Protein 3LM2 (pdb70)

Radius of gyration: 21.94 Å; Cα contacts (8 Å, |Δi|>4): 950; chains: 2; bounding box: 46×55×58 Å

Secondary structure (DSSP, 8-state):
-TT--EEEEEE-SSEEEEEETTT--EEEEE---------HHHH------SEE--BSS-EETTEE-S--TTS-S--TT--HHHHHTS-B---BS---HHHH--S---EEEESSSEEE--BTTB-----TTSEEETTEEHHHHT-HHHHHHH-HHHHHHHHHHHHHHHHHHH--S-EEEESGGGGG---PPTTEEEPP---HHHHHHHHH-TT-B-/---EEEEEE-SSEEEEEETTT--EEEEE---------HHHH------SEE--BSS-EETTEE-S--TTS-S--TT--HHHHHTS-B---BS---HHHH--S---EEEESSSEEE--BTTB-----TTSEEETTEEHHHHHSHHHHHHH-HHHHHHHHHHHHHHHHHHH--S-EEEESTTGGG--SPPTTEEE-----HHHHHHHHH-TT-B-

Structure (mmCIF, N/CA/C/O backbone):
data_3LM2
#
_entry.id   3LM2
#
_cell.length_a   47.907
_cell.length_b   49.598
_cell.length_c   57.328
_cell.angle_alpha   97.980
_cell.angle_beta   104.640
_cell.angle_gamma   109.970
#
_symmetry.space_group_name_H-M   'P 1'
#
loop_
_entity.id
_entity.type
_entity.pdbx_description
1 polymer 'Putative kinase'
2 non-polymer 1,2-ETHANEDIOL
3 water water
#
loop_
_atom_site.group_PDB
_atom_site.id
_atom_site.type_symbol
_atom_site.label_atom_id
_atom_site.label_alt_id
_atom_site.label_comp_id
_atom_site.label_asym_id
_atom_site.label_entity_id
_atom_site.label_seq_id
_atom_site.pdbx_PDB_ins_code
_atom_site.Cartn_x
_atom_site.Cartn_y
_atom_site.Cartn_z
_atom_site.occupancy
_atom_site.B_iso_or_equiv
_atom_site.auth_seq_id
_atom_site.auth_comp_id
_atom_site.auth_asym_id
_atom_site.auth_atom_id
_atom_site.pdbx_PDB_model_num
ATOM 9 N N . ALA A 1 3 ? 10.243 10.643 55.691 1.00 15.29 2 ALA A N 1
ATOM 10 C CA . ALA A 1 3 ? 9.731 12.008 55.502 1.00 16.14 2 ALA A CA 1
ATOM 11 C C . ALA A 1 3 ? 9.041 12.567 56.752 1.00 16.42 2 ALA A C 1
ATOM 12 O O . ALA A 1 3 ? 9.346 13.678 57.196 1.00 16.79 2 ALA A O 1
ATOM 14 N N . GLU A 1 4 ? 8.119 11.784 57.314 1.00 17.13 3 GLU A N 1
ATOM 15 C CA . GLU A 1 4 ? 7.344 12.204 58.489 1.00 17.37 3 GLU A CA 1
ATOM 16 C C . GLU A 1 4 ? 8.193 12.607 59.708 1.00 17.79 3 GLU A C 1
ATOM 17 O O . GLU A 1 4 ? 7.739 13.426 60.512 1.00 17.85 3 GLU A O 1
ATOM 19 N N . ASP A 1 5 ? 9.409 12.058 59.842 1.00 18.10 4 ASP A N 1
ATOM 20 C CA . ASP A 1 5 ? 10.226 12.228 61.062 1.00 18.70 4 ASP A CA 1
ATOM 21 C C . ASP A 1 5 ? 11.173 13.456 61.078 1.00 18.81 4 ASP A C 1
ATOM 22 O O . ASP A 1 5 ? 11.689 13.813 62.148 1.00 19.82 4 ASP A O 1
ATOM 27 N N . GLN A 1 6 ? 11.382 14.108 59.927 1.00 18.09 5 GLN A N 1
ATOM 28 C CA . GLN A 1 6 ? 12.374 15.189 59.812 1.00 17.47 5 GLN A CA 1
ATOM 29 C C . GLN A 1 6 ? 12.021 16.358 60.756 1.00 16.59 5 GLN A C 1
ATOM 30 O O . GLN A 1 6 ? 10.840 16.694 60.933 1.00 16.28 5 GLN A O 1
ATOM 36 N N . THR A 1 7 ? 13.036 16.974 61.353 1.00 14.96 6 THR A N 1
ATOM 37 C CA . THR A 1 7 ? 12.851 18.267 62.004 1.00 13.44 6 THR A CA 1
ATOM 38 C C . THR A 1 7 ? 13.029 19.410 60.995 1.00 12.74 6 THR A C 1
ATOM 39 O O . THR A 1 7 ? 14.081 19.564 60.375 1.00 10.97 6 THR A O 1
ATOM 43 N N . VAL A 1 8 ? 11.988 20.220 60.866 1.00 13.08 7 VAL A N 1
ATOM 44 C CA . VAL A 1 8 ? 11.906 21.241 59.832 1.00 12.21 7 VAL A CA 1
ATOM 45 C C . VAL A 1 8 ? 12.086 22.642 60.418 1.00 12.25 7 VAL A C 1
ATOM 46 O O . VAL A 1 8 ? 11.442 23.008 61.407 1.00 14.26 7 VAL A O 1
ATOM 50 N N . LEU A 1 9 ? 12.915 23.440 59.769 1.00 12.79 8 LEU A N 1
ATOM 51 C CA . LEU A 1 9 ? 12.983 24.883 60.040 1.00 12.80 8 LEU A CA 1
ATOM 52 C C . LEU A 1 9 ? 12.187 25.580 58.924 1.00 13.44 8 LEU A C 1
ATOM 53 O O . LEU A 1 9 ? 12.557 25.478 57.747 1.00 13.37 8 LEU A O 1
ATOM 58 N N . ALA A 1 10 ? 11.091 26.234 59.283 1.00 13.18 9 ALA A N 1
ATOM 59 C CA . ALA A 1 10 ? 10.256 26.916 58.299 1.00 13.03 9 ALA A CA 1
ATOM 60 C C . ALA A 1 10 ? 10.675 28.398 58.285 1.00 13.41 9 ALA A C 1
ATOM 61 O O . ALA A 1 10 ? 10.892 28.992 59.344 1.00 15.45 9 ALA A O 1
ATOM 63 N N . ILE A 1 11 ? 10.750 28.973 57.092 1.00 13.52 10 ILE A N 1
ATOM 64 C CA . ILE A 1 11 ? 11.183 30.325 56.911 1.00 14.09 10 ILE A CA 1
ATOM 65 C C . ILE A 1 11 ? 10.115 31.067 56.095 1.00 14.33 10 ILE A C 1
ATOM 66 O O . ILE A 1 11 ? 9.849 30.740 54.963 1.00 13.48 10 ILE A O 1
ATOM 71 N N . ASP A 1 12 ? 9.544 32.084 56.709 1.00 14.11 11 ASP A N 1
ATOM 72 C CA . ASP A 1 12 ? 8.490 32.896 56.117 1.00 15.49 11 ASP A CA 1
ATOM 73 C C . ASP A 1 12 ? 9.142 34.222 55.740 1.00 15.16 11 ASP A C 1
ATOM 74 O O . ASP A 1 12 ? 9.468 35.040 56.609 1.00 16.85 11 ASP A O 1
ATOM 79 N N . ILE A 1 13 ? 9.380 34.424 54.442 1.00 15.37 12 ILE A N 1
ATOM 80 C CA . ILE A 1 13 ? 10.080 35.614 53.971 1.00 15.61 12 ILE A CA 1
ATOM 81 C C . ILE A 1 13 ? 9.098 36.657 53.494 1.00 16.81 12 ILE A C 1
ATOM 82 O O . ILE A 1 13 ? 8.244 36.388 52.636 1.00 17.12 12 ILE A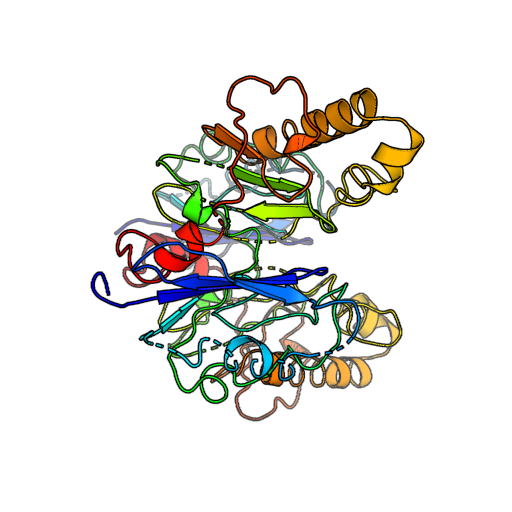 O 1
ATOM 87 N N . GLY A 1 14 ? 9.227 37.858 54.052 1.00 17.47 13 GLY A N 1
ATOM 88 C CA . GLY A 1 14 ? 8.358 38.941 53.713 1.00 18.37 13 GLY A CA 1
ATOM 89 C C . GLY A 1 14 ? 9.171 40.197 53.577 1.00 18.57 13 GLY A C 1
ATOM 90 O O . GLY A 1 14 ? 10.390 40.214 53.874 1.00 18.39 13 GLY A O 1
ATOM 91 N N . GLY A 1 15 ? 8.495 41.243 53.113 1.00 19.31 14 GLY A N 1
ATOM 92 C CA . GLY A 1 15 ? 9.123 42.522 52.848 1.00 19.24 14 GLY A CA 1
ATOM 93 C C . GLY A 1 15 ? 9.550 43.262 54.111 1.00 19.11 14 GLY A C 1
ATOM 94 O O . GLY A 1 15 ? 10.406 44.130 54.040 1.00 19.13 14 GLY A O 1
ATOM 95 N N . SER A 1 16 ? 8.989 42.899 55.263 1.00 18.59 15 SER A N 1
ATOM 96 C CA . SER A 1 16 ? 9.339 43.538 56.530 1.00 18.22 15 SER A CA 1
ATOM 97 C C . SER A 1 16 ? 10.255 42.740 57.448 1.00 16.77 15 SER A C 1
ATOM 98 O O . SER A 1 16 ? 11.185 43.299 58.052 1.00 15.97 15 SER A O 1
ATOM 101 N N . HIS A 1 17 ? 9.976 41.440 57.535 1.00 17.74 16 HIS A N 1
ATOM 102 C CA . HIS A 1 17 ? 10.743 40.486 58.354 1.00 17.06 16 HIS A CA 1
ATOM 103 C C . HIS A 1 17 ? 10.920 39.147 57.675 1.00 16.57 16 HIS A C 1
ATOM 104 O O . HIS A 1 17 ? 10.101 38.728 56.852 1.00 17.98 16 HIS A O 1
ATOM 111 N N . VAL A 1 18 ? 12.002 38.471 58.045 1.00 15.82 17 VAL A N 1
ATOM 112 C CA . VAL A 1 18 ? 12.162 37.047 57.808 1.00 15.57 17 VAL A CA 1
ATOM 113 C C . VAL A 1 18 ? 11.857 36.419 59.150 1.00 15.96 17 VAL A C 1
ATOM 114 O O . VAL A 1 18 ? 12.487 36.770 60.153 1.00 16.23 17 VAL A O 1
ATOM 118 N N . LYS A 1 19 ? 10.842 35.551 59.172 1.00 15.76 18 LYS A N 1
ATOM 119 C CA . LYS A 1 19 ? 10.419 34.878 60.398 1.00 15.58 18 LYS A CA 1
ATOM 120 C C . LYS A 1 19 ? 10.753 33.413 60.307 1.00 15.51 18 LYS A C 1
ATOM 121 O O . LYS A 1 19 ? 10.534 32.776 59.266 1.00 14.53 18 LYS A O 1
ATOM 127 N N . ILE A 1 20 ? 11.274 32.831 61.379 1.00 14.38 19 ILE A N 1
ATOM 128 C CA . ILE A 1 20 ? 11.562 31.406 61.333 1.00 15.03 19 ILE A CA 1
ATOM 129 C C . ILE A 1 20 ? 10.944 30.673 62.521 1.00 14.96 19 ILE A C 1
ATOM 130 O O . ILE A 1 20 ? 10.757 31.251 63.587 1.00 14.77 19 ILE A O 1
ATOM 135 N N . GLY A 1 21 ? 10.675 29.378 62.336 1.00 15.75 20 GLY A N 1
ATOM 136 C CA . GLY A 1 21 ? 10.232 28.532 63.418 1.00 15.42 20 GLY A CA 1
ATOM 137 C C . GLY A 1 21 ? 10.521 27.060 63.180 1.00 14.64 20 GLY A C 1
ATOM 138 O O . GLY A 1 21 ? 10.561 26.618 62.044 1.00 14.70 20 GLY A O 1
ATOM 139 N N . LEU A 1 22 ? 10.709 26.317 64.277 1.00 13.61 21 LEU A N 1
ATOM 140 C CA . LEU A 1 22 ? 11.016 24.893 64.273 1.00 14.16 21 LEU A CA 1
ATOM 141 C C . LEU A 1 22 ? 9.781 24.050 64.440 1.00 12.93 21 LEU A C 1
ATOM 142 O O . LEU A 1 22 ? 8.928 24.349 65.256 1.00 13.54 21 LEU A O 1
ATOM 147 N N . SER A 1 23 ? 9.714 22.956 63.704 1.00 13.69 22 SER A N 1
ATOM 148 C CA . SER A 1 23 ? 8.599 22.035 63.821 1.00 14.46 22 SER A CA 1
ATOM 149 C C . SER A 1 23 ? 8.465 21.421 65.210 1.00 14.74 22 SER A C 1
ATOM 150 O O . SER A 1 23 ? 7.383 21.012 65.582 1.00 15.08 22 SER A O 1
ATOM 153 N N . THR A 1 24 ? 9.564 21.363 65.961 1.00 15.57 23 THR A N 1
ATOM 154 C CA . THR A 1 24 ? 9.567 20.758 67.313 1.00 17.42 23 THR A CA 1
ATOM 155 C C . THR A 1 24 ? 8.953 21.643 68.427 1.00 18.42 23 THR A C 1
ATOM 156 O O . THR A 1 24 ? 8.728 21.159 69.557 1.00 20.39 23 THR A O 1
ATOM 160 N N . ASP A 1 25 ? 8.713 22.928 68.149 1.00 19.37 24 ASP A N 1
ATOM 161 C CA . ASP A 1 25 ? 8.065 23.806 69.143 1.00 20.26 24 ASP A CA 1
ATOM 162 C C . ASP A 1 25 ? 7.175 24.937 68.624 1.00 19.80 24 ASP A C 1
ATOM 163 O O . ASP A 1 25 ? 6.413 25.492 69.402 1.00 19.30 24 ASP A O 1
ATOM 168 N N . GLY A 1 26 ? 7.285 25.290 67.351 1.00 19.63 25 GLY A N 1
ATOM 169 C CA . GLY A 1 26 ? 6.471 26.342 66.752 1.00 20.23 25 GLY A CA 1
ATOM 170 C C . GLY A 1 26 ? 6.831 27.766 67.173 1.00 21.12 25 GLY A C 1
ATOM 171 O O . GLY A 1 26 ? 6.139 28.711 66.780 1.00 21.18 25 GLY A O 1
ATOM 172 N N . GLU A 1 27 ? 7.893 27.929 67.966 1.00 21.41 26 GLU A N 1
ATOM 173 C CA . GLU A 1 27 ? 8.269 29.252 68.472 1.00 22.71 26 GLU A CA 1
ATOM 174 C C . GLU A 1 27 ? 8.930 30.064 67.366 1.00 22.91 26 GLU A C 1
ATOM 175 O O . GLU A 1 27 ? 9.785 29.544 66.652 1.00 23.62 26 GLU A O 1
ATOM 177 N N . GLU A 1 28 ? 8.522 31.327 67.246 1.00 22.55 27 GLU A N 1
ATOM 178 C CA . GLU A 1 28 ? 8.975 32.222 66.188 1.00 22.09 27 GLU A CA 1
ATOM 179 C C . GLU A 1 28 ? 10.214 33.039 66.617 1.00 20.71 27 GLU A C 1
ATOM 180 O O . GLU A 1 28 ? 10.306 33.473 67.761 1.00 17.95 27 GLU A O 1
ATOM 186 N N . ARG A 1 29 ? 11.162 33.220 65.709 1.00 18.63 28 ARG A N 1
ATOM 187 C CA . ARG A 1 29 ? 12.174 34.274 65.849 1.00 18.77 28 ARG A CA 1
ATOM 188 C C . ARG A 1 29 ? 12.103 35.096 64.587 1.00 18.05 28 ARG A C 1
ATOM 189 O O . ARG A 1 29 ? 11.715 34.594 63.515 1.00 17.11 28 ARG A O 1
ATOM 197 N N . LYS A 1 30 ? 12.475 36.348 64.666 1.00 17.34 29 LYS A N 1
ATOM 198 C CA . LYS A 1 30 ? 12.444 37.128 63.459 1.00 18.19 29 LYS A CA 1
ATOM 199 C C . LYS A 1 30 ? 13.544 38.171 63.391 1.00 17.73 29 LYS A C 1
ATOM 200 O O . LYS A 1 30 ? 14.110 38.547 64.398 1.00 16.56 29 LYS A O 1
ATOM 206 N N . VAL A 1 31 ? 13.848 38.599 62.178 1.00 17.40 30 VAL A N 1
ATOM 207 C CA . VAL A 1 31 ? 14.795 39.677 61.941 1.00 17.67 30 VAL A CA 1
ATOM 208 C C . VAL A 1 31 ? 14.251 40.537 60.811 1.00 17.74 30 VAL A C 1
ATOM 209 O O . VAL A 1 31 ? 13.535 40.052 59.950 1.00 18.25 30 VAL A O 1
ATOM 213 N N . GLU A 1 32 ? 14.588 41.825 60.822 1.00 17.75 31 GLU A N 1
ATOM 214 C CA . GLU A 1 32 ? 14.166 42.713 59.738 1.00 18.73 31 GLU A CA 1
ATOM 215 C C . GLU A 1 32 ? 14.745 42.273 58.374 1.00 18.45 31 GLU A C 1
ATOM 216 O O . GLU A 1 32 ? 15.870 41.750 58.289 1.00 18.07 31 GLU A O 1
ATOM 222 N N . SER A 1 33 ? 13.941 42.430 57.318 1.00 19.06 32 SER A N 1
ATOM 223 C CA . SER A 1 33 ? 14.386 42.226 55.937 1.00 18.99 32 SER A CA 1
ATOM 224 C C . SER A 1 33 ? 14.519 43.566 55.208 1.00 19.72 32 SER A C 1
ATOM 225 O O . SER A 1 33 ? 15.594 44.146 55.180 1.00 19.53 32 SER A O 1
ATOM 228 N N . GLY A 1 34 ? 13.423 44.056 54.641 1.00 20.23 33 GLY A N 1
ATOM 229 C CA . GLY A 1 34 ? 13.401 45.358 53.999 1.00 20.98 33 GLY A CA 1
ATOM 230 C C . GLY A 1 34 ? 13.870 45.336 52.556 1.00 20.86 33 GLY A C 1
ATOM 231 O O . GLY A 1 34 ? 14.320 44.326 52.018 1.00 21.51 33 GLY A O 1
ATOM 232 N N . LYS A 1 35 ? 13.812 46.509 51.942 1.00 20.74 34 LYS A N 1
ATOM 233 C CA . LYS A 1 35 ? 13.939 46.618 50.499 1.00 20.69 34 LYS A CA 1
ATOM 234 C C . LYS A 1 35 ? 15.282 46.217 49.885 1.00 20.43 34 LYS A C 1
ATOM 235 O O . LYS A 1 35 ? 15.352 46.056 48.679 1.00 23.03 34 LYS A O 1
ATOM 238 N N . THR A 1 36 ? 16.342 46.061 50.670 1.00 19.79 35 THR A N 1
ATOM 239 C CA . THR A 1 36 ? 17.648 45.738 50.093 1.00 19.55 35 THR A CA 1
ATOM 240 C C . THR A 1 36 ? 18.137 44.315 50.392 1.00 18.20 35 THR A C 1
ATOM 241 O O . THR A 1 36 ? 19.189 43.915 49.891 1.00 18.46 35 THR A O 1
ATOM 253 N N . THR A 1 38 ? 19.239 40.799 50.209 1.00 13.71 37 THR A N 1
ATOM 254 C CA . THR A 1 38 ? 19.533 39.848 49.146 1.00 13.63 37 THR A CA 1
ATOM 255 C C . THR A 1 38 ? 19.354 38.432 49.627 1.00 13.43 37 THR A C 1
ATOM 256 O O . THR A 1 38 ? 19.260 38.170 50.826 1.00 12.52 37 THR A O 1
ATOM 260 N N . GLY A 1 39 ? 19.347 37.491 48.680 1.00 13.01 38 GLY A N 1
ATOM 261 C CA . GLY A 1 39 ? 19.263 36.060 48.962 1.00 14.61 38 GLY A CA 1
ATOM 262 C C . GLY A 1 39 ? 20.319 35.578 49.948 1.00 14.12 38 GLY A C 1
ATOM 263 O O . GLY A 1 39 ? 19.989 34.962 50.970 1.00 12.32 38 GLY A O 1
ATOM 264 N N . PRO A 1 40 ? 21.596 35.887 49.662 1.00 13.49 39 PRO A N 1
ATOM 265 C CA . PRO A 1 40 ? 22.671 35.527 50.574 1.00 13.36 39 PRO A CA 1
ATOM 266 C C . PRO A 1 40 ? 22.540 36.155 51.930 1.00 12.96 39 PRO A C 1
ATOM 267 O O . PRO A 1 40 ? 22.854 35.526 52.938 1.00 12.92 39 PRO A O 1
ATOM 271 N N . GLU A 1 41 ? 22.133 37.435 51.973 1.00 12.83 40 GLU A N 1
ATOM 272 C CA . GLU A 1 41 ? 21.902 38.118 53.246 1.00 12.70 40 GLU A CA 1
ATOM 273 C C . GLU A 1 41 ? 20.799 37.473 54.070 1.00 12.85 40 GLU A C 1
ATOM 274 O O . GLU A 1 41 ? 20.914 37.345 55.299 1.00 12.49 40 GLU A O 1
ATOM 288 N N . VAL A 1 43 ? 20.008 34.167 53.954 1.00 12.63 42 VAL A N 1
ATOM 289 C CA . VAL A 1 43 ? 20.593 32.932 54.461 1.00 12.60 42 VAL A CA 1
ATOM 290 C C . VAL A 1 43 ? 21.478 33.168 55.697 1.00 12.44 42 VAL A C 1
ATOM 291 O O . VAL A 1 43 ? 21.324 32.496 56.729 1.00 12.89 42 VAL A O 1
ATOM 295 N N . ALA A 1 44 ? 22.369 34.153 55.617 1.00 12.51 43 ALA A N 1
ATOM 296 C CA . ALA A 1 44 ? 23.267 34.463 56.735 1.00 13.33 43 ALA A CA 1
ATOM 297 C C . ALA A 1 44 ? 22.463 34.909 57.957 1.00 13.90 43 ALA A C 1
ATOM 298 O O . ALA A 1 44 ? 22.779 34.516 59.084 1.00 13.00 43 ALA A O 1
ATOM 300 N N . ALA A 1 45 ? 21.409 35.699 57.738 1.00 14.32 44 ALA A N 1
ATOM 301 C CA . ALA A 1 45 ? 20.563 36.166 58.857 1.00 14.90 44 ALA A CA 1
ATOM 302 C C . ALA A 1 45 ? 19.829 35.014 59.534 1.00 14.52 44 ALA A C 1
ATOM 303 O O . ALA A 1 45 ? 19.775 34.949 60.774 1.00 15.80 44 ALA A O 1
ATOM 305 N N . VAL A 1 46 ? 19.277 34.109 58.737 1.00 13.98 45 VAL A N 1
ATOM 306 C CA . VAL A 1 46 ? 18.591 32.917 59.283 1.00 15.14 45 VAL A CA 1
ATOM 307 C C . VAL A 1 46 ? 19.569 32.019 60.045 1.00 15.51 45 VAL A C 1
ATOM 308 O O . VAL A 1 46 ? 19.299 31.606 61.194 1.00 15.42 45 VAL A O 1
ATOM 312 N N . THR A 1 47 ? 20.710 31.741 59.418 1.00 15.95 46 THR A N 1
ATOM 313 C CA . THR A 1 47 ? 21.717 30.884 60.030 1.00 17.72 46 THR A CA 1
ATOM 314 C C . THR A 1 47 ? 22.128 31.426 61.398 1.00 17.71 46 THR A C 1
ATOM 315 O O . THR A 1 47 ? 22.261 30.664 62.360 1.00 17.57 46 THR A O 1
ATOM 319 N N . ALA A 1 48 ? 22.312 32.740 61.497 1.00 18.12 47 ALA A N 1
ATOM 320 C CA . ALA A 1 48 ? 22.672 33.355 62.768 1.00 18.83 47 ALA A CA 1
ATOM 321 C C . ALA A 1 48 ? 21.530 33.256 63.781 1.00 19.46 47 ALA A C 1
ATOM 322 O O . ALA A 1 48 ? 21.773 33.000 64.962 1.00 20.19 47 ALA A O 1
ATOM 332 N N . ALA A 1 50 ? 19.284 30.996 63.958 1.00 20.65 49 ALA A N 1
ATOM 333 C CA . ALA A 1 50 ? 19.057 29.586 64.261 1.00 21.27 49 ALA A CA 1
ATOM 334 C C . ALA A 1 50 ? 20.303 28.856 64.795 1.00 21.47 49 ALA A C 1
ATOM 335 O O . ALA A 1 50 ? 20.321 27.623 64.851 1.00 21.02 49 ALA A O 1
ATOM 337 N N . LYS A 1 51 ? 21.344 29.605 65.165 1.00 21.36 50 LYS A N 1
ATOM 338 C CA . LYS A 1 51 ? 22.656 29.020 65.497 1.00 22.08 50 LYS A CA 1
ATOM 339 C C . LYS A 1 51 ? 22.605 28.035 66.681 1.00 21.91 50 LYS A C 1
ATOM 340 O O . LYS A 1 51 ? 23.445 27.133 66.768 1.00 22.22 50 LYS A O 1
ATOM 346 N N . ASP A 1 52 ? 21.612 28.222 67.554 1.00 21.63 51 ASP A N 1
ATOM 347 C CA A ASP A 1 52 ? 21.470 27.361 68.741 0.50 21.65 51 ASP A CA 1
ATOM 348 C CA B ASP A 1 52 ? 21.401 27.442 68.772 0.50 21.93 51 ASP A CA 1
ATOM 349 C C . ASP A 1 52 ? 20.280 26.413 68.617 1.00 21.50 51 ASP A C 1
ATOM 350 O O . ASP A 1 52 ? 19.863 25.796 69.601 1.00 21.63 51 ASP A O 1
ATOM 367 N N . THR A 1 54 ? 18.556 22.999 66.446 1.00 17.52 53 THR A N 1
ATOM 368 C CA . THR A 1 54 ? 18.813 21.800 65.663 1.00 17.04 53 THR A CA 1
ATOM 369 C C . THR A 1 54 ? 17.700 21.556 64.631 1.00 17.36 53 THR A C 1
ATOM 370 O O . THR A 1 54 ? 16.529 21.352 64.998 1.00 16.31 53 THR A O 1
ATOM 374 N N . TYR A 1 55 ? 18.065 21.555 63.351 1.00 17.65 54 TYR A N 1
ATOM 375 C CA . TYR A 1 55 ? 17.100 21.328 62.250 1.00 18.26 54 TYR A CA 1
ATOM 376 C C . TYR A 1 55 ? 17.713 20.436 61.151 1.00 17.82 54 TYR A C 1
ATOM 377 O O . TYR A 1 55 ? 18.905 20.591 60.842 1.00 18.24 54 TYR A O 1
ATOM 386 N N . ASP A 1 56 ? 16.915 19.520 60.595 1.00 15.92 55 ASP A N 1
ATOM 387 C CA . ASP A 1 56 ? 17.348 18.634 59.520 1.00 15.99 55 ASP A CA 1
ATOM 388 C C . ASP A 1 56 ? 17.182 19.242 58.126 1.00 14.77 55 ASP A C 1
ATOM 389 O O . ASP A 1 56 ? 18.064 19.100 57.281 1.00 13.85 55 ASP A O 1
ATOM 394 N N . VAL A 1 57 ? 16.037 19.889 57.911 1.00 14.10 56 VAL A N 1
ATOM 395 C CA . VAL A 1 57 ? 15.624 20.372 56.588 1.00 14.02 56 VAL A CA 1
ATOM 396 C C . VAL A 1 57 ? 15.000 21.759 56.707 1.00 13.76 56 VAL A C 1
ATOM 397 O O . VAL A 1 57 ? 14.643 22.213 57.817 1.00 12.78 56 VAL A O 1
ATOM 401 N N . ILE A 1 58 ? 14.919 22.470 55.573 1.00 12.67 57 ILE A N 1
ATOM 402 C CA . ILE A 1 58 ? 14.393 23.833 55.520 1.00 13.38 57 ILE A CA 1
ATOM 403 C C . ILE A 1 58 ? 13.218 23.858 54.530 1.00 12.79 57 ILE A C 1
ATOM 404 O O . ILE A 1 58 ? 13.239 23.152 53.496 1.00 11.26 57 ILE A O 1
ATOM 409 N N . ALA A 1 59 ? 12.180 24.565 54.924 1.00 13.07 58 ALA A N 1
ATOM 410 C CA . ALA A 1 59 ? 11.056 24.939 54.088 1.00 12.85 58 ALA A CA 1
ATOM 411 C C . ALA A 1 59 ? 10.995 26.458 54.032 1.00 14.22 58 ALA A C 1
ATOM 412 O O . ALA A 1 59 ? 10.886 27.076 55.060 1.00 15.70 58 ALA A O 1
ATOM 427 N N . GLY A 1 61 ? 9.096 29.918 52.370 1.00 14.34 60 GLY A N 1
ATOM 428 C CA . GLY A 1 61 ? 7.986 30.575 51.714 1.00 14.93 60 GLY A CA 1
ATOM 429 C C . GLY A 1 61 ? 8.484 31.883 51.101 1.00 14.92 60 GLY A C 1
ATOM 430 O O . GLY A 1 61 ? 8.732 32.902 51.808 1.00 14.84 60 GLY A O 1
ATOM 431 N N 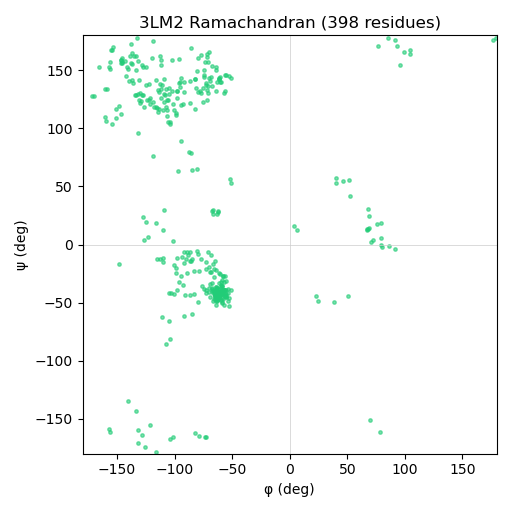. TYR A 1 62 ? 8.543 31.892 49.778 1.00 14.42 61 TYR A N 1
ATOM 432 C CA . TYR A 1 62 ? 9.187 32.930 48.982 1.00 14.33 61 TYR A CA 1
ATOM 433 C C . TYR A 1 62 ? 8.158 33.831 48.344 1.00 14.34 61 TYR A C 1
ATOM 434 O O . TYR A 1 62 ? 7.153 33.334 47.787 1.00 14.87 61 TYR A O 1
ATOM 443 N N . PRO A 1 63 ? 8.369 35.169 48.413 1.00 13.90 62 PRO A N 1
ATOM 444 C CA . PRO A 1 63 ? 7.423 36.152 47.928 1.00 13.86 62 PRO A CA 1
ATOM 445 C C . PRO A 1 63 ? 7.613 36.385 46.440 1.00 14.20 62 PRO A C 1
ATOM 446 O O . PRO A 1 63 ? 8.034 37.472 45.984 1.00 14.88 62 PRO A O 1
ATOM 450 N N . GLY A 1 64 ? 7.361 35.338 45.689 1.00 13.58 63 GLY A N 1
ATOM 451 C CA . GLY A 1 64 ? 7.436 35.392 44.235 1.00 12.51 63 GLY A CA 1
ATOM 452 C C . GLY A 1 64 ? 7.120 34.023 43.690 1.00 11.00 63 GLY A C 1
ATOM 453 O O . GLY A 1 64 ? 6.903 33.081 44.465 1.00 11.27 63 GLY A O 1
ATOM 454 N N . PRO A 1 65 ? 7.099 33.911 42.368 1.00 10.90 64 PRO A N 1
ATOM 455 C CA . PRO A 1 65 ? 6.836 32.604 41.722 1.00 10.90 64 PRO A CA 1
ATOM 456 C C . PRO A 1 65 ? 8.013 31.642 41.918 1.00 11.72 64 PRO A C 1
ATOM 457 O O . PRO A 1 65 ? 9.170 32.087 41.881 1.00 12.65 64 PRO A O 1
ATOM 461 N N . VAL A 1 66 ? 7.705 30.363 42.100 1.00 11.17 65 VAL A N 1
ATOM 462 C CA . VAL A 1 66 ? 8.691 29.314 42.324 1.00 11.21 65 VAL A CA 1
ATOM 463 C C . VAL A 1 66 ? 8.310 28.139 41.481 1.00 11.50 65 VAL A C 1
ATOM 464 O O . VAL A 1 66 ? 7.138 27.830 41.371 1.00 14.29 65 VAL A O 1
ATOM 468 N N . VAL A 1 67 ? 9.304 27.519 40.874 1.00 10.62 66 VAL A N 1
ATOM 469 C CA . VAL A 1 67 ? 9.102 26.296 40.096 1.00 10.03 66 VAL A CA 1
ATOM 470 C C . VAL A 1 67 ? 10.089 25.274 40.603 1.00 11.00 66 VAL A C 1
ATOM 471 O O . VAL A 1 67 ? 11.279 25.499 40.512 1.00 9.50 66 VAL A O 1
ATOM 475 N N . HIS A 1 68 ? 9.600 24.078 40.945 1.00 10.18 67 HIS A N 1
ATOM 476 C CA . HIS A 1 68 ? 10.451 23.012 41.442 1.00 12.00 67 HIS A CA 1
ATOM 477 C C . HIS A 1 68 ? 11.561 23.466 42.408 1.00 11.60 67 HIS A C 1
ATOM 478 O O . HIS A 1 68 ? 12.760 23.157 42.180 1.00 12.20 67 HIS A O 1
ATOM 485 N N . ASN A 1 69 ? 11.147 24.195 43.452 1.00 11.90 68 ASN A N 1
ATOM 486 C CA . ASN A 1 69 ? 12.043 24.699 44.462 1.00 12.98 68 ASN A CA 1
ATOM 487 C C . ASN A 1 69 ? 13.036 25.821 44.033 1.00 14.29 68 ASN A C 1
ATOM 488 O O . ASN A 1 69 ? 14.000 26.103 44.737 1.00 14.82 68 ASN A O 1
ATOM 493 N N . LYS A 1 70 ? 12.807 26.432 42.882 1.00 12.76 69 LYS A N 1
ATOM 494 C CA . LYS A 1 70 ? 13.687 27.450 42.335 1.00 14.21 69 LYS A CA 1
ATOM 495 C C . LYS A 1 70 ? 12.904 28.731 42.136 1.00 11.79 69 LYS A C 1
ATOM 496 O O . LYS A 1 70 ? 11.945 28.781 41.379 1.00 11.11 69 LYS A O 1
ATOM 502 N N . PRO A 1 71 ? 13.322 29.826 42.788 1.00 11.63 70 PRO A N 1
ATOM 503 C CA . PRO A 1 71 ? 12.679 31.049 42.488 1.00 12.34 70 PRO A CA 1
ATOM 504 C C . PRO A 1 71 ? 12.823 31.459 41.018 1.00 12.44 70 PRO A C 1
ATOM 505 O O . PRO A 1 71 ? 13.891 31.346 40.437 1.00 13.10 70 PRO A O 1
ATOM 509 N N . LEU A 1 72 ? 11.752 31.980 40.452 1.00 13.17 71 LEU A N 1
ATOM 510 C CA . LEU A 1 72 ? 11.674 32.310 39.035 1.00 13.50 71 LEU A CA 1
ATOM 511 C C . LEU A 1 72 ? 11.912 33.801 38.722 1.00 13.90 71 LEU A C 1
ATOM 512 O O . LEU A 1 72 ? 12.307 34.145 37.588 1.00 14.47 71 LEU A O 1
ATOM 517 N N . ARG A 1 73 ? 11.643 34.653 39.722 1.00 14.05 72 ARG A N 1
ATOM 518 C CA A ARG A 1 73 ? 11.668 36.117 39.636 0.50 14.03 72 ARG A CA 1
ATOM 519 C CA B ARG A 1 73 ? 11.779 36.114 39.604 0.50 14.37 72 ARG A CA 1
ATOM 520 C C . ARG A 1 73 ? 12.296 36.633 40.943 1.00 13.70 72 ARG A C 1
ATOM 521 O O . ARG A 1 73 ? 12.004 36.074 42.009 1.00 14.35 72 ARG A O 1
ATOM 536 N N . GLU A 1 74 ? 13.060 37.722 40.901 1.00 13.64 73 GLU A N 1
ATOM 537 C CA . GLU A 1 74 ? 13.479 38.394 42.133 1.00 13.79 73 GLU A CA 1
ATOM 538 C C . GLU A 1 74 ? 12.280 38.974 42.917 1.00 13.38 73 GLU A C 1
ATOM 539 O O . GLU A 1 74 ? 11.272 39.370 42.328 1.00 14.08 73 GLU A O 1
ATOM 545 N N . PRO A 1 75 ? 12.396 39.101 44.232 1.00 12.55 74 PRO A N 1
ATOM 546 C CA . PRO A 1 75 ? 11.250 39.619 44.967 1.00 13.99 74 PRO A CA 1
ATOM 547 C C . PRO A 1 75 ? 10.968 41.086 44.682 1.00 15.20 74 PRO A C 1
ATOM 548 O O . PRO A 1 75 ? 11.896 41.885 44.572 1.00 16.01 74 PRO A O 1
ATOM 552 N N . VAL A 1 76 ? 9.697 41.451 44.585 1.00 15.65 75 VAL A N 1
ATOM 553 C CA . VAL A 1 76 ? 9.344 42.840 44.298 1.00 16.18 75 VAL A CA 1
ATOM 554 C C . VAL A 1 76 ? 9.824 43.795 45.366 1.00 16.93 75 VAL A C 1
ATOM 555 O O . VAL A 1 76 ? 10.252 44.884 45.038 1.00 15.65 75 VAL A O 1
ATOM 559 N N . ASN A 1 77 ? 9.757 43.397 46.636 1.00 17.21 76 ASN A N 1
ATOM 560 C CA . ASN A 1 77 ? 9.983 44.350 47.734 1.00 16.96 76 ASN A CA 1
ATOM 561 C C . ASN A 1 77 ? 11.232 44.004 48.569 1.00 16.18 76 ASN A C 1
ATOM 562 O O . ASN A 1 77 ? 11.379 44.480 49.698 1.00 15.54 76 ASN A O 1
ATOM 567 N N . LEU A 1 78 ? 12.130 43.194 48.017 1.00 14.71 77 LEU A N 1
ATOM 568 C CA . LEU A 1 78 ? 13.420 42.912 48.644 1.00 13.54 77 LEU A CA 1
ATOM 569 C C . LEU A 1 78 ? 14.521 43.217 47.631 1.00 13.81 77 LEU A C 1
ATOM 570 O O . LEU A 1 78 ? 14.262 43.798 46.557 1.00 13.60 77 LEU A O 1
ATOM 575 N N . GLY A 1 79 ? 15.758 42.910 47.988 1.00 14.57 78 GLY A N 1
ATOM 576 C CA . GLY A 1 79 ? 16.869 43.103 47.066 1.00 15.60 78 GLY A CA 1
ATOM 577 C C . GLY A 1 79 ? 16.976 42.000 46.029 1.00 16.22 78 GLY A C 1
ATOM 578 O O . GLY A 1 79 ? 16.042 41.221 45.804 1.00 17.49 78 GLY A O 1
ATOM 579 N N . GLU A 1 80 ? 18.124 41.937 45.364 1.00 17.52 79 GLU A N 1
ATOM 580 C CA . GLU A 1 80 ? 18.315 40.922 44.348 1.00 18.83 79 GLU A CA 1
ATOM 581 C C . GLU A 1 80 ? 19.153 39.768 44.872 1.00 17.43 79 GLU A C 1
ATOM 582 O O . GLU A 1 80 ? 19.301 39.615 46.096 1.00 17.02 79 GLU A O 1
ATOM 588 N N . GLY A 1 81 ? 19.638 38.925 43.955 1.00 16.32 80 GLY A N 1
ATOM 589 C CA . GLY A 1 81 ? 20.455 37.773 44.316 1.00 15.67 80 GLY A CA 1
ATOM 590 C C . GLY A 1 81 ? 19.712 36.581 44.820 1.00 15.59 80 GLY A C 1
ATOM 591 O O . GLY A 1 81 ? 20.324 35.686 45.420 1.00 17.33 80 GLY A O 1
ATOM 592 N N . TRP A 1 82 ? 18.405 36.499 44.549 1.00 14.19 81 TRP A N 1
ATOM 593 C CA . TRP A 1 82 ? 17.629 35.357 44.997 1.00 13.53 81 TRP A CA 1
ATOM 594 C C . TRP A 1 82 ? 17.482 34.296 43.928 1.00 14.08 81 TRP A C 1
ATOM 595 O O . TRP A 1 82 ? 17.359 33.125 44.253 1.00 15.76 81 TRP A O 1
ATOM 606 N N . VAL A 1 83 ? 17.436 34.710 42.659 1.00 13.64 82 VAL A N 1
ATOM 607 C CA . VAL A 1 83 ? 17.238 33.783 41.567 1.00 13.16 82 VAL A CA 1
ATOM 608 C C . VAL A 1 83 ? 18.571 33.142 41.245 1.00 14.36 82 VAL A C 1
ATOM 609 O O . VAL A 1 83 ? 19.623 33.826 41.193 1.00 14.23 82 VAL A O 1
ATOM 613 N N . GLY A 1 84 ? 18.530 31.822 41.080 1.00 12.95 83 GLY A N 1
ATOM 614 C CA . GLY A 1 84 ? 19.704 31.039 40.717 1.00 14.63 83 GLY A CA 1
ATOM 615 C C . GLY A 1 84 ? 20.654 30.746 41.869 1.00 15.17 83 GLY A C 1
ATOM 616 O O . GLY A 1 84 ? 21.747 30.192 41.647 1.00 16.72 83 GLY A O 1
ATOM 617 N N . TYR A 1 85 ? 20.274 31.127 43.084 1.00 14.57 84 TYR A N 1
ATOM 618 C CA . TYR A 1 85 ? 21.145 30.962 44.242 1.00 14.48 84 TYR A CA 1
ATOM 619 C C . TYR A 1 85 ? 21.055 29.536 44.778 1.00 14.96 84 TYR A C 1
ATOM 620 O O . TYR A 1 85 ? 19.971 28.923 44.784 1.00 15.47 84 TYR A O 1
ATOM 629 N N . ASP A 1 86 ? 22.195 29.009 45.221 1.00 14.25 85 ASP A N 1
ATOM 630 C CA . ASP A 1 86 ? 22.270 27.636 45.762 1.00 13.50 85 ASP A CA 1
ATOM 631 C C . ASP A 1 86 ? 21.917 27.629 47.246 1.00 12.20 85 ASP A C 1
ATOM 632 O O . ASP A 1 86 ? 22.793 27.536 48.115 1.00 11.71 85 ASP A O 1
ATOM 637 N N . TYR A 1 87 ? 20.618 27.688 47.534 1.00 11.48 86 TYR A N 1
ATOM 638 C CA . TYR A 1 87 ? 20.153 27.674 48.924 1.00 11.12 86 TYR A CA 1
ATOM 639 C C . TYR A 1 87 ? 20.586 26.442 49.696 1.00 11.24 86 TYR A C 1
ATOM 640 O O . TYR A 1 87 ? 20.946 26.543 50.866 1.00 10.77 86 TYR A O 1
ATOM 649 N N . GLU A 1 88 ? 20.510 25.267 49.063 1.00 12.00 87 GLU A N 1
ATOM 650 C CA A GLU A 1 88 ? 20.895 24.010 49.727 0.50 12.48 87 GLU A CA 1
ATOM 651 C CA B GLU A 1 88 ? 20.892 24.015 49.753 0.50 12.57 87 GLU A CA 1
ATOM 652 C C . GLU A 1 88 ? 22.360 24.022 50.180 1.00 12.77 87 GLU A C 1
ATOM 653 O O . GLU A 1 88 ? 22.682 23.683 51.319 1.00 12.59 87 GLU A O 1
ATOM 664 N N . GLY A 1 89 ? 23.258 24.423 49.291 1.00 12.86 88 GLY A N 1
ATOM 665 C CA . GLY A 1 89 ? 24.665 24.555 49.664 1.00 12.47 88 GLY A CA 1
ATOM 666 C C . GLY A 1 89 ? 24.896 25.654 50.716 1.00 12.79 88 GLY A C 1
ATOM 667 O O . GLY A 1 89 ? 25.665 25.460 51.677 1.00 13.07 88 GLY A O 1
ATOM 668 N N . ALA A 1 90 ? 24.211 26.786 50.573 1.00 11.91 89 ALA A N 1
ATOM 669 C CA . ALA A 1 90 ? 24.356 27.919 51.512 1.00 12.03 89 ALA A CA 1
ATOM 670 C C . ALA A 1 90 ? 23.916 27.573 52.937 1.00 13.48 89 ALA A C 1
ATOM 671 O O . ALA A 1 90 ? 24.600 27.939 53.915 1.00 12.99 89 ALA A O 1
ATOM 673 N N . PHE A 1 91 ? 22.789 26.855 53.059 1.00 12.18 90 PHE A N 1
ATOM 674 C CA . PHE A 1 91 ? 22.289 26.420 54.353 1.00 13.75 90 PHE A CA 1
ATOM 675 C C . PHE A 1 91 ? 22.945 25.139 54.844 1.00 13.84 90 PHE A C 1
ATOM 676 O O . PHE A 1 91 ? 22.939 24.851 56.034 1.00 14.93 90 PHE A O 1
ATOM 684 N N . GLY A 1 92 ? 23.485 24.347 53.925 1.00 14.59 91 GLY A N 1
ATOM 685 C CA . GLY A 1 92 ? 24.068 23.038 54.280 1.00 14.06 91 GLY A CA 1
ATOM 686 C C . GLY A 1 92 ? 23.010 22.055 54.735 1.00 13.96 91 GLY A C 1
ATOM 687 O O . GLY A 1 92 ? 23.287 21.199 55.577 1.00 13.32 91 GLY A O 1
ATOM 688 N N . ARG A 1 93 ? 21.796 22.188 54.200 1.00 12.95 92 ARG A N 1
ATOM 689 C CA . ARG A 1 93 ? 20.659 21.310 54.527 1.00 13.20 92 ARG A CA 1
ATOM 690 C C . ARG A 1 93 ? 19.782 21.159 53.265 1.00 12.00 92 ARG A C 1
ATOM 691 O O . ARG A 1 93 ? 19.745 22.054 52.440 1.00 11.07 92 ARG A O 1
ATOM 699 N N . PRO A 1 94 ? 19.005 20.073 53.158 1.00 11.51 93 PRO A N 1
ATOM 700 C CA . PRO A 1 94 ? 17.991 20.090 52.110 1.00 11.38 93 PRO A CA 1
ATOM 701 C C . PRO A 1 94 ? 16.978 21.226 52.281 1.00 11.06 93 PRO A C 1
ATOM 702 O O . PRO A 1 94 ? 16.585 21.547 53.402 1.00 10.01 93 PRO A O 1
ATOM 706 N N . VAL A 1 95 ? 16.540 21.774 51.156 1.00 11.34 94 VAL A N 1
ATOM 707 C CA . VAL A 1 95 ? 15.658 22.907 51.132 1.00 11.33 94 VAL A CA 1
ATOM 708 C C . VAL A 1 95 ? 14.522 22.669 50.137 1.00 12.67 94 VAL A C 1
ATOM 709 O O . VAL A 1 95 ? 14.772 22.313 48.981 1.00 14.31 94 VAL A O 1
ATOM 713 N N . ARG A 1 96 ? 13.288 22.853 50.593 1.00 11.44 95 ARG A N 1
ATOM 714 C CA . ARG A 1 96 ? 12.138 22.996 49.706 1.00 11.16 95 ARG A CA 1
ATOM 715 C C . ARG A 1 96 ? 11.673 24.452 49.769 1.00 11.00 95 ARG A C 1
ATOM 716 O O . ARG A 1 96 ? 11.664 25.076 50.834 1.00 12.07 95 ARG A O 1
ATOM 724 N N . ILE A 1 97 ? 11.253 24.976 48.622 1.00 9.84 96 ILE A N 1
ATOM 725 C CA . ILE A 1 97 ? 10.877 26.389 48.485 1.00 10.40 96 ILE A CA 1
ATOM 726 C C . ILE A 1 97 ? 9.555 26.409 47.692 1.00 11.47 96 ILE A C 1
ATOM 727 O O . ILE A 1 97 ? 9.456 25.728 46.675 1.00 10.56 96 ILE A O 1
ATOM 732 N N . VAL A 1 98 ? 8.560 27.111 48.224 1.00 11.32 97 VAL A N 1
ATOM 733 C CA . VAL A 1 98 ? 7.319 27.374 47.518 1.00 10.02 97 VAL A CA 1
ATOM 734 C C . VAL A 1 98 ? 6.962 28.843 47.660 1.00 10.11 97 VAL A C 1
ATOM 735 O O . VAL A 1 98 ? 7.497 29.574 48.471 1.00 11.87 97 VAL A O 1
ATOM 739 N N . ASN A 1 99 ? 6.082 29.312 46.781 1.00 10.03 98 ASN A N 1
ATOM 740 C CA . ASN A 1 99 ? 5.544 30.644 46.910 1.00 10.59 98 ASN A CA 1
ATOM 741 C C . ASN A 1 99 ? 4.874 30.820 48.312 1.00 10.30 98 ASN A C 1
ATOM 742 O O . ASN A 1 99 ? 4.295 29.891 48.870 1.00 11.58 98 ASN A O 1
ATOM 747 N N . ASP A 1 100 ? 4.971 32.029 48.847 1.00 11.17 99 ASP A N 1
ATOM 748 C CA . ASP A 1 100 ? 4.493 32.249 50.181 1.00 12.44 99 ASP A CA 1
ATOM 749 C C . ASP A 1 100 ? 3.014 31.945 50.404 1.00 13.31 99 ASP A C 1
ATOM 750 O O . ASP A 1 100 ? 2.643 31.410 51.459 1.00 14.57 99 ASP A O 1
ATOM 755 N N . ALA A 1 101 ? 2.175 32.274 49.434 1.00 12.39 100 ALA A N 1
ATOM 756 C CA . ALA A 1 101 ? 0.734 31.960 49.533 1.00 11.93 100 ALA A CA 1
ATOM 757 C C . ALA A 1 101 ? 0.479 30.455 49.478 1.00 11.44 100 ALA A C 1
ATOM 758 O O . ALA A 1 101 ? -0.414 29.976 50.127 1.00 11.62 100 ALA A O 1
ATOM 760 N N . LEU A 1 102 ? 1.231 29.736 48.670 1.00 11.05 101 LEU A N 1
ATOM 761 C CA . LEU A 1 102 ? 1.102 28.308 48.625 1.00 11.28 101 LEU A CA 1
ATOM 762 C C . LEU A 1 102 ? 1.462 27.735 50.000 1.00 11.65 101 LEU A C 1
ATOM 763 O O . LEU A 1 102 ? 0.791 26.793 50.463 1.00 10.77 101 LEU A O 1
ATOM 776 N N . GLN A 1 104 ? 1.201 29.138 53.017 1.00 11.79 103 GLN A N 1
ATOM 777 C CA A GLN A 1 104 ? 0.110 29.379 53.959 0.60 12.38 103 GLN A CA 1
ATOM 778 C CA B GLN A 1 104 ? 0.097 29.424 53.924 0.40 12.09 103 GLN A CA 1
ATOM 779 C C . GLN A 1 104 ? -1.143 28.571 53.619 1.00 12.46 103 GLN A C 1
ATOM 780 O O . GLN A 1 104 ? -1.850 28.095 54.523 1.00 11.69 103 GLN A O 1
ATOM 791 N N . ALA A 1 105 ? -1.403 28.377 52.349 1.00 11.60 104 ALA A N 1
ATOM 792 C CA . ALA A 1 105 ? -2.505 27.516 51.908 1.00 11.81 104 ALA A CA 1
ATOM 793 C C . ALA A 1 105 ? -2.344 26.101 52.444 1.00 12.00 104 ALA A C 1
ATOM 794 O O . ALA A 1 105 ? -3.282 25.487 52.965 1.00 12.62 104 ALA A O 1
ATOM 796 N N . ILE A 1 106 ? -1.148 25.541 52.274 1.00 10.67 105 ILE A N 1
ATOM 797 C CA . ILE A 1 106 ? -0.874 24.195 52.737 1.00 10.93 105 ILE A CA 1
ATOM 798 C C . ILE A 1 106 ? -1.113 24.087 54.241 1.00 10.18 105 ILE A C 1
ATOM 799 O O . ILE A 1 106 ? -1.719 23.125 54.694 1.00 10.70 105 ILE A O 1
ATOM 804 N N . GLY A 1 107 ? -0.678 25.091 55.003 1.00 10.47 106 GLY A N 1
ATOM 805 C CA . GLY A 1 107 ? -0.838 25.053 56.413 1.00 11.92 106 GLY A CA 1
ATOM 806 C C . GLY A 1 107 ? -2.297 25.180 56.852 1.00 12.72 106 GLY A C 1
ATOM 807 O O . GLY A 1 107 ? -2.648 24.695 57.919 1.00 14.47 106 GLY A O 1
ATOM 808 N N . SER A 1 108 ? -3.138 25.776 55.995 1.00 12.02 107 SER A N 1
ATOM 809 C CA . SER A 1 108 ? -4.562 26.009 56.272 1.00 11.72 107 SER A CA 1
ATOM 810 C C . SER A 1 108 ? -5.475 24.859 55.913 1.00 12.19 107 SER A C 1
ATOM 811 O O . SER A 1 108 ? -6.655 24.877 56.231 1.00 11.99 107 SER A O 1
ATOM 814 N N . TYR A 1 109 ? -4.952 23.926 55.152 1.00 11.90 108 TYR A N 1
ATOM 815 C CA . TYR A 1 109 ? -5.766 22.923 54.502 1.00 12.56 108 TYR A CA 1
ATOM 816 C C . TYR A 1 109 ? -6.348 21.917 55.472 1.00 13.35 108 TYR A C 1
ATOM 817 O O . TYR A 1 109 ? -5.623 21.390 56.301 1.00 13.57 108 TYR A O 1
ATOM 826 N N . ASN A 1 110 ? -7.668 21.681 55.359 1.00 14.09 109 ASN A N 1
ATOM 827 C CA . ASN A 1 110 ? -8.404 20.709 56.164 1.00 15.54 109 ASN A CA 1
ATOM 828 C C . ASN A 1 110 ? -9.158 19.691 55.296 1.00 15.62 109 ASN A C 1
ATOM 829 O O . ASN A 1 110 ? -10.116 19.067 55.757 1.00 16.51 109 ASN A O 1
ATOM 834 N N . GLY A 1 111 ? -8.757 19.547 54.043 1.00 14.81 110 GLY A N 1
ATOM 835 C CA . GLY A 1 111 ? -9.435 18.639 53.120 1.00 15.56 110 GLY A CA 1
ATOM 836 C C . GLY A 1 111 ? -10.326 19.310 52.093 1.00 14.36 110 GLY A C 1
ATOM 837 O O . GLY A 1 111 ? -10.671 20.474 52.225 1.00 13.75 110 GLY A O 1
ATOM 838 N N . GLY A 1 112 ? -10.727 18.518 51.094 1.00 14.60 111 GLY A N 1
ATOM 839 C CA . GLY A 1 112 ? -11.645 18.934 50.045 1.00 14.78 111 GLY A CA 1
ATOM 840 C C . GLY A 1 112 ? -11.021 19.952 49.085 1.00 14.33 111 GLY A C 1
ATOM 841 O O . GLY A 1 112 ? -9.822 19.929 48.839 1.00 14.97 111 GLY A O 1
ATOM 842 N N . ARG A 1 113 ? -11.857 20.809 48.513 1.00 14.18 112 ARG A N 1
ATOM 843 C CA . ARG A 1 113 ? -11.436 21.766 47.521 1.00 12.88 112 ARG A CA 1
ATOM 844 C C . ARG A 1 113 ? -11.315 23.134 48.206 1.00 12.77 112 ARG A C 1
ATOM 845 O O . ARG A 1 113 ? -12.303 23.742 48.523 1.00 14.45 112 ARG A O 1
ATOM 861 N N . LEU A 1 115 ? -9.671 27.042 48.195 1.00 10.72 114 LEU A N 1
ATOM 862 C CA . LEU A 1 115 ? -8.995 28.196 47.569 1.00 11.74 114 LEU A CA 1
ATOM 863 C C . LEU A 1 115 ? -8.404 29.025 48.693 1.00 11.59 114 LEU A C 1
ATOM 864 O O . LEU A 1 115 ? -9.062 29.215 49.711 1.00 13.27 114 LEU A O 1
ATOM 869 N N . PHE A 1 116 ? -7.146 29.435 48.554 1.00 10.06 115 PHE A N 1
ATOM 870 C CA . PHE A 1 116 ? -6.542 30.403 49.478 1.00 10.22 115 PHE A CA 1
ATOM 871 C C . PHE A 1 116 ? -6.295 31.700 48.761 1.00 10.28 115 PHE A C 1
ATOM 872 O O . PHE A 1 116 ? -5.710 31.699 47.690 1.00 10.68 115 PHE A O 1
ATOM 880 N N . LEU A 1 117 ? -6.673 32.817 49.395 1.00 10.51 116 LEU A N 1
ATOM 881 C CA . LEU A 1 117 ? -6.418 34.162 48.931 1.00 12.21 116 LEU A CA 1
ATOM 882 C C . LEU A 1 117 ? -5.570 34.869 49.980 1.00 12.98 116 LEU A C 1
ATOM 883 O O . LEU A 1 117 ? -5.947 34.948 51.166 1.00 14.49 116 LEU A O 1
ATOM 888 N N . GLY A 1 118 ? -4.408 35.357 49.565 1.00 13.19 117 GLY A N 1
ATOM 889 C CA . GLY A 1 118 ? -3.470 35.990 50.476 1.00 14.99 117 GLY A CA 1
ATOM 890 C C . GLY A 1 118 ? -3.477 37.491 50.239 1.00 16.19 117 GLY A C 1
ATOM 891 O O . GLY A 1 118 ? -2.993 37.952 49.204 1.00 14.80 117 GLY A O 1
ATOM 892 N N . LEU A 1 119 ? -4.009 38.248 51.193 1.00 18.21 118 LEU A N 1
ATOM 893 C CA . LEU A 1 119 ? -4.064 39.701 51.077 1.00 21.17 118 LEU A CA 1
ATOM 894 C C . LEU A 1 119 ? -2.832 40.275 51.780 1.00 23.13 118 LEU A C 1
ATOM 895 O O . LEU A 1 119 ? -2.861 40.503 52.968 1.00 25.20 118 LEU A O 1
ATOM 900 N N . GLY A 1 120 ? -1.735 40.428 51.061 1.00 25.83 119 GLY A N 1
ATOM 901 C CA . GLY A 1 120 ? -0.494 40.992 51.634 1.00 27.52 119 GLY A CA 1
ATOM 902 C C . GLY A 1 120 ? -0.074 42.232 50.878 1.00 28.87 119 GLY A C 1
ATOM 903 O O . GLY A 1 120 ? -0.904 42.908 50.269 1.00 29.94 119 GLY A O 1
ATOM 904 N N . THR A 1 121 ? 1.218 42.541 50.927 1.00 29.69 120 THR A N 1
ATOM 905 C CA . THR A 1 121 ? 1.773 43.596 50.085 1.00 30.28 120 THR A CA 1
ATOM 906 C C . THR A 1 121 ? 1.499 43.284 48.629 1.00 29.64 120 THR A C 1
ATOM 907 O O . THR A 1 121 ? 1.209 44.183 47.845 1.00 30.61 120 THR A O 1
ATOM 911 N N . GLY A 1 122 ? 1.606 42.001 48.285 1.00 28.28 121 GLY A N 1
ATOM 912 C CA . GLY A 1 122 ? 1.179 41.490 46.988 1.00 27.52 121 GLY A CA 1
ATOM 913 C C . GLY A 1 122 ? -0.037 40.577 47.167 1.00 25.61 121 GLY A C 1
ATOM 914 O O . GLY A 1 122 ? -0.282 40.065 48.276 1.00 26.61 121 GLY A O 1
ATOM 915 N N . LEU A 1 123 ? -0.796 40.387 46.092 1.00 22.79 122 LEU A N 1
ATOM 916 C CA . LEU A 1 123 ? -1.980 39.556 46.123 1.00 19.96 122 LEU A CA 1
ATOM 917 C C . LEU A 1 123 ? -1.550 38.167 45.704 1.00 18.43 122 LEU A C 1
ATOM 918 O O . LEU A 1 123 ? -0.988 38.007 44.621 1.00 18.25 122 LEU A O 1
ATOM 923 N N . GLY A 1 124 ? -1.770 37.201 46.581 1.00 15.50 123 GLY A N 1
ATOM 924 C CA . GLY A 1 124 ? -1.357 35.820 46.332 1.00 14.46 123 GLY A CA 1
ATOM 925 C C . GLY A 1 124 ? -2.559 34.908 46.346 1.00 13.19 123 GLY A C 1
ATOM 926 O O . GLY A 1 124 ? -3.595 35.249 46.903 1.00 13.69 123 GLY A O 1
ATOM 927 N N . ALA A 1 125 ? -2.412 33.735 45.747 1.00 12.28 124 ALA A N 1
ATOM 928 C CA . ALA A 1 125 ? -3.451 32.729 45.769 1.00 11.95 124 ALA A CA 1
ATOM 929 C C . ALA A 1 125 ? -2.874 31.365 45.552 1.00 12.06 124 ALA A C 1
ATOM 930 O O . ALA A 1 125 ? -1.784 31.234 44.954 1.00 12.76 124 ALA A O 1
ATOM 932 N N . ALA A 1 126 ? -3.597 30.339 46.007 1.00 10.93 125 ALA A N 1
ATOM 933 C CA . ALA A 1 126 ? -3.244 28.970 45.759 1.00 11.93 125 ALA A CA 1
ATOM 934 C C . ALA A 1 126 ? -4.495 28.124 45.898 1.00 12.19 125 ALA A C 1
ATOM 935 O O . ALA A 1 126 ? -5.468 28.563 46.481 1.00 12.52 125 ALA A O 1
ATOM 945 N N . ILE A 1 128 ? -5.961 23.976 46.644 1.00 11.46 127 ILE A N 1
ATOM 946 C CA . ILE A 1 128 ? -5.664 22.577 46.993 1.00 11.67 127 ILE A CA 1
ATOM 947 C C . ILE A 1 128 ? -6.923 21.755 46.768 1.00 11.43 127 ILE A C 1
ATOM 948 O O . ILE A 1 128 ? -8.029 22.110 47.247 1.00 11.31 127 ILE A O 1
ATOM 953 N N . VAL A 1 129 ? -6.784 20.672 45.999 1.00 12.01 128 VAL A N 1
ATOM 954 C CA . VAL A 1 129 ? -7.875 19.767 45.662 1.00 13.73 128 VAL A CA 1
ATOM 955 C C . VAL A 1 129 ? -7.433 18.331 45.911 1.00 14.94 128 VAL A C 1
ATOM 956 O O . VAL A 1 129 ? -6.412 17.875 45.374 1.00 14.50 128 VAL A O 1
ATOM 960 N N . GLU A 1 130 ? -8.200 17.607 46.725 1.00 16.92 129 GLU A N 1
ATOM 961 C CA A GLU A 1 130 ? -7.904 16.189 46.942 0.50 17.41 129 GLU A CA 1
ATOM 962 C CA B GLU A 1 130 ? -7.908 16.224 47.122 0.50 17.63 129 GLU A CA 1
ATOM 963 C C . GLU A 1 130 ? -6.417 16.020 47.367 1.00 17.70 129 GLU A C 1
ATOM 964 O O . GLU A 1 130 ? -5.724 15.165 46.806 1.00 16.03 129 GLU A O 1
ATOM 975 N N . ASN A 1 131 ? -5.946 16.856 48.307 1.00 17.16 130 ASN A N 1
ATOM 976 C CA A ASN A 1 131 ? -4.561 16.940 48.808 0.50 17.58 130 ASN A CA 1
ATOM 977 C CA B ASN A 1 131 ? -4.554 16.812 48.778 0.50 18.58 130 ASN A CA 1
ATOM 978 C C . ASN A 1 131 ? -3.469 17.302 47.793 1.00 17.88 130 ASN A C 1
ATOM 979 O O . ASN A 1 131 ? -2.265 17.201 48.089 1.00 19.39 130 ASN A O 1
ATOM 988 N N . VAL A 1 132 ? -3.851 17.822 46.612 1.00 16.53 131 VAL A N 1
ATOM 989 C CA . VAL A 1 132 ? -2.887 18.244 45.593 1.00 15.30 131 VAL A CA 1
ATOM 990 C C . VAL A 1 132 ? -2.880 19.774 45.559 1.00 16.54 131 VAL A C 1
ATOM 991 O O . VAL A 1 132 ? -3.916 20.390 45.294 1.00 14.53 131 VAL A O 1
ATOM 995 N N . ALA A 1 133 ? -1.727 20.368 45.859 1.00 14.75 132 ALA A N 1
ATOM 996 C CA . ALA A 1 133 ? -1.633 21.811 46.072 1.00 14.87 132 ALA A CA 1
ATOM 997 C C . ALA A 1 133 ? -1.051 22.420 44.827 1.00 14.55 132 ALA A C 1
ATOM 998 O O . ALA A 1 133 ? -0.053 21.904 44.325 1.00 17.02 132 ALA A O 1
ATOM 1000 N N . GLN A 1 134 ? -1.652 23.492 44.319 1.00 12.26 133 GLN A N 1
ATOM 1001 C CA A GLN A 1 134 ? -1.164 24.166 43.111 0.50 12.18 133 GLN A CA 1
ATOM 1002 C CA B GLN A 1 134 ? -1.155 24.175 43.120 0.50 12.19 133 GLN A CA 1
ATOM 1003 C C . GLN A 1 134 ? -1.043 25.676 43.390 1.00 13.06 133 GLN A C 1
ATOM 1004 O O . GLN A 1 134 ? -1.982 26.289 43.895 1.00 14.06 133 GLN A O 1
ATOM 1015 N N . PRO A 1 135 ? 0.126 26.267 43.087 1.00 12.59 134 PRO A N 1
ATOM 1016 C CA . PRO A 1 135 ? 0.254 27.703 43.186 1.00 13.34 134 PRO A CA 1
ATOM 1017 C C . PRO A 1 135 ? -0.504 28.394 42.057 1.00 14.69 134 PRO A C 1
ATOM 1018 O O . PRO A 1 135 ? -0.798 27.776 41.042 1.00 16.23 134 PRO A O 1
ATOM 1035 N N . GLU A 1 137 ? -0.907 32.464 39.999 1.00 16.45 136 GLU A N 1
ATOM 1036 C CA . GLU A 1 137 ? -0.483 33.859 39.894 1.00 17.33 136 GLU A CA 1
ATOM 1037 C C . GLU A 1 137 ? -1.707 34.632 39.370 1.00 17.42 136 GLU A C 1
ATOM 1038 O O . GLU A 1 137 ? -2.102 34.534 38.204 1.00 17.40 136 GLU A O 1
ATOM 1044 N N . ILE A 1 138 ? -2.316 35.439 40.250 1.00 16.80 137 ILE A N 1
ATOM 1045 C CA . ILE A 1 138 ? -3.474 36.246 39.847 1.00 16.42 137 ILE A CA 1
ATOM 1046 C C . ILE A 1 138 ? -3.242 37.744 39.827 1.00 15.49 137 ILE A C 1
ATOM 1047 O O . ILE A 1 138 ? -4.057 38.502 39.287 1.00 15.54 137 ILE A O 1
ATOM 1052 N N . ALA A 1 139 ? -2.143 38.166 40.410 1.00 14.88 138 ALA A N 1
ATOM 1053 C CA . ALA A 1 139 ? -1.921 39.597 40.648 1.00 15.48 138 ALA A CA 1
ATOM 1054 C C . ALA A 1 139 ? -1.994 40.373 39.330 1.0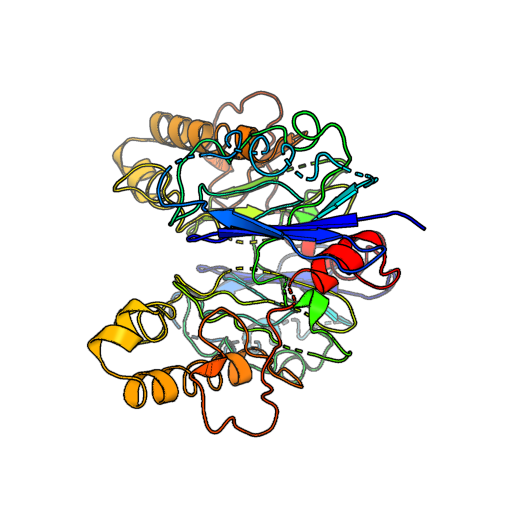0 16.45 138 ALA A C 1
ATOM 1055 O O . ALA A 1 139 ? -2.554 41.471 39.277 1.00 16.75 138 ALA A O 1
ATOM 1057 N N . HIS A 1 140 ? -1.437 39.778 38.266 1.00 16.65 139 HIS A N 1
ATOM 1058 C CA . HIS A 1 140 ? -1.286 40.434 36.966 1.00 17.36 139 HIS A CA 1
ATOM 1059 C C . HIS A 1 140 ? -2.490 40.241 36.038 1.00 17.97 139 HIS A C 1
ATOM 1060 O O . HIS A 1 140 ? -2.521 40.823 34.948 1.00 17.97 139 HIS A O 1
ATOM 1067 N N . LEU A 1 141 ? -3.453 39.408 36.436 1.00 18.58 140 LEU A N 1
ATOM 1068 C CA . LEU A 1 141 ? -4.575 39.102 35.575 1.00 19.16 140 LEU A CA 1
ATOM 1069 C C . LEU A 1 141 ? -5.531 40.299 35.540 1.00 19.65 140 LEU A C 1
ATOM 1070 O O . LEU A 1 141 ? -5.614 41.047 36.516 1.00 19.00 140 LEU A O 1
ATOM 1075 N N . PRO A 1 142 ? -6.242 40.472 34.418 1.00 20.40 141 PRO A N 1
ATOM 1076 C CA . PRO A 1 142 ? -7.203 41.585 34.311 1.00 21.36 141 PRO A CA 1
ATOM 1077 C C . PRO A 1 142 ? -8.470 41.299 35.107 1.00 21.37 141 PRO A C 1
ATOM 1078 O O . PRO A 1 142 ? -9.100 40.236 34.916 1.00 21.51 141 PRO A O 1
ATOM 1082 N N . TYR A 1 143 ? -8.802 42.181 36.045 1.00 21.51 142 TYR A N 1
ATOM 1083 C CA . TYR A 1 143 ? -10.068 42.078 36.762 1.00 21.80 142 TYR A CA 1
ATOM 1084 C C . TYR A 1 143 ? -11.139 42.725 35.885 1.00 22.54 142 TYR A C 1
ATOM 1085 O O . TYR A 1 143 ? -12.252 42.224 35.773 1.00 21.12 142 TYR A O 1
ATOM 1094 N N . ARG A 1 144 ? -10.790 43.867 35.303 1.00 24.06 143 ARG A N 1
ATOM 1095 C CA . ARG A 1 144 ? -11.559 44.459 34.215 1.00 25.73 143 ARG A CA 1
ATOM 1096 C C . ARG A 1 144 ? -10.589 45.303 33.389 1.00 27.07 143 ARG A C 1
ATOM 1097 O O . ARG A 1 144 ? -9.441 45.518 33.810 1.00 28.16 143 ARG A O 1
ATOM 1105 N N . LYS A 1 145 ? -11.021 45.783 32.224 1.00 27.83 144 LYS A N 1
ATOM 1106 C CA . LYS A 1 145 ? -10.114 46.542 31.374 1.00 27.99 144 LYS A CA 1
ATOM 1107 C C . LYS A 1 145 ? -9.578 47.737 32.175 1.00 27.74 144 LYS A C 1
ATOM 1108 O O . LYS A 1 145 ? -10.340 48.468 32.821 1.00 28.01 144 LYS A O 1
ATOM 1112 N N . GLY A 1 146 ? -8.257 47.896 32.160 1.00 27.26 145 GLY A N 1
ATOM 1113 C CA . GLY A 1 146 ? -7.591 48.984 32.880 1.00 26.49 145 GLY A CA 1
ATOM 1114 C C . GLY A 1 146 ? -7.171 48.631 34.300 1.00 25.61 145 GLY A C 1
ATOM 1115 O O . GLY A 1 146 ? -6.505 49.440 34.960 1.00 26.11 145 GLY A O 1
ATOM 1116 N N . LYS A 1 147 ? -7.518 47.426 34.776 1.00 23.80 146 LYS A N 1
ATOM 1117 C CA . LYS A 1 147 ? -7.375 47.134 36.196 1.00 22.20 146 LYS A CA 1
ATOM 1118 C C . LYS A 1 147 ? -7.025 45.679 36.482 1.00 20.95 146 LYS A C 1
ATOM 1119 O O . LYS A 1 147 ? -7.843 44.793 36.278 1.00 20.16 146 LYS A O 1
ATOM 1125 N N . THR A 1 148 ? -5.815 45.455 36.977 1.00 20.12 147 THR A N 1
ATOM 1126 C CA . THR A 1 148 ? -5.408 44.096 37.370 1.00 19.26 147 THR A CA 1
ATOM 1127 C C . THR A 1 148 ? -6.039 43.735 38.703 1.00 18.56 147 THR A C 1
ATOM 1128 O O . THR A 1 148 ? -6.457 44.613 39.441 1.00 18.58 147 THR A O 1
ATOM 1132 N N . TYR A 1 149 ? -6.068 42.440 39.043 1.00 17.61 148 TYR A N 1
ATOM 1133 C CA . TYR A 1 149 ? -6.568 42.039 40.359 1.00 17.64 148 TYR A CA 1
ATOM 1134 C C . TYR A 1 149 ? -5.824 42.745 41.492 1.00 17.92 148 TYR A C 1
ATOM 1135 O O . TYR A 1 149 ? -6.431 43.218 42.459 1.00 17.76 148 TYR A O 1
ATOM 1144 N N . GLU A 1 150 ? -4.498 42.797 41.403 1.00 17.95 149 GLU A N 1
ATOM 1145 C CA . GLU A 1 150 ? -3.722 43.362 42.487 1.00 18.55 149 GLU A CA 1
ATOM 1146 C C . GLU A 1 150 ? -4.086 44.845 42.705 1.00 19.68 149 GLU A C 1
ATOM 1147 O O . GLU A 1 150 ? -4.325 45.258 43.855 1.00 19.46 149 GLU A O 1
ATOM 1153 N N . HIS A 1 151 ? -4.141 45.613 41.614 1.00 20.19 150 HIS A N 1
ATOM 1154 C CA A HIS A 1 151 ? -4.554 47.031 41.630 0.50 20.47 150 HIS A CA 1
ATOM 1155 C CA B HIS A 1 151 ? -4.514 47.020 41.716 0.50 20.87 150 HIS A CA 1
ATOM 1156 C C . HIS A 1 151 ? -5.955 47.200 42.237 1.00 20.75 150 HIS A C 1
ATOM 1157 O O . HIS A 1 151 ? -6.222 48.146 42.982 1.00 21.81 150 HIS A O 1
ATOM 1170 N N . TYR A 1 152 ? -6.859 46.287 41.881 1.00 19.98 151 TYR A N 1
ATOM 1171 C CA . TYR A 1 152 ? -8.249 46.365 42.323 1.00 19.16 151 TYR A CA 1
ATOM 1172 C C . TYR A 1 152 ? -8.355 46.293 43.863 1.00 19.52 151 TYR A C 1
ATOM 1173 O O . TYR A 1 152 ? -9.095 47.081 44.456 1.00 18.88 151 TYR A O 1
ATOM 1182 N N . VAL A 1 153 ? -7.587 45.417 44.524 1.00 18.66 152 VAL A N 1
ATOM 1183 C CA . VAL A 1 153 ? -7.640 45.303 46.009 1.00 20.54 152 VAL A CA 1
ATOM 1184 C C . VAL A 1 153 ? -6.409 45.827 46.801 1.00 22.30 152 VAL A C 1
ATOM 1185 O O . VAL A 1 153 ? -6.129 45.361 47.912 1.00 22.99 152 VAL A O 1
ATOM 1189 N N . SER A 1 154 ? -5.711 46.821 46.271 1.00 24.10 153 SER A N 1
ATOM 1190 C CA . SER A 1 154 ? -4.481 47.308 46.912 1.00 25.74 153 SER A CA 1
ATOM 1191 C C . SER A 1 154 ? -4.720 48.013 48.261 1.00 27.00 153 SER A C 1
ATOM 1192 O O . SER A 1 154 ? -5.790 48.586 48.493 1.00 27.66 153 SER A O 1
ATOM 1195 N N . GLU A 1 155 ? -3.702 47.996 49.124 1.00 27.94 154 GLU A N 1
ATOM 1196 C CA . GLU A 1 155 ? -3.703 48.800 50.349 1.00 28.94 154 GLU A CA 1
ATOM 1197 C C . GLU A 1 155 ? -3.887 50.288 50.073 1.00 28.53 154 GLU A C 1
ATOM 1198 O O . GLU A 1 155 ? -4.472 51.009 50.898 1.00 29.11 154 GLU A O 1
ATOM 1204 N N . ALA A 1 156 ? -3.385 50.748 48.925 1.00 28.23 155 ALA A N 1
ATOM 1205 C CA . ALA A 1 156 ? -3.563 52.137 48.504 1.00 27.63 155 ALA A CA 1
ATOM 1206 C C . ALA A 1 156 ? -5.043 52.474 48.385 1.00 26.92 155 ALA A C 1
ATOM 1207 O O . ALA A 1 156 ? -5.468 53.540 48.818 1.00 27.39 155 ALA A O 1
ATOM 1209 N N . TYR A 1 157 ? -5.822 51.558 47.804 1.00 26.25 156 TYR A N 1
ATOM 1210 C CA . TYR A 1 157 ? -7.278 51.718 47.735 1.00 25.25 156 TYR A CA 1
ATOM 1211 C C . TYR A 1 157 ? -7.901 51.690 49.131 1.00 25.10 156 TYR A C 1
ATOM 1212 O O . TYR A 1 157 ? -8.772 52.491 49.425 1.00 25.59 156 TYR A O 1
ATOM 1221 N N . ARG A 1 158 ? -7.458 50.766 49.981 1.00 25.07 157 ARG A N 1
ATOM 1222 C CA . ARG A 1 158 ? -7.974 50.687 51.348 1.00 25.06 157 ARG A CA 1
ATOM 1223 C C . ARG A 1 158 ? -7.759 51.981 52.137 1.00 24.73 157 ARG A C 1
ATOM 1224 O O . ARG A 1 158 ? -8.707 52.483 52.734 1.00 24.29 157 ARG A O 1
ATOM 1232 N N . GLU A 1 159 ? -6.528 52.505 52.130 1.00 24.43 158 GLU A N 1
ATOM 1233 C CA . GLU A 1 159 ? -6.176 53.754 52.859 1.00 24.50 158 GLU A CA 1
ATOM 1234 C C . GLU A 1 159 ? -6.865 55.002 52.308 1.00 23.75 158 GLU A C 1
ATOM 1235 O O . GLU A 1 159 ? -6.966 56.033 53.009 1.00 23.85 158 GLU A O 1
ATOM 1241 N N . LYS A 1 160 ? -7.310 54.924 51.056 1.00 23.00 159 LYS A N 1
ATOM 1242 C CA . LYS A 1 160 ? -8.037 56.009 50.405 1.00 22.93 159 LYS A CA 1
ATOM 1243 C C . LYS A 1 160 ? -9.538 55.962 50.713 1.00 22.50 159 LYS A C 1
ATOM 1244 O O . LYS A 1 160 ? -10.093 56.909 51.272 1.00 20.92 159 LYS A O 1
ATOM 1250 N N . LYS A 1 161 ? -10.180 54.857 50.347 1.00 22.00 160 LYS A N 1
ATOM 1251 C CA . LYS A 1 161 ? -11.647 54.744 50.367 1.00 22.07 160 LYS A CA 1
ATOM 1252 C C . LYS A 1 161 ? -12.203 54.036 51.624 1.00 21.78 160 LYS A C 1
ATOM 1253 O O . LYS A 1 161 ? -13.444 54.025 51.852 1.00 20.28 160 LYS A O 1
ATOM 1259 N N . GLY A 1 162 ? -11.300 53.405 52.399 1.00 22.20 161 GLY A N 1
ATOM 1260 C CA . GLY A 1 162 ? -11.655 52.845 53.706 1.00 22.18 161 GLY A CA 1
ATOM 1261 C C . GLY A 1 162 ? -11.921 51.349 53.682 1.00 21.92 161 GLY A C 1
ATOM 1262 O O . GLY A 1 162 ? -12.103 50.767 52.623 1.00 21.90 161 GLY A O 1
ATOM 1263 N N . ASN A 1 163 ? -11.951 50.752 54.872 1.00 22.14 162 ASN A N 1
ATOM 1264 C CA . ASN A 1 163 ? -12.125 49.308 55.060 1.00 23.19 162 ASN A CA 1
ATOM 1265 C C . ASN A 1 163 ? -13.379 48.749 54.399 1.00 22.97 162 ASN A C 1
ATOM 1266 O O . ASN A 1 163 ? -13.328 47.666 53.814 1.00 24.07 162 ASN A O 1
ATOM 1271 N N . ALA A 1 164 ? -14.499 49.474 54.518 1.00 22.62 163 ALA A N 1
ATOM 1272 C CA . ALA A 1 164 ? -15.774 48.949 54.009 1.00 21.82 163 ALA A CA 1
ATOM 1273 C C . ALA A 1 164 ? -15.763 48.734 52.492 1.00 21.18 163 ALA A C 1
ATOM 1274 O O . ALA A 1 164 ? -16.167 47.658 52.015 1.00 19.31 163 ALA A O 1
ATOM 1276 N N . LYS A 1 165 ? -15.317 49.744 51.737 1.00 19.48 164 LYS A N 1
ATOM 1277 C CA . LYS A 1 165 ? -15.293 49.640 50.262 1.00 19.22 164 LYS A CA 1
ATOM 1278 C C . LYS A 1 165 ? -14.236 48.644 49.759 1.00 18.18 164 LYS A C 1
ATOM 1279 O O . LYS A 1 165 ? -14.465 47.934 48.767 1.00 17.66 164 LYS A O 1
ATOM 1285 N N . TRP A 1 166 ? -13.085 48.602 50.428 1.00 17.41 165 TRP A N 1
ATOM 1286 C CA . TRP A 1 166 ? -12.032 47.637 50.088 1.00 17.82 165 TRP A CA 1
ATOM 1287 C C . TRP A 1 166 ? -12.521 46.221 50.353 1.00 17.38 165 TRP A C 1
ATOM 1288 O O . TRP A 1 166 ? -12.293 45.325 49.525 1.00 15.74 165 TRP A O 1
ATOM 1299 N N . GLN A 1 167 ? -13.201 46.013 51.481 1.00 17.94 166 GLN A N 1
ATOM 1300 C CA . GLN A 1 167 ? -13.744 44.689 51.791 1.00 19.49 166 GLN A CA 1
ATOM 1301 C C . GLN A 1 167 ? -14.735 44.237 50.711 1.00 18.75 166 GLN A C 1
ATOM 1302 O O . GLN A 1 167 ? -14.712 43.076 50.307 1.00 17.97 166 GLN A O 1
ATOM 1308 N N . LYS A 1 168 ? -15.598 45.136 50.239 1.00 18.35 167 LYS A N 1
ATOM 1309 C CA . LYS A 1 168 ? -16.476 44.821 49.100 1.00 18.01 167 LYS A CA 1
ATOM 1310 C C . LYS A 1 168 ? -15.664 44.410 47.842 1.00 17.11 167 LYS A C 1
ATOM 1311 O O . LYS A 1 168 ? -16.062 43.496 47.105 1.00 15.79 167 LYS A O 1
ATOM 1317 N N . ARG A 1 169 ? -14.537 45.076 47.586 1.00 15.89 168 ARG A N 1
ATOM 1318 C CA . ARG A 1 169 ? -13.699 44.655 46.453 1.00 15.10 168 ARG A CA 1
ATOM 1319 C C . ARG A 1 169 ? -13.065 43.295 46.696 1.00 15.05 168 ARG A C 1
ATOM 1320 O O . ARG A 1 169 ? -12.966 42.492 45.790 1.00 13.18 168 ARG A O 1
ATOM 1328 N N . VAL A 1 170 ? -12.650 43.030 47.927 1.00 15.09 169 VAL A N 1
ATOM 1329 C CA . VAL A 1 170 ? -12.144 41.683 48.228 1.00 14.16 169 VAL A CA 1
ATOM 1330 C C . VAL A 1 170 ? -13.228 40.637 47.998 1.00 15.41 169 VAL A C 1
ATOM 1331 O O . VAL A 1 170 ? -12.939 39.618 47.378 1.00 14.82 169 VAL A O 1
ATOM 1335 N N . GLN A 1 171 ? -14.455 40.901 48.456 1.00 15.85 170 GLN A N 1
ATOM 1336 C CA . GLN A 1 171 ? -15.588 39.996 48.202 1.00 16.44 170 GLN A CA 1
ATOM 1337 C C . GLN A 1 171 ? -15.834 39.782 46.702 1.00 15.94 170 GLN A C 1
ATOM 1338 O O . GLN A 1 171 ? -16.115 38.658 46.285 1.00 14.98 170 GLN A O 1
ATOM 1344 N N . ASP A 1 172 ? -15.696 40.842 45.897 1.00 15.52 171 ASP A N 1
ATOM 1345 C CA . ASP A 1 172 ? -15.820 40.725 44.434 1.00 15.75 171 ASP A CA 1
ATOM 1346 C C . ASP A 1 172 ? -14.790 39.737 43.845 1.00 14.86 171 ASP A C 1
ATOM 1347 O O . ASP A 1 172 ? -15.131 38.873 43.029 1.00 14.61 171 ASP A O 1
ATOM 1352 N N . VAL A 1 173 ? -13.546 39.859 44.284 1.00 13.99 172 VAL A N 1
ATOM 1353 C CA . VAL A 1 173 ? -12.481 38.965 43.861 1.00 13.86 172 VAL A CA 1
ATOM 1354 C C . VAL A 1 173 ? -12.772 37.515 44.284 1.00 13.79 172 VAL A C 1
ATOM 1355 O O . VAL A 1 173 ? -12.668 36.606 43.461 1.00 13.79 172 VAL A O 1
ATOM 1359 N N . VAL A 1 174 ? -13.168 37.308 45.539 1.00 13.99 173 VAL A N 1
ATOM 1360 C CA . VAL A 1 174 ? -13.546 35.982 46.013 1.00 13.54 173 VAL A CA 1
ATOM 1361 C C . VAL A 1 174 ? -14.665 35.375 45.162 1.00 14.15 173 VAL A C 1
ATOM 1362 O O . VAL A 1 174 ? -14.547 34.193 44.759 1.00 13.87 173 VAL A O 1
ATOM 1366 N N . GLU A 1 175 ? -15.689 36.158 44.824 1.00 14.03 174 GLU A N 1
ATOM 1367 C CA A GLU A 1 175 ? -16.810 35.665 44.010 0.50 14.65 174 GLU A CA 1
ATOM 1368 C CA B GLU A 1 175 ? -16.807 35.664 44.007 0.50 14.36 174 GLU A CA 1
ATOM 1369 C C . GLU A 1 175 ? -16.340 35.248 42.613 1.00 13.80 174 GLU A C 1
ATOM 1370 O O . GLU A 1 175 ? -16.753 34.195 42.088 1.00 14.30 174 GLU A O 1
ATOM 1381 N N . ARG A 1 176 ? -15.478 36.060 42.020 1.00 13.81 175 ARG A N 1
ATOM 1382 C CA . ARG A 1 176 ? -14.979 35.806 40.670 1.00 14.73 175 ARG A CA 1
ATOM 1383 C C . ARG A 1 176 ? -14.118 34.556 40.618 1.00 13.91 175 ARG A C 1
ATOM 1384 O O . ARG A 1 176 ? -14.308 33.684 39.765 1.00 12.36 175 ARG A O 1
ATOM 1392 N N . LEU A 1 177 ? -13.171 34.457 41.547 1.00 13.37 176 LEU A N 1
ATOM 1393 C CA . LEU A 1 177 ? -12.346 33.232 41.629 1.00 14.31 176 LEU A CA 1
ATOM 1394 C C . LEU A 1 177 ? -13.165 31.975 41.951 1.00 13.76 176 LEU A C 1
ATOM 1395 O O . LEU A 1 177 ? -12.910 30.889 41.415 1.00 13.67 176 LEU A O 1
ATOM 1400 N N . SER A 1 178 ? -14.158 32.108 42.827 1.00 13.27 177 SER A N 1
ATOM 1401 C CA . SER A 1 178 ? -15.009 30.963 43.175 1.00 12.67 177 SER A CA 1
ATOM 1402 C C . SER A 1 178 ? -15.826 30.483 41.994 1.00 12.48 177 SER A C 1
ATOM 1403 O O . SER A 1 178 ? -16.023 29.264 41.821 1.00 12.79 177 SER A O 1
ATOM 1406 N N . ALA A 1 179 ? -16.340 31.408 41.193 1.00 12.01 178 ALA A N 1
ATOM 1407 C CA . ALA A 1 179 ? -17.057 31.057 39.977 1.00 12.60 178 ALA A CA 1
ATOM 1408 C C . ALA A 1 179 ? -16.138 30.338 38.997 1.00 12.01 178 ALA A C 1
ATOM 1409 O O . ALA A 1 179 ? -16.576 29.378 38.342 1.00 11.99 178 ALA A O 1
ATOM 1411 N N . ALA A 1 180 ? -14.872 30.744 38.914 1.00 11.07 179 ALA A N 1
ATOM 1412 C CA . ALA A 1 180 ? -13.962 30.085 38.015 1.00 11.19 179 ALA A CA 1
ATOM 1413 C C . ALA A 1 180 ? -13.568 28.714 38.510 1.00 11.66 179 ALA A C 1
ATOM 1414 O O . ALA A 1 180 ? -13.478 27.791 37.707 1.00 11.91 179 ALA A O 1
ATOM 1416 N N . LEU A 1 181 ? -13.308 28.601 39.809 1.00 11.84 180 LEU A N 1
ATOM 1417 C CA . LEU A 1 181 ? -12.599 27.426 40.330 1.00 12.80 180 LEU A CA 1
ATOM 1418 C C . LEU A 1 181 ? -13.446 26.467 41.174 1.00 13.33 180 LEU A C 1
ATOM 1419 O O . LEU A 1 181 ? -12.993 25.359 41.465 1.00 13.59 180 LEU A O 1
ATOM 1424 N N . GLU A 1 182 ? -14.646 26.882 41.562 1.00 13.73 181 GLU A N 1
ATOM 1425 C CA . GLU A 1 182 ? -15.595 26.076 42.331 1.00 15.12 181 GLU A CA 1
ATOM 1426 C C . GLU A 1 182 ? -15.007 25.432 43.601 1.00 15.32 181 GLU A C 1
ATOM 1427 O O . GLU A 1 182 ? -15.150 24.240 43.823 1.00 14.25 181 GLU A O 1
ATOM 1433 N N . PRO A 1 183 ? -14.425 26.244 44.479 1.00 14.37 182 PRO A N 1
ATOM 1434 C CA . PRO A 1 183 ? -13.928 25.666 45.733 1.00 14.85 182 PRO A CA 1
ATOM 1435 C C . PRO A 1 183 ? -15.090 25.305 46.685 1.00 14.98 182 PRO A C 1
ATOM 1436 O O . PRO A 1 183 ? -16.185 25.879 46.566 1.00 15.03 182 PRO A O 1
ATOM 1440 N N . ASP A 1 184 ? -14.845 24.375 47.611 1.00 14.06 183 ASP A N 1
ATOM 1441 C CA . ASP A 1 184 ? -15.757 24.087 48.716 1.00 15.62 183 ASP A CA 1
ATOM 1442 C C . ASP A 1 184 ? -15.674 25.204 49.770 1.00 15.75 183 ASP A C 1
ATOM 1443 O O . ASP A 1 184 ? -16.674 25.540 50.398 1.00 16.51 183 ASP A O 1
ATOM 1448 N N . GLU A 1 185 ? -14.466 25.722 50.009 1.00 15.16 184 GLU A N 1
ATOM 1449 C CA . GLU A 1 185 ? -14.248 26.845 50.926 1.00 15.62 184 GLU A CA 1
ATOM 1450 C C . GLU A 1 185 ? -13.094 27.732 50.460 1.00 15.07 184 GLU A C 1
ATOM 1451 O O . GLU A 1 185 ? -12.248 27.305 49.674 1.00 14.14 184 GLU A O 1
ATOM 1457 N N . VAL A 1 186 ? -13.109 28.963 50.951 1.00 13.96 185 VAL A N 1
ATOM 1458 C CA . VAL A 1 186 ? -12.098 29.936 50.664 1.00 14.35 185 VAL A CA 1
ATOM 1459 C C . VAL A 1 186 ? -11.494 30.373 51.981 1.00 14.81 185 VAL A C 1
ATOM 1460 O O . VAL A 1 186 ? -12.215 30.802 52.908 1.00 14.85 185 VAL A O 1
ATOM 1464 N N . VAL A 1 187 ? -10.173 30.270 52.078 1.00 13.63 186 VAL A N 1
ATOM 1465 C CA . VAL A 1 187 ? -9.456 30.787 53.247 1.00 13.28 186 VAL A CA 1
ATOM 1466 C C . VAL A 1 187 ? -8.761 32.069 52.827 1.00 13.85 186 VAL A C 1
ATOM 1467 O O . VAL A 1 187 ? -8.079 32.108 51.773 1.00 12.20 186 VAL A O 1
ATOM 1471 N N . ILE A 1 188 ? -8.960 33.116 53.622 1.00 13.49 187 ILE A N 1
ATOM 1472 C CA . ILE A 1 188 ? -8.371 34.426 5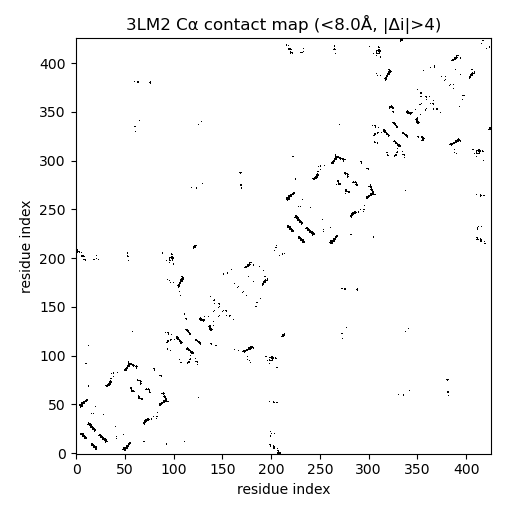3.370 1.00 15.48 187 ILE A CA 1
ATOM 1473 C C . ILE A 1 188 ? -7.304 34.635 54.425 1.00 16.11 187 ILE A C 1
ATOM 1474 O O . ILE A 1 188 ? -7.567 34.554 55.613 1.00 17.02 187 ILE A O 1
ATOM 1479 N N . GLY A 1 189 ? -6.090 34.874 53.980 1.00 17.07 188 GLY A N 1
ATOM 1480 C CA . GLY A 1 189 ? -4.973 35.101 54.892 1.00 17.17 188 GLY A CA 1
ATOM 1481 C C . GLY A 1 189 ? -4.226 36.301 54.383 1.00 18.53 188 GLY A C 1
ATOM 1482 O O . GLY A 1 189 ? -4.839 37.261 53.842 1.00 18.68 188 GLY A O 1
ATOM 1483 N N . GLY A 1 190 ? -2.900 36.245 54.527 1.00 17.17 189 GLY A N 1
ATOM 1484 C CA . GLY A 1 190 ? -2.040 37.406 54.341 1.00 16.57 189 GLY A CA 1
ATOM 1485 C C . GLY A 1 190 ? -2.147 38.315 55.552 1.00 15.77 189 GLY A C 1
ATOM 1486 O O . GLY A 1 190 ? -3.004 38.109 56.412 1.00 15.82 189 GLY A O 1
ATOM 1487 N N . GLY A 1 191 ? -1.280 39.322 55.621 1.00 14.88 190 GLY A N 1
ATOM 1488 C CA . GLY A 1 191 ? -1.256 40.249 56.758 1.00 14.22 190 GLY A CA 1
ATOM 1489 C C . GLY A 1 191 ? -2.495 41.120 56.904 1.00 13.47 190 GLY A C 1
ATOM 1490 O O . GLY A 1 191 ? -2.837 41.541 58.016 1.00 13.24 190 GLY A O 1
ATOM 1491 N N . ASN A 1 192 ? -3.164 41.392 55.783 1.00 12.65 191 ASN A N 1
ATOM 1492 C CA . ASN A 1 192 ? -4.363 42.237 55.775 1.00 12.02 191 ASN A CA 1
ATOM 1493 C C . ASN A 1 192 ? -5.658 41.543 56.208 1.00 11.74 191 ASN A C 1
ATOM 1494 O O . ASN A 1 192 ? -6.666 42.218 56.390 1.00 12.35 191 ASN A O 1
ATOM 1499 N N . VAL A 1 193 ? -5.652 40.222 56.392 1.00 11.27 192 VAL A N 1
ATOM 1500 C CA . VAL A 1 193 ? -6.892 39.521 56.750 1.00 10.88 192 VAL A CA 1
ATOM 1501 C C . VAL A 1 193 ? -7.588 40.004 58.043 1.00 10.86 192 VAL A C 1
ATOM 1502 O O . VAL A 1 193 ? -8.806 39.880 58.172 1.00 11.42 192 VAL A O 1
ATOM 1506 N N . GLU A 1 194 ? -6.833 40.559 58.987 1.00 10.56 193 GLU A N 1
ATOM 1507 C CA . GLU A 1 194 ? -7.430 41.107 60.206 1.00 10.08 193 GLU A CA 1
ATOM 1508 C C . GLU A 1 194 ? -8.218 42.403 59.942 1.00 9.99 193 GLU A C 1
ATOM 1509 O O . GLU A 1 194 ? -8.873 42.921 60.844 1.00 10.16 193 GLU A O 1
ATOM 1511 N N . ARG A 1 195 ? -8.151 42.918 58.713 1.00 9.68 194 ARG A N 1
ATOM 1512 C CA . ARG A 1 195 ? -8.837 44.156 58.324 1.00 9.48 194 ARG A CA 1
ATOM 1513 C C . ARG A 1 195 ? -10.278 43.937 57.830 1.00 9.41 194 ARG A C 1
ATOM 1514 O O . ARG A 1 195 ? -11.019 44.901 57.643 1.00 7.78 194 ARG A O 1
ATOM 1517 N N . LEU A 1 196 ? -10.665 42.677 57.631 1.00 9.03 195 LEU A N 1
ATOM 1518 C CA . LEU A 1 196 ? -11.979 42.298 57.086 1.00 9.53 195 LEU A CA 1
ATOM 1519 C C . LEU A 1 196 ? -12.968 41.992 58.187 1.00 10.60 195 LEU A C 1
ATOM 1520 O O . LEU A 1 196 ? -12.646 41.260 59.113 1.00 10.62 195 LEU A O 1
ATOM 1525 N N . GLU A 1 197 ? -14.189 42.495 58.052 1.00 12.55 196 GLU A N 1
ATOM 1526 C CA . GLU A 1 197 ? -15.162 42.451 59.143 1.00 14.14 196 GLU A CA 1
ATOM 1527 C C . GLU A 1 197 ? -16.030 41.200 59.066 1.00 15.78 196 GLU A C 1
ATOM 1528 O O . GLU A 1 197 ? -16.004 40.362 59.963 1.00 15.77 196 GLU A O 1
ATOM 1530 N N . ASN A 1 198 ? -16.779 41.076 57.975 1.00 17.98 197 ASN A N 1
ATOM 1531 C CA . ASN A 1 198 ? -17.883 40.105 57.876 1.00 19.86 197 ASN A CA 1
ATOM 1532 C C . ASN A 1 198 ? -17.879 39.265 56.601 1.00 20.26 197 ASN A C 1
ATOM 1533 O O . ASN A 1 198 ? -18.464 39.664 55.574 1.00 22.50 197 ASN A O 1
ATOM 1538 N N . LEU A 1 199 ? -17.301 38.069 56.711 1.00 17.76 198 LEU A N 1
ATOM 1539 C CA . LEU A 1 199 ? -17.037 37.195 55.579 1.00 16.72 198 LEU A CA 1
ATOM 1540 C C . LEU A 1 199 ? -18.272 36.499 55.015 1.00 14.76 198 LEU A C 1
ATOM 1541 O O . LEU A 1 199 ? -19.173 36.104 55.753 1.00 13.31 198 LEU A O 1
ATOM 1546 N N . PRO A 1 200 ? -18.306 36.335 53.695 1.00 13.37 199 PRO A N 1
ATOM 1547 C CA . PRO A 1 200 ? -19.434 35.613 53.121 1.00 13.19 199 PRO A CA 1
ATOM 1548 C C . PRO A 1 200 ? -19.412 34.134 53.455 1.00 11.78 199 PRO A C 1
ATOM 1549 O O . PRO A 1 200 ? -18.378 33.590 53.837 1.00 11.53 199 PRO A O 1
ATOM 1553 N N . PRO A 1 201 ? -20.531 33.449 53.234 1.00 10.88 200 PRO A N 1
ATOM 1554 C CA . PRO A 1 201 ? -20.556 31.980 53.394 1.00 10.81 200 PRO A CA 1
ATOM 1555 C C . PRO A 1 201 ? -19.470 31.261 52.603 1.00 11.92 200 PRO A C 1
ATOM 1556 O O . PRO A 1 201 ? -19.121 31.686 51.509 1.00 12.95 200 PRO A O 1
ATOM 1560 N N . LYS A 1 202 ? -18.962 30.188 53.182 1.00 13.00 201 LYS A N 1
ATOM 1561 C CA . LYS A 1 202 ? -17.894 29.352 52.614 1.00 14.24 201 LYS A CA 1
ATOM 1562 C C . LYS A 1 202 ? -16.500 29.969 52.813 1.00 14.67 201 LYS A C 1
ATOM 1563 O O . LYS A 1 202 ? -15.525 29.345 52.423 1.00 14.97 201 LYS A O 1
ATOM 1569 N N . CYS A 1 203 ? -16.414 31.147 53.437 1.00 13.66 202 CYS A N 1
ATOM 1570 C CA A CYS A 1 203 ? -15.162 31.886 53.625 0.50 15.14 202 CYS A CA 1
ATOM 1571 C CA B CYS A 1 203 ? -15.138 31.820 53.658 0.50 14.02 202 CYS A CA 1
ATOM 1572 C C . CYS A 1 203 ? -14.733 31.784 55.108 1.00 14.82 202 CYS A C 1
ATOM 1573 O O . CYS A 1 203 ? -15.575 31.922 56.025 1.00 15.01 202 CYS A O 1
ATOM 1578 N N . ARG A 1 204 ? -13.440 31.588 55.360 1.00 14.86 203 ARG A N 1
ATOM 1579 C CA . ARG A 1 204 ? -12.915 31.734 56.711 1.00 15.56 203 ARG A CA 1
ATOM 1580 C C . ARG A 1 204 ? -11.584 32.462 56.726 1.00 15.98 203 ARG A C 1
ATOM 1581 O O . ARG A 1 204 ? -10.854 32.481 55.724 1.00 14.52 203 ARG A O 1
ATOM 1589 N N . ARG A 1 205 ? -11.279 33.064 57.872 1.00 15.45 204 ARG A N 1
ATOM 1590 C CA . ARG A 1 205 ? -10.010 33.721 58.076 1.00 16.99 204 ARG A CA 1
ATOM 1591 C C . ARG A 1 205 ? -8.941 32.690 58.352 1.00 17.78 204 ARG A C 1
ATOM 1592 O O . ARG A 1 205 ? -9.102 31.823 59.223 1.00 17.83 204 ARG A O 1
ATOM 1600 N N . GLY A 1 206 ? -7.824 32.828 57.649 1.00 17.93 205 GLY A N 1
ATOM 1601 C CA . GLY A 1 206 ? -6.661 32.053 57.941 1.00 19.15 205 GLY A CA 1
ATOM 1602 C C . GLY A 1 206 ? -5.936 32.693 59.116 1.00 20.55 205 GLY A C 1
ATOM 1603 O O . GLY A 1 206 ? -6.001 33.905 59.307 1.00 21.77 205 GLY A O 1
ATOM 1604 N N . ASP A 1 207 ? -5.255 31.897 59.914 1.00 22.08 206 ASP A N 1
ATOM 1605 C CA . ASP A 1 207 ? -4.294 32.468 60.866 1.00 22.87 206 ASP A CA 1
ATOM 1606 C C . ASP A 1 207 ? -2.877 32.488 60.324 1.00 21.92 206 ASP A C 1
ATOM 1607 O O . ASP A 1 207 ? -2.471 31.551 59.691 1.00 21.61 206 ASP A O 1
ATOM 1612 N N . ASN A 1 208 ? -2.121 33.547 60.643 1.00 22.02 207 ASN A N 1
ATOM 1613 C CA . ASN A 1 208 ? -0.693 33.681 60.267 1.00 20.57 207 ASN A CA 1
ATOM 1614 C C . ASN A 1 208 ? 0.215 32.529 60.704 1.00 18.83 207 ASN A C 1
ATOM 1615 O O . ASN A 1 208 ? 1.184 32.226 59.973 1.00 18.12 207 ASN A O 1
ATOM 1617 N N . ALA A 1 209 ? -0.095 31.883 61.851 1.00 16.31 208 ALA A N 1
ATOM 1618 C CA . ALA A 1 209 ? 0.583 30.598 62.214 1.00 14.80 208 ALA A CA 1
ATOM 1619 C C . ALA A 1 209 ? 0.558 29.552 61.095 1.00 12.71 208 ALA A C 1
ATOM 1620 O O . ALA A 1 209 ? 1.398 28.651 61.084 1.00 12.48 208 ALA A O 1
ATOM 1635 N N . ALA A 1 211 ? 1.501 29.838 58.070 1.00 6.81 210 ALA A N 1
ATOM 1636 C CA . ALA A 1 211 ? 2.718 29.832 57.249 1.00 7.17 210 ALA A CA 1
ATOM 1637 C C . ALA A 1 211 ? 3.735 28.773 57.743 1.00 5.93 210 ALA A C 1
ATOM 1638 O O . ALA A 1 211 ? 4.219 27.912 56.966 1.00 8.02 210 ALA A O 1
ATOM 1640 N N . PHE A 1 212 ? 4.009 28.777 59.044 1.00 6.06 211 PHE A N 1
ATOM 1641 C CA . PHE A 1 212 ? 4.971 27.800 59.592 1.00 5.34 211 PHE A CA 1
ATOM 1642 C C . PHE A 1 212 ? 4.431 26.392 59.441 1.00 6.10 211 PHE A C 1
ATOM 1643 O O . PHE A 1 212 ? 5.167 25.474 59.066 1.00 6.02 211 PHE A O 1
ATOM 1651 N N . GLU A 1 213 ? 3.156 26.209 59.765 1.00 6.13 212 GLU A N 1
ATOM 1652 C CA . GLU A 1 213 ? 2.543 24.876 59.635 1.00 6.57 212 GLU A CA 1
ATOM 1653 C C . GLU A 1 213 ? 2.627 24.373 58.229 1.00 5.65 212 GLU A C 1
ATOM 1654 O O . GLU A 1 213 ? 2.779 23.170 58.014 1.00 6.79 212 GLU A O 1
ATOM 1660 N N . GLY A 1 214 ? 2.498 25.264 57.233 1.00 5.53 213 GLY A N 1
ATOM 1661 C CA . GLY A 1 214 ? 2.606 24.864 55.829 1.00 6.59 213 GLY A CA 1
ATOM 1662 C C . GLY A 1 214 ? 4.008 24.388 55.519 1.00 6.09 213 GLY A C 1
ATOM 1663 O O . GLY A 1 214 ? 4.188 23.359 54.830 1.00 6.19 213 GLY A O 1
ATOM 1664 N N . GLY A 1 215 ? 4.988 25.088 56.063 1.00 5.64 214 GLY A N 1
ATOM 1665 C CA . GLY A 1 215 ? 6.400 24.699 55.929 1.00 6.06 214 GLY A CA 1
ATOM 1666 C C . GLY A 1 215 ? 6.662 23.311 56.533 1.00 5.74 214 GLY A C 1
ATOM 1667 O O . GLY A 1 215 ? 7.361 22.497 55.942 1.00 5.34 214 GLY A O 1
ATOM 1668 N N . PHE A 1 216 ? 6.095 23.068 57.708 1.00 5.17 215 PHE A N 1
ATOM 1669 C CA . PHE A 1 216 ? 6.298 21.777 58.399 1.00 5.29 215 PHE A CA 1
ATOM 1670 C C . PHE A 1 216 ? 5.661 20.660 57.561 1.00 5.85 215 PHE A C 1
ATOM 1671 O O . PHE A 1 216 ? 6.278 19.602 57.320 1.00 5.91 215 PHE A O 1
ATOM 1679 N N . ARG A 1 217 ? 4.423 20.903 57.092 1.00 6.19 216 ARG A N 1
ATOM 1680 C CA . ARG A 1 217 ? 3.717 19.971 56.216 1.00 6.34 216 ARG A CA 1
ATOM 1681 C C . ARG A 1 217 ? 4.403 19.643 54.886 1.00 6.41 216 ARG A C 1
ATOM 1682 O O . ARG A 1 217 ? 4.329 18.510 54.412 1.00 6.16 216 ARG A O 1
ATOM 1690 N N . LEU A 1 218 ? 5.083 20.634 54.319 1.00 7.35 217 LEU A N 1
ATOM 1691 C CA A LEU A 1 218 ? 5.797 20.514 53.050 0.50 7.34 217 LEU A CA 1
ATOM 1692 C CA B LEU A 1 218 ? 5.817 20.513 53.047 0.50 8.11 217 LEU A CA 1
ATOM 1693 C C . LEU A 1 218 ? 6.776 19.338 53.058 1.00 8.32 217 LEU A C 1
ATOM 1694 O O . LEU A 1 218 ? 7.010 18.716 52.029 1.00 7.51 217 LEU A O 1
ATOM 1703 N N . TRP A 1 219 ? 7.351 19.058 54.225 1.00 8.55 218 TRP A N 1
ATOM 1704 C CA . TRP A 1 219 ? 8.222 17.894 54.429 1.00 9.29 218 TRP A CA 1
ATOM 1705 C C . TRP A 1 219 ? 7.543 16.717 55.121 1.00 10.27 218 TRP A C 1
ATOM 1706 O O . TRP A 1 219 ? 7.728 15.550 54.757 1.00 11.04 218 TRP A O 1
ATOM 1717 N N . LYS A 1 220 ? 6.763 17.009 56.150 1.00 11.49 219 LYS A N 1
ATOM 1718 C CA . LYS A 1 220 ? 6.306 15.948 57.048 1.00 11.59 219 LYS A CA 1
ATOM 1719 C C . LYS A 1 220 ? 5.013 15.303 56.623 1.00 13.48 219 LYS A C 1
ATOM 1720 O O . LYS A 1 220 ? 4.737 14.158 56.956 1.00 11.68 219 LYS A O 1
ATOM 1726 N N . ASN A 1 221 ? 4.185 15.989 55.860 1.00 15.62 220 ASN A N 1
ATOM 1727 C CA A ASN A 1 221 ? 2.959 15.327 55.440 0.50 17.08 220 ASN A CA 1
ATOM 1728 C CA B ASN A 1 221 ? 2.964 15.331 55.458 0.50 17.08 220 ASN A CA 1
ATOM 1729 C C . ASN A 1 221 ? 3.139 14.708 54.064 1.00 18.46 220 ASN A C 1
ATOM 1730 O O . ASN A 1 221 ? 3.293 15.453 53.063 1.00 18.98 220 ASN A O 1
ATOM 1739 N N . ALA A 1 222 ? 3.133 13.358 54.066 1.00 21.34 221 ALA A N 1
ATOM 1740 C CA . ALA A 1 222 ? 3.324 12.448 52.896 1.00 23.17 221 ALA A CA 1
ATOM 1741 C C . ALA A 1 222 ? 2.074 12.250 52.042 1.00 24.66 221 ALA A C 1
ATOM 1742 O O . ALA A 1 222 ? 2.134 11.578 50.991 1.00 26.98 221 ALA A O 1
ATOM 1744 N N . ASP A 1 223 ? 0.931 12.793 52.473 1.00 25.62 222 ASP A N 1
ATOM 1745 C CA . ASP A 1 223 ? -0.251 12.823 51.607 1.00 25.70 222 ASP A CA 1
ATOM 1746 C C . ASP A 1 223 ? -0.168 14.065 50.700 1.00 25.18 222 ASP A C 1
ATOM 1747 O O . ASP A 1 223 ? -0.939 14.164 49.770 1.00 23.83 222 ASP A O 1
ATOM 1752 N N . LEU A 1 224 ? 0.732 15.003 50.980 1.00 25.11 223 LEU A N 1
ATOM 1753 C CA . LEU A 1 224 ? 0.793 16.245 50.148 1.00 25.99 223 LEU A CA 1
ATOM 1754 C C . LEU A 1 224 ? 1.476 16.048 48.796 1.00 26.27 223 LEU A C 1
ATOM 1755 O O . LEU A 1 224 ? 2.574 15.484 48.735 1.00 26.42 223 LEU A O 1
ATOM 1760 N N . ILE A 1 225 ? 0.826 16.509 47.719 1.00 25.23 224 ILE A N 1
ATOM 1761 C CA . ILE A 1 225 ? 1.467 16.570 46.387 1.00 25.93 224 ILE A CA 1
ATOM 1762 C C . ILE A 1 225 ? 1.611 18.047 46.012 1.00 26.01 224 ILE A C 1
ATOM 1763 O O . ILE A 1 225 ? 0.604 18.745 45.904 1.00 23.53 224 ILE A O 1
ATOM 1768 N N . VAL A 1 226 ? 2.858 18.518 45.866 1.00 26.64 225 VAL A N 1
ATOM 1769 C CA . VAL A 1 226 ? 3.143 19.927 45.594 1.00 27.70 225 VAL A CA 1
ATOM 1770 C C . VAL A 1 226 ? 3.610 20.688 46.841 1.00 28.64 225 VAL A C 1
ATOM 1771 O O . VAL A 1 226 ? 3.665 21.935 46.886 1.00 28.80 225 VAL A O 1
ATOM 1773 N N . ASP B 1 5 ? -6.622 0.949 29.269 1.00 22.16 4 ASP B N 1
ATOM 1774 C CA . ASP B 1 5 ? -7.235 0.845 27.908 1.00 22.09 4 ASP B CA 1
ATOM 1775 C C . ASP B 1 5 ? -8.225 1.979 27.590 1.00 21.60 4 ASP B C 1
ATOM 1776 O O . ASP B 1 5 ? -9.081 1.817 26.705 1.00 23.05 4 ASP B O 1
ATOM 1778 N N . GLN B 1 6 ? -8.125 3.107 28.288 1.00 20.64 5 GLN B N 1
ATOM 1779 C CA . GLN B 1 6 ? -9.009 4.244 27.998 1.00 19.39 5 GLN B CA 1
ATOM 1780 C C . GLN B 1 6 ? -8.604 4.897 26.695 1.00 17.52 5 GLN B C 1
ATOM 1781 O O . GLN B 1 6 ? -7.411 5.088 26.447 1.00 18.37 5 GLN B O 1
ATOM 1787 N N . THR B 1 7 ? -9.597 5.236 25.873 1.00 15.64 6 THR B N 1
ATOM 1788 C CA A THR B 1 7 ? -9.345 5.991 24.652 0.50 14.42 6 THR B CA 1
ATOM 1789 C CA B THR B 1 7 ? -9.374 5.981 24.644 0.50 14.93 6 THR B CA 1
ATOM 1790 C C . THR B 1 7 ? -9.512 7.470 24.932 1.00 14.36 6 THR B C 1
ATOM 1791 O O . THR B 1 7 ? -10.540 7.909 25.499 1.00 13.38 6 THR B O 1
ATOM 1798 N N . VAL B 1 8 ? -8.485 8.221 24.551 1.00 12.65 7 VAL B N 1
ATOM 1799 C CA . VAL B 1 8 ? -8.391 9.643 24.897 1.00 12.23 7 VAL B CA 1
ATOM 1800 C C . VAL B 1 8 ? -8.500 10.428 23.621 1.00 12.81 7 VAL B C 1
ATOM 1801 O O . VAL B 1 8 ? -7.846 10.105 22.619 1.00 13.75 7 VAL B O 1
ATOM 1805 N N . LEU B 1 9 ? -9.361 11.429 23.644 1.00 14.08 8 LEU B N 1
ATOM 1806 C CA . LEU B 1 9 ? -9.377 12.454 22.622 1.00 13.51 8 LEU B CA 1
ATOM 1807 C C . LEU B 1 9 ? -8.612 13.647 23.185 1.00 14.07 8 LEU B C 1
ATOM 1808 O O . LEU B 1 9 ? -9.041 14.271 24.185 1.00 15.11 8 LEU B O 1
ATOM 1813 N N . ALA B 1 10 ? -7.454 13.933 22.576 1.00 13.62 9 ALA B N 1
ATOM 1814 C CA . ALA B 1 10 ? -6.633 15.083 22.936 1.00 13.75 9 ALA B CA 1
ATOM 1815 C C . ALA B 1 10 ? -7.014 16.271 22.083 1.00 13.52 9 ALA B C 1
ATOM 1816 O O . ALA B 1 10 ? -7.079 16.160 20.871 1.00 13.54 9 ALA B O 1
ATOM 1818 N N . ILE B 1 11 ? -7.233 17.418 22.719 1.00 15.20 10 ILE B N 1
ATOM 1819 C CA . ILE B 1 11 ? -7.625 18.636 22.042 1.00 15.90 10 ILE B CA 1
ATOM 1820 C C . ILE B 1 11 ? -6.572 19.715 22.243 1.00 16.50 10 ILE B C 1
ATOM 1821 O O . ILE B 1 11 ? -6.298 20.150 23.384 1.00 16.10 10 ILE B O 1
ATOM 1826 N N . ASP B 1 12 ? -5.985 20.158 21.140 1.00 17.18 11 ASP B N 1
ATOM 1827 C CA . ASP B 1 12 ? -4.957 21.191 21.161 1.00 19.02 11 ASP B CA 1
ATOM 1828 C C . ASP B 1 12 ? -5.621 22.474 20.686 1.00 18.05 11 ASP B C 1
ATOM 1829 O O . ASP B 1 12 ? -5.877 22.644 19.493 1.00 19.83 11 ASP B O 1
ATOM 1834 N N . ILE B 1 13 ? -5.917 23.365 21.620 1.00 18.34 12 ILE B N 1
ATOM 1835 C CA . ILE B 1 13 ? -6.609 24.602 21.311 1.00 18.11 12 ILE B CA 1
ATOM 1836 C C . ILE B 1 13 ? -5.631 25.744 21.092 1.00 18.51 12 ILE B C 1
ATOM 1837 O O . ILE B 1 13 ? -4.860 26.106 21.967 1.00 17.87 12 ILE B O 1
ATOM 1842 N N . GLY B 1 14 ? -5.668 26.318 19.906 1.00 18.86 13 GLY B N 1
ATOM 1843 C CA . GLY B 1 14 ? -4.839 27.473 19.588 1.00 20.17 13 GLY B CA 1
ATOM 1844 C C . GLY B 1 14 ? -5.670 28.536 18.916 1.00 20.53 13 GLY B C 1
ATOM 1845 O O . GLY B 1 14 ? -6.868 28.352 18.667 1.00 20.49 13 GLY B O 1
ATOM 1846 N N . GLY B 1 15 ? -5.013 29.647 18.635 1.00 21.13 14 GLY B N 1
ATOM 1847 C CA . GLY B 1 15 ? -5.646 30.823 18.078 1.00 21.44 14 GLY B CA 1
ATOM 1848 C C . GLY B 1 15 ? -6.132 30.661 16.646 1.00 21.42 14 GLY B C 1
ATOM 1849 O O . GLY B 1 15 ? -7.045 31.384 16.236 1.00 21.88 14 GLY B O 1
ATOM 1850 N N . SER B 1 16 ? -5.549 29.731 15.886 1.00 20.93 15 SER B N 1
ATOM 1851 C CA . SER B 1 16 ? -5.921 29.550 14.464 1.00 20.96 15 SER B CA 1
ATOM 1852 C C . SER B 1 16 ? -6.774 28.314 14.229 1.00 19.86 15 SER B C 1
ATOM 1853 O O . SER B 1 16 ? -7.712 28.353 13.431 1.00 18.82 15 SER B O 1
ATOM 1856 N N . HIS B 1 17 ? -6.413 27.216 14.892 1.00 18.77 16 HIS B N 1
ATOM 1857 C CA . HIS B 1 17 ? -7.135 25.956 14.766 1.00 19.20 16 HIS B CA 1
ATOM 1858 C C . HIS B 1 17 ? -7.339 25.279 16.118 1.00 18.68 16 HIS B C 1
ATOM 1859 O O . HIS B 1 17 ? -6.601 25.514 17.057 1.00 18.98 16 HIS B O 1
ATOM 1866 N N . VAL B 1 18 ? -8.364 24.447 16.185 1.00 17.68 17 VAL B N 1
ATOM 1867 C CA . VAL B 1 18 ? -8.482 23.439 17.213 1.00 17.66 17 VAL B CA 1
ATOM 1868 C C . VAL B 1 18 ? -8.189 22.122 16.524 1.00 17.71 17 VAL B C 1
ATOM 1869 O O . VAL B 1 18 ? -8.832 21.784 15.515 1.00 17.20 17 VAL B O 1
ATOM 1873 N N . LYS B 1 19 ? -7.212 21.402 17.058 1.00 17.20 18 LYS B N 1
ATOM 1874 C CA . LYS B 1 19 ? -6.773 20.146 16.509 1.00 17.33 18 LYS B CA 1
ATOM 1875 C C . LYS B 1 19 ? -7.054 19.056 17.507 1.00 18.13 18 LYS B C 1
ATOM 1876 O O . LYS B 1 19 ? -6.906 19.240 18.720 1.00 17.88 18 LYS B O 1
ATOM 1882 N N . ILE B 1 20 ? -7.468 17.908 17.012 1.00 17.94 19 ILE B N 1
ATOM 1883 C CA . ILE B 1 20 ? -7.740 16.804 17.888 1.00 18.58 19 ILE B CA 1
ATOM 1884 C C . ILE B 1 20 ? -6.977 15.597 17.382 1.00 18.77 19 ILE B C 1
ATOM 1885 O O . ILE B 1 20 ? -6.666 15.505 16.188 1.00 18.75 19 ILE B O 1
ATOM 1890 N N . GLY B 1 21 ? -6.647 14.707 18.307 1.00 18.68 20 GLY B N 1
ATOM 1891 C CA . GLY B 1 21 ? -6.010 13.444 17.983 1.00 18.18 20 GLY B CA 1
ATOM 1892 C C . GLY B 1 21 ? -6.576 12.382 18.900 1.00 18.30 20 GLY B C 1
ATOM 1893 O O . GLY B 1 21 ? -6.908 12.654 20.045 1.00 17.86 20 GLY B O 1
ATOM 1894 N N . LEU B 1 22 ? -6.712 11.183 18.373 1.00 17.23 21 LEU B N 1
ATOM 1895 C CA . LEU B 1 22 ? -7.297 10.084 19.082 1.00 17.94 21 LEU B CA 1
ATOM 1896 C C . LEU B 1 22 ? -6.201 9.070 19.429 1.00 18.24 21 LEU B C 1
ATOM 1897 O O . LEU B 1 22 ? -5.414 8.641 18.552 1.00 16.89 21 LEU B O 1
ATOM 1902 N N . SER B 1 23 ? -6.155 8.682 20.693 1.00 18.11 22 SER B N 1
ATOM 1903 C CA . SER B 1 23 ? -5.107 7.792 21.186 1.00 18.49 22 SER B CA 1
ATOM 1904 C C . SER B 1 23 ? -5.044 6.440 20.490 1.00 19.98 22 SER B C 1
ATOM 1905 O O . SER B 1 23 ? -3.974 5.863 20.377 1.00 19.81 22 SER B O 1
ATOM 1908 N N . THR B 1 24 ? -6.187 5.927 20.057 1.00 21.06 23 THR B N 1
ATOM 1909 C CA . THR B 1 24 ? -6.231 4.521 19.587 1.00 22.50 23 THR B CA 1
ATOM 1910 C C . THR B 1 24 ? -5.576 4.304 18.254 1.00 23.40 23 THR B C 1
ATOM 1911 O O . THR B 1 24 ? -4.942 3.266 18.050 1.00 23.26 23 THR B O 1
ATOM 1915 N N . ASP B 1 25 ? -5.756 5.235 17.322 1.00 24.49 24 ASP B N 1
ATOM 1916 C CA . ASP B 1 25 ? -5.105 5.107 16.006 1.00 25.76 24 ASP B CA 1
ATOM 1917 C C . ASP B 1 25 ? -4.284 6.330 15.607 1.00 26.20 24 ASP B C 1
ATOM 1918 O O . ASP B 1 25 ? -3.745 6.379 14.508 1.00 26.79 24 ASP B O 1
ATOM 1923 N N . GLY B 1 26 ? -4.175 7.308 16.497 1.00 25.99 25 GLY B N 1
ATOM 1924 C CA . GLY B 1 26 ? -3.342 8.479 16.233 1.00 26.85 25 GLY B CA 1
ATOM 1925 C C . GLY B 1 26 ? -3.833 9.385 15.100 1.00 27.22 25 GLY B C 1
ATOM 1926 O O . GLY B 1 26 ? -3.081 10.267 14.661 1.00 28.81 25 GLY B O 1
ATOM 1927 N N . GLU B 1 27 ? -5.074 9.185 14.630 1.00 26.17 26 GLU B N 1
ATOM 1928 C CA . GLU B 1 27 ? -5.671 10.065 13.623 1.00 25.08 26 GLU B CA 1
ATOM 1929 C C . GLU B 1 27 ? -5.744 11.493 14.152 1.00 23.84 26 GLU B C 1
ATOM 1930 O O . GLU B 1 27 ? -6.059 11.707 15.323 1.00 23.10 26 GLU B O 1
ATOM 1936 N N . GLU B 1 28 ? -5.449 12.440 13.265 1.00 22.88 27 GLU B N 1
ATOM 1937 C CA A GLU B 1 28 ? -5.463 13.850 13.591 0.50 22.44 27 GLU B CA 1
ATOM 1938 C CA B GLU B 1 28 ? -5.476 13.864 13.586 0.50 22.56 27 GLU B CA 1
ATOM 1939 C C . GLU B 1 28 ? -6.488 14.574 12.703 1.00 22.13 27 GLU B C 1
ATOM 1940 O O . GLU B 1 28 ? -6.554 14.329 11.477 1.00 21.23 27 GLU B O 1
ATOM 1951 N N . ARG B 1 29 ? -7.286 15.453 13.323 1.00 21.02 28 ARG B N 1
ATOM 1952 C CA . ARG B 1 29 ? -8.210 16.313 12.586 1.00 20.55 28 ARG B CA 1
ATOM 1953 C C . ARG B 1 29 ? -8.063 17.742 13.062 1.00 19.83 28 ARG B C 1
ATOM 1954 O O . ARG B 1 29 ? -7.595 17.996 14.182 1.00 18.68 28 ARG B O 1
ATOM 1962 N N . LYS B 1 30 ? -8.472 18.684 12.219 1.00 19.20 29 LYS B N 1
ATOM 1963 C CA . LYS B 1 30 ? -8.515 20.072 12.650 1.00 19.82 29 LYS B CA 1
ATOM 1964 C C . LYS B 1 30 ? -9.653 20.888 12.047 1.00 19.48 29 LYS B C 1
ATOM 1965 O O . LYS B 1 30 ? -10.174 20.565 10.974 1.00 18.37 29 LYS B O 1
ATOM 1971 N N . VAL B 1 31 ? -10.010 21.959 12.747 1.00 19.45 30 VAL B N 1
ATOM 1972 C CA . VAL B 1 31 ? -10.972 22.934 12.248 1.00 20.05 30 VAL B CA 1
ATOM 1973 C C . VAL B 1 31 ? -10.516 24.318 12.707 1.00 19.69 30 VAL B C 1
ATOM 1974 O O . VAL B 1 31 ? -9.767 24.429 13.673 1.00 19.59 30 VAL B O 1
ATOM 1978 N N . GLU B 1 32 ? -10.946 25.376 12.024 1.00 19.81 31 GLU B N 1
ATOM 1979 C CA . GLU B 1 32 ? -10.570 26.728 12.432 1.00 20.03 31 GLU B CA 1
ATOM 1980 C C . GLU B 1 32 ? -11.216 27.145 13.760 1.00 20.50 31 GLU B C 1
ATOM 1981 O O . GLU B 1 32 ? -12.344 26.746 14.080 1.00 20.54 31 GLU B O 1
ATOM 1987 N N . SER B 1 33 ? -10.461 27.906 14.555 1.00 19.96 32 SER B N 1
ATOM 1988 C CA . SER B 1 33 ? -10.947 28.479 15.792 1.00 19.69 32 SER B CA 1
ATOM 1989 C C . SER B 1 33 ? -11.203 29.956 15.557 1.00 19.42 32 SER B C 1
ATOM 1990 O O . SER B 1 33 ? -12.344 30.374 15.310 1.00 19.41 32 SER B O 1
ATOM 1993 N N . GLY B 1 34 ? -10.147 30.764 15.614 1.00 19.56 33 GLY B N 1
ATOM 1994 C CA . GLY B 1 34 ? -10.294 32.192 15.343 1.00 18.74 33 GLY B CA 1
ATOM 1995 C C . GLY B 1 34 ? -10.532 33.068 16.555 1.00 18.36 33 GLY B C 1
ATOM 1996 O O . GLY B 1 34 ? -10.796 32.597 17.668 1.00 18.66 33 GLY B O 1
ATOM 1997 N N . LYS B 1 35 ? -10.475 34.370 16.318 1.00 16.94 34 LYS B N 1
ATOM 1998 C CA . LYS B 1 35 ? -10.392 35.377 17.375 1.00 16.71 34 LYS B CA 1
ATOM 1999 C C . LYS B 1 35 ? -11.628 35.511 18.270 1.00 16.36 34 LYS B C 1
ATOM 2000 O O . LYS B 1 35 ? -11.529 36.115 19.326 1.00 16.62 34 LYS B O 1
ATOM 2002 N N . THR B 1 36 ? -12.785 34.985 17.858 1.00 15.55 35 THR B N 1
ATOM 2003 C CA . THR B 1 36 ? -14.005 35.111 18.652 1.00 15.03 35 THR B CA 1
ATOM 2004 C C . THR B 1 36 ? -14.552 33.790 19.185 1.00 15.28 35 THR B C 1
ATOM 2005 O O . THR B 1 36 ? -15.618 33.786 19.808 1.00 14.61 35 THR B O 1
ATOM 2017 N N . THR B 1 38 ? -15.737 30.896 21.331 1.00 13.70 37 THR B N 1
ATOM 2018 C CA . THR B 1 38 ? -16.094 30.756 22.745 1.00 13.13 37 THR B CA 1
ATOM 2019 C C . THR B 1 38 ? -15.895 29.330 23.196 1.00 13.05 37 THR B C 1
ATOM 2020 O O . THR B 1 38 ? -15.787 28.404 22.377 1.00 12.43 37 THR B O 1
ATOM 2024 N N . GLY B 1 39 ? -15.923 29.123 24.507 1.00 12.62 38 GLY B N 1
ATOM 2025 C CA . GLY B 1 39 ? -15.794 27.768 25.029 1.00 14.05 38 GLY B CA 1
ATOM 2026 C C . GLY B 1 39 ? -16.861 26.822 24.489 1.00 13.21 38 GLY B C 1
ATOM 2027 O O . GLY B 1 39 ? -16.532 25.757 23.968 1.00 14.05 38 GLY B O 1
ATOM 2028 N N . PRO B 1 40 ? -18.150 27.205 24.602 1.00 13.89 39 PRO B N 1
ATOM 2029 C CA . PRO B 1 40 ? -19.233 26.372 24.046 1.00 13.72 39 PRO B CA 1
ATOM 2030 C C . PRO B 1 40 ? -19.106 26.122 22.531 1.00 13.72 39 PRO B C 1
ATOM 2031 O O . PRO B 1 40 ? -19.395 25.011 22.061 1.00 13.30 39 PRO B O 1
ATOM 2035 N N . GLU B 1 41 ? -18.622 27.126 21.787 1.00 13.47 40 GLU B N 1
ATOM 2036 C CA . GLU B 1 41 ? -18.407 26.971 20.354 1.00 13.45 40 GLU B CA 1
ATOM 2037 C C . GLU B 1 41 ? -17.307 25.963 20.067 1.00 13.38 40 GLU B C 1
ATOM 2038 O O . GLU B 1 41 ? -17.409 25.177 19.138 1.00 12.86 40 GLU B O 1
ATOM 2052 N N . VAL B 1 43 ? -16.568 23.380 22.030 1.00 12.17 42 VAL B N 1
ATOM 2053 C CA . VAL B 1 43 ? -17.086 22.061 22.342 1.00 12.30 42 VAL B CA 1
ATOM 2054 C C . VAL B 1 43 ? -17.957 21.534 21.197 1.00 13.37 42 VAL B C 1
ATOM 2055 O O . VAL B 1 43 ? -17.847 20.369 20.774 1.00 13.49 42 VAL B O 1
ATOM 2059 N N . ALA B 1 44 ? -18.820 22.390 20.671 1.00 13.60 43 ALA B N 1
ATOM 2060 C CA . ALA B 1 44 ? -19.685 22.007 19.545 1.00 14.54 43 ALA B CA 1
ATOM 2061 C C . ALA B 1 44 ? -18.849 21.639 18.315 1.00 15.33 43 ALA B C 1
ATOM 2062 O O . ALA B 1 44 ? -19.118 20.633 17.649 1.00 15.45 43 ALA B O 1
ATOM 2064 N N . ALA B 1 45 ? -17.821 22.442 18.033 1.00 15.95 44 ALA B N 1
ATOM 2065 C CA . ALA B 1 45 ? -16.934 22.203 16.884 1.00 16.21 44 ALA B CA 1
ATOM 2066 C C . ALA B 1 45 ? -16.217 20.871 17.008 1.00 15.76 44 ALA B C 1
ATOM 2067 O O . ALA B 1 45 ? -16.153 20.100 16.040 1.00 15.73 44 ALA B O 1
ATOM 2069 N N . VAL B 1 46 ? -15.687 20.595 18.203 1.00 15.36 45 VAL B N 1
ATOM 2070 C CA . VAL B 1 46 ? -14.981 19.344 18.462 1.00 15.01 45 VAL B CA 1
ATOM 2071 C C . VAL B 1 46 ? -15.933 18.144 18.371 1.00 15.93 45 VAL B C 1
ATOM 2072 O O . VAL B 1 46 ? -15.594 17.159 17.741 1.00 15.27 45 VAL B O 1
ATOM 2076 N N . THR B 1 47 ? -17.109 18.225 19.008 1.00 16.59 46 THR B N 1
ATOM 2077 C CA . THR B 1 47 ? -18.063 17.116 18.985 1.00 17.62 46 THR B CA 1
ATOM 2078 C C . THR B 1 47 ? -18.469 16.769 17.546 1.00 18.34 46 THR B C 1
ATOM 2079 O O . THR B 1 47 ? -18.552 15.584 17.202 1.00 17.84 46 THR B O 1
ATOM 2083 N N . ALA B 1 48 ? -18.705 17.786 16.712 1.00 18.36 47 ALA B N 1
ATOM 2084 C CA . ALA B 1 48 ? -19.047 17.554 15.308 1.00 18.61 47 ALA B CA 1
ATOM 2085 C C . ALA B 1 48 ? -17.860 16.950 14.537 1.00 19.07 47 ALA B C 1
ATOM 2086 O O . ALA B 1 48 ? -18.027 15.990 13.799 1.00 17.67 47 ALA B O 1
ATOM 2096 N N . ALA B 1 50 ? -15.445 15.170 15.674 1.00 18.86 49 ALA B N 1
ATOM 2097 C CA . ALA B 1 50 ? -15.168 13.841 16.204 1.00 19.72 49 ALA B CA 1
ATOM 2098 C C . ALA B 1 50 ? -16.378 12.912 16.178 1.00 20.48 49 ALA B C 1
ATOM 2099 O O . ALA B 1 50 ? -16.362 11.905 16.860 1.00 20.80 49 ALA B O 1
ATOM 2101 N N . LYS B 1 51 ? -17.422 13.249 15.409 1.00 21.97 50 LYS B N 1
ATOM 2102 C CA . LYS B 1 51 ? -18.702 12.513 15.399 1.00 22.50 50 LYS B CA 1
ATOM 2103 C C . LYS B 1 51 ? -18.595 10.984 15.204 1.00 23.10 50 LYS B C 1
ATOM 2104 O O . LYS B 1 51 ? -19.346 10.212 15.823 1.00 23.49 50 LYS B O 1
ATOM 2106 N N . ASP B 1 52 ? -17.688 10.548 14.336 1.00 23.02 51 ASP B N 1
ATOM 2107 C CA . ASP B 1 52 ? -17.565 9.110 14.040 1.00 23.24 51 ASP B CA 1
ATOM 2108 C C . ASP B 1 52 ? -16.464 8.377 14.838 1.00 22.59 51 ASP B C 1
ATOM 2109 O O . ASP B 1 52 ? -16.197 7.198 14.594 1.00 22.20 51 ASP B O 1
ATOM 2122 N N . THR B 1 54 ? -14.746 7.002 18.552 1.00 20.20 53 THR B N 1
ATOM 2123 C CA . THR B 1 54 ? -15.147 6.504 19.865 1.00 20.68 53 THR B CA 1
ATOM 2124 C C . THR B 1 54 ? -14.068 6.898 20.853 1.00 20.78 53 THR B C 1
ATOM 2125 O O . THR B 1 54 ? -12.924 6.493 20.701 1.00 20.97 53 THR B O 1
ATOM 2129 N N . TYR B 1 55 ? -14.444 7.729 21.826 1.00 19.97 54 TYR B N 1
ATOM 2130 C CA . TYR B 1 55 ? -13.534 8.189 22.863 1.00 19.95 54 TYR B CA 1
ATOM 2131 C C . TYR B 1 55 ? -14.204 8.165 24.246 1.00 19.47 54 TYR B C 1
ATOM 2132 O O . TYR B 1 55 ? -15.396 8.445 24.402 1.00 20.00 54 TYR B O 1
ATOM 2141 N N . ASP B 1 56 ? -13.419 7.778 25.233 1.00 18.72 55 ASP B N 1
ATOM 2142 C CA . ASP B 1 56 ? -13.886 7.626 26.592 1.00 18.02 55 ASP B CA 1
ATOM 2143 C C . ASP B 1 56 ? -13.711 8.906 27.373 1.00 17.01 55 ASP B C 1
ATOM 2144 O O . ASP B 1 56 ? -14.596 9.292 28.143 1.00 17.42 55 ASP B O 1
ATOM 2149 N N . VAL B 1 57 ? -12.546 9.535 27.201 1.00 15.14 56 VAL B N 1
ATOM 2150 C CA . VAL B 1 57 ? -12.188 10.704 27.952 1.00 15.08 56 VAL B CA 1
ATOM 2151 C C . VAL B 1 57 ? -11.537 11.776 27.068 1.00 14.70 56 VAL B C 1
ATOM 2152 O O . VAL B 1 57 ? -11.124 11.509 25.959 1.00 14.61 56 VAL B O 1
ATOM 2156 N N . ILE B 1 58 ? -11.458 12.983 27.591 1.00 15.40 57 ILE B N 1
ATOM 2157 C CA . ILE B 1 58 ? -10.881 14.128 26.876 1.00 15.59 57 ILE B CA 1
ATOM 2158 C C . ILE B 1 58 ? -9.750 14.784 27.671 1.00 15.23 57 ILE B C 1
ATOM 2159 O O . ILE B 1 58 ? -9.855 14.959 28.909 1.00 14.22 57 ILE B O 1
ATOM 2164 N N . ALA B 1 59 ? -8.675 15.126 26.965 1.00 13.91 58 ALA B N 1
ATOM 2165 C CA . ALA B 1 59 ? -7.577 15.954 27.518 1.00 14.82 58 ALA B CA 1
ATOM 2166 C C . ALA B 1 59 ? -7.552 17.241 26.712 1.00 13.89 58 ALA B C 1
ATOM 2167 O O . ALA B 1 59 ? -7.455 17.176 25.486 1.00 14.83 58 ALA B O 1
ATOM 2177 N N . GLY B 1 61 ? -5.712 21.001 26.004 1.00 14.22 60 GLY B N 1
ATOM 2178 C CA . GLY B 1 61 ? -4.587 21.924 26.162 1.00 14.88 60 GLY B CA 1
ATOM 2179 C C . GLY B 1 61 ? -5.112 23.319 25.901 1.00 14.10 60 GLY B C 1
ATOM 2180 O O . GLY B 1 61 ? -5.373 23.694 24.744 1.00 14.95 60 GLY B O 1
ATOM 2181 N N . TYR B 1 62 ? -5.259 24.082 26.976 1.00 13.93 61 TYR B N 1
ATOM 2182 C CA . TYR B 1 62 ? -5.896 25.386 26.958 1.00 14.17 61 TYR B CA 1
ATOM 2183 C C . TYR B 1 62 ? -4.873 26.502 26.876 1.00 14.63 61 TYR B C 1
ATOM 2184 O O . TYR B 1 62 ? -3.923 26.536 27.661 1.00 14.30 61 TYR B O 1
ATOM 2193 N N . PRO B 1 63 ? -5.081 27.472 25.965 1.00 14.50 62 PRO B N 1
ATOM 2194 C CA . PRO B 1 63 ? -4.121 28.574 25.778 1.00 15.07 62 PRO B CA 1
ATOM 2195 C C . PRO B 1 63 ? -4.298 29.674 26.830 1.00 15.54 62 PRO B C 1
ATOM 2196 O O . PRO B 1 63 ? -4.715 30.819 26.545 1.00 15.31 62 PRO B O 1
ATOM 2200 N N . GLY B 1 64 ? -4.040 29.302 28.067 1.00 14.23 63 GLY B N 1
ATOM 2201 C CA . GLY B 1 64 ? -4.172 30.198 29.206 1.00 14.58 63 GLY B CA 1
ATOM 2202 C C . GLY B 1 64 ? -3.874 29.429 30.488 1.00 13.70 63 GLY B C 1
ATOM 2203 O O . GLY B 1 64 ? -3.669 28.219 30.438 1.00 13.82 63 GLY B O 1
ATOM 2204 N N . PRO B 1 65 ? -3.876 30.127 31.628 1.00 14.13 64 PRO B N 1
ATOM 2205 C CA . PRO B 1 65 ? -3.599 29.508 32.899 1.00 14.32 64 PRO B CA 1
ATOM 2206 C C . PRO B 1 65 ? -4.755 28.643 33.334 1.00 13.12 64 PRO B C 1
ATOM 2207 O O . PRO B 1 65 ? -5.908 29.028 33.099 1.00 12.64 64 PRO B O 1
ATOM 2211 N N . VAL B 1 66 ? -4.440 27.472 33.892 1.00 12.40 65 VAL B N 1
ATOM 2212 C CA . VAL B 1 66 ? -5.409 26.532 34.390 1.00 11.80 65 VAL B CA 1
ATOM 2213 C C . VAL B 1 66 ? -5.041 26.088 35.791 1.00 12.21 65 VAL B C 1
ATOM 2214 O O . VAL B 1 66 ? -3.871 25.931 36.087 1.00 13.80 65 VAL B O 1
ATOM 2218 N N . VAL B 1 67 ? -6.038 25.920 36.658 1.00 11.02 66 VAL B N 1
ATOM 2219 C CA . VAL B 1 67 ? -5.815 25.482 38.018 1.00 12.35 66 VAL B CA 1
ATOM 2220 C C . VAL B 1 67 ? -6.749 24.329 38.245 1.00 12.00 66 VAL B C 1
ATOM 2221 O O . VAL B 1 67 ? -7.962 24.511 38.129 1.00 11.63 66 VAL B O 1
ATOM 2225 N N . HIS B 1 68 ? -6.199 23.182 38.630 1.00 12.11 67 HIS B N 1
ATOM 2226 C CA . HIS B 1 68 ? -7.021 21.964 38.875 1.00 12.50 67 HIS B CA 1
ATOM 2227 C C . HIS B 1 68 ? -8.152 21.758 37.852 1.00 13.05 67 HIS B C 1
ATOM 2228 O O . HIS B 1 68 ? -9.339 21.662 38.211 1.00 13.16 67 HIS B O 1
ATOM 2235 N N . ASN B 1 69 ? -7.761 21.691 36.578 1.00 12.68 68 ASN B N 1
ATOM 2236 C CA . ASN B 1 69 ? -8.635 21.458 35.484 1.00 13.76 68 ASN B CA 1
ATOM 2237 C C . ASN B 1 69 ? -9.639 22.561 35.161 1.00 12.42 68 ASN B C 1
ATOM 2238 O O . ASN B 1 69 ? -10.573 22.315 34.377 1.00 13.88 68 ASN B O 1
ATOM 2243 N N . LYS B 1 70 ? -9.469 23.747 35.717 1.00 12.91 69 LYS B N 1
ATOM 2244 C CA . LYS B 1 70 ? -10.360 24.846 35.454 1.00 14.07 69 LYS B CA 1
ATOM 2245 C C . LYS B 1 70 ? -9.598 26.043 34.882 1.00 13.48 69 LYS B C 1
ATOM 2246 O O . LYS B 1 70 ? -8.698 26.566 35.522 1.00 12.34 69 LYS B O 1
ATOM 2252 N N . PRO B 1 71 ? -10.018 26.537 33.711 1.00 13.45 70 PRO B N 1
ATOM 2253 C CA . PRO B 1 71 ? -9.465 27.771 33.179 1.00 12.04 70 PRO B CA 1
ATOM 2254 C C . PRO B 1 71 ? -9.607 28.940 34.148 1.00 12.46 70 PRO B C 1
ATOM 2255 O O . PRO B 1 71 ? -10.685 29.179 34.727 1.00 12.72 70 PRO B O 1
ATOM 2259 N N . LEU B 1 72 ? -8.499 29.651 34.327 1.00 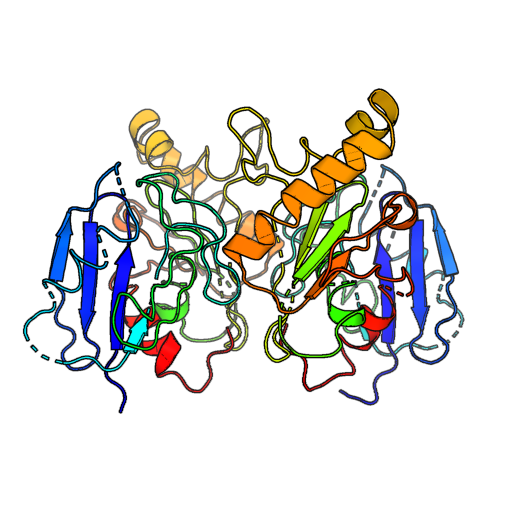11.61 71 LEU B N 1
ATOM 2260 C CA . LEU B 1 72 ? -8.438 30.767 35.250 1.00 13.11 71 LEU B CA 1
ATOM 2261 C C . LEU B 1 72 ? -8.687 32.128 34.601 1.00 14.16 71 LEU B C 1
ATOM 2262 O O . LEU B 1 72 ? -9.161 33.028 35.283 1.00 15.01 71 LEU B O 1
ATOM 2267 N N . ARG B 1 73 ? -8.384 32.257 33.312 1.00 14.52 72 ARG B N 1
ATOM 2268 C CA A ARG B 1 73 ? -8.413 33.513 32.545 0.50 15.30 72 ARG B CA 1
ATOM 2269 C CA B ARG B 1 73 ? -8.552 33.529 32.582 0.50 15.16 72 ARG B CA 1
ATOM 2270 C C . ARG B 1 73 ? -9.069 33.161 31.209 1.00 15.07 72 ARG B C 1
ATOM 2271 O O . ARG B 1 73 ? -8.819 32.043 30.707 1.00 14.78 72 ARG B O 1
ATOM 2286 N N . GLU B 1 74 ? -9.829 34.073 30.610 1.00 14.13 73 GLU B N 1
ATOM 2287 C CA . GLU B 1 74 ? -10.250 33.889 29.218 1.00 14.41 73 GLU B CA 1
ATOM 2288 C C . GLU B 1 74 ? -9.010 33.908 28.291 1.00 15.02 73 GLU B C 1
ATOM 2289 O O . GLU B 1 74 ? -8.017 34.536 28.615 1.00 15.49 73 GLU B O 1
ATOM 2295 N N . PRO B 1 75 ? -9.049 33.193 27.156 1.00 14.81 74 PRO B N 1
ATOM 2296 C CA . PRO B 1 75 ? -7.873 33.158 26.277 1.00 15.63 74 PRO B CA 1
ATOM 2297 C C . PRO B 1 75 ? -7.573 34.504 25.605 1.00 17.57 74 PRO B C 1
ATOM 2298 O O . PRO B 1 75 ? -8.495 35.191 25.144 1.00 17.44 74 PRO B O 1
ATOM 2302 N N . VAL B 1 76 ? -6.301 34.893 25.568 1.00 18.20 75 VAL B N 1
ATOM 2303 C CA . VAL B 1 76 ? -5.921 36.155 24.946 1.00 19.99 75 VAL B CA 1
ATOM 2304 C C . VAL B 1 76 ? -6.296 36.244 23.469 1.00 19.94 75 VAL B C 1
ATOM 2305 O O . VAL B 1 76 ? -6.647 37.320 22.991 1.00 20.98 75 VAL B O 1
ATOM 2309 N N . ASN B 1 77 ? -6.221 35.136 22.742 1.00 19.94 76 ASN B N 1
ATOM 2310 C CA . ASN B 1 77 ? -6.396 35.181 21.302 1.00 20.36 76 ASN B CA 1
ATOM 2311 C C . ASN B 1 77 ? -7.695 34.547 20.803 1.00 19.45 76 ASN B C 1
ATOM 2312 O O . ASN B 1 77 ? -7.853 34.341 19.609 1.00 20.18 76 ASN B O 1
ATOM 2317 N N . LEU B 1 78 ? -8.636 34.260 21.704 1.00 18.01 77 LEU B N 1
ATOM 2318 C CA . LEU B 1 78 ? -9.925 33.703 21.297 1.00 17.73 77 LEU B CA 1
ATOM 2319 C C . LEU B 1 78 ? -11.025 34.489 21.980 1.00 17.16 77 LEU B C 1
ATOM 2320 O O . LEU B 1 78 ? -10.774 35.542 22.569 1.00 16.09 77 LEU B O 1
ATOM 2325 N N . GLY B 1 79 ? -12.259 33.998 21.874 1.00 16.36 78 GLY B N 1
ATOM 2326 C CA . GLY B 1 79 ? -13.391 34.685 22.465 1.00 16.43 78 GLY B CA 1
ATOM 2327 C C . GLY B 1 79 ? -13.574 34.406 23.944 1.00 16.51 78 GLY B C 1
ATOM 2328 O O . GLY B 1 79 ? -12.660 33.935 24.622 1.00 17.61 78 GLY B O 1
ATOM 2329 N N . GLU B 1 80 ? -14.761 34.702 24.447 1.00 16.39 79 GLU B N 1
ATOM 2330 C CA . GLU B 1 80 ? -15.032 34.537 25.872 1.00 17.88 79 GLU B CA 1
ATOM 2331 C C . GLU B 1 80 ? -15.876 33.298 26.177 1.00 16.39 79 GLU B C 1
ATOM 2332 O O . GLU B 1 80 ? -15.968 32.394 25.352 1.00 15.00 79 GLU B O 1
ATOM 2338 N N . GLY B 1 81 ? -16.398 33.191 27.396 1.00 15.75 80 GLY B N 1
ATOM 2339 C CA . GLY B 1 81 ? -17.199 32.022 27.782 1.00 15.02 80 GLY B CA 1
ATOM 2340 C C . GLY B 1 81 ? -16.440 30.743 28.075 1.00 14.02 80 GLY B C 1
ATOM 2341 O O . GLY B 1 81 ? -17.027 29.648 28.146 1.00 14.23 80 GLY B O 1
ATOM 2342 N N . TRP B 1 82 ? -15.138 30.859 28.312 1.00 13.60 81 TRP B N 1
ATOM 2343 C CA . TRP B 1 82 ? -14.328 29.691 28.616 1.00 11.96 81 TRP B CA 1
ATOM 2344 C C . TRP B 1 82 ? -14.217 29.427 30.125 1.00 12.78 81 TRP B C 1
ATOM 2345 O O . TRP B 1 82 ? -14.125 28.276 30.542 1.00 12.88 81 TRP B O 1
ATOM 2356 N N . VAL B 1 83 ? -14.183 30.501 30.912 1.00 12.95 82 VAL B N 1
ATOM 2357 C CA . VAL B 1 83 ? -14.015 30.403 32.353 1.00 12.93 82 VAL B CA 1
ATOM 2358 C C . VAL B 1 83 ? -15.350 30.051 32.970 1.00 13.74 82 VAL B C 1
ATOM 2359 O O . VAL B 1 83 ? -16.401 30.655 32.636 1.00 14.47 82 VAL B O 1
ATOM 2363 N N . GLY B 1 84 ? -15.326 29.046 33.836 1.00 13.41 83 GLY B N 1
ATOM 2364 C CA . GLY B 1 84 ? -16.537 28.661 34.552 1.00 14.19 83 GLY B CA 1
ATOM 2365 C C . GLY B 1 84 ? -17.429 27.680 33.789 1.00 14.21 83 GLY B C 1
ATOM 2366 O O . GLY B 1 84 ? -18.491 27.296 34.269 1.00 15.95 83 GLY B O 1
ATOM 2367 N N . TYR B 1 85 ? -17.042 27.308 32.588 1.00 13.00 84 TYR B N 1
ATOM 2368 C CA . TYR B 1 85 ? -17.897 26.515 31.719 1.00 13.37 84 TYR B CA 1
ATOM 2369 C C . TYR B 1 85 ? -17.783 25.032 32.089 1.00 14.52 84 TYR B C 1
ATOM 2370 O O . TYR B 1 85 ? -16.698 24.544 32.445 1.00 14.87 84 TYR B O 1
ATOM 2379 N N . ASP B 1 86 ? -18.909 24.326 32.014 1.00 14.88 85 ASP B N 1
ATOM 2380 C CA . ASP B 1 86 ? -18.959 22.910 32.396 1.00 15.06 85 ASP B CA 1
ATOM 2381 C C . ASP B 1 86 ? -18.583 22.012 31.209 1.00 14.37 85 ASP B C 1
ATOM 2382 O O . ASP B 1 86 ? -19.451 21.464 30.506 1.00 13.30 85 ASP B O 1
ATOM 2387 N N . TYR B 1 87 ? -17.277 21.901 30.969 1.00 13.70 86 TYR B N 1
ATOM 2388 C CA . TYR B 1 87 ? -16.763 21.096 29.869 1.00 13.22 86 TYR B CA 1
ATOM 2389 C C . TYR B 1 87 ? -17.212 19.657 29.944 1.00 13.06 86 TYR B C 1
ATOM 2390 O O . TYR B 1 87 ? -17.559 19.047 28.941 1.00 13.01 86 TYR B O 1
ATOM 2399 N N . GLU B 1 88 ? -17.172 19.078 31.141 1.00 14.33 87 GLU B N 1
ATOM 2400 C CA A GLU B 1 88 ? -17.514 17.664 31.321 0.60 14.66 87 GLU B CA 1
ATOM 2401 C CA B GLU B 1 88 ? -17.507 17.662 31.290 0.40 14.82 87 GLU B CA 1
ATOM 2402 C C . GLU B 1 88 ? -18.961 17.388 30.898 1.00 14.94 87 GLU B C 1
ATOM 2403 O O . GLU B 1 88 ? -19.263 16.424 30.159 1.00 14.40 87 GLU B O 1
ATOM 2414 N N . GLY B 1 89 ? -19.881 18.214 31.373 1.00 14.29 88 GLY B N 1
ATOM 2415 C CA . GLY B 1 89 ? -21.262 18.117 30.972 1.00 14.75 88 GLY B CA 1
ATOM 2416 C C . GLY B 1 89 ? -21.492 18.371 29.481 1.00 14.32 88 GLY B C 1
ATOM 2417 O O . GLY B 1 89 ? -22.308 17.684 28.828 1.00 15.42 88 GLY B O 1
ATOM 2418 N N . ALA B 1 90 ? -20.799 19.374 28.951 1.00 13.19 89 ALA B N 1
ATOM 2419 C CA . ALA B 1 90 ? -20.952 19.775 27.545 1.00 12.74 89 ALA B CA 1
ATOM 2420 C C . ALA B 1 90 ? -20.447 18.668 26.597 1.00 12.75 89 ALA B C 1
ATOM 2421 O O . ALA B 1 90 ? -21.096 18.361 25.578 1.00 11.97 89 ALA B O 1
ATOM 2423 N N . PHE B 1 91 ? -19.312 18.057 26.945 1.00 12.60 90 PHE B N 1
ATOM 2424 C CA . PHE B 1 91 ? -18.798 16.889 26.188 1.00 13.77 90 PHE B CA 1
ATOM 2425 C C . PHE B 1 91 ? -19.462 15.560 26.475 1.00 15.00 90 PHE B C 1
ATOM 2426 O O . PHE B 1 91 ? -19.388 14.637 25.642 1.00 15.30 90 PHE B O 1
ATOM 2434 N N . GLY B 1 92 ? -20.082 15.411 27.639 1.00 15.72 91 GLY B N 1
ATOM 2435 C CA . GLY B 1 92 ? -20.626 14.113 28.051 1.00 16.69 91 GLY B CA 1
ATOM 2436 C C . GLY B 1 92 ? -19.551 13.071 28.360 1.00 16.84 91 GLY B C 1
ATOM 2437 O O . GLY B 1 92 ? -19.815 11.878 28.285 1.00 17.38 91 GLY B O 1
ATOM 2438 N N . ARG B 1 93 ? -18.342 13.536 28.724 1.00 16.59 92 ARG B N 1
ATOM 2439 C CA . ARG B 1 93 ? -17.212 12.648 29.016 1.00 16.34 92 ARG B CA 1
ATOM 2440 C C . ARG B 1 93 ? -16.366 13.280 30.138 1.00 14.92 92 ARG B C 1
ATOM 2441 O O . ARG B 1 93 ? -16.402 14.486 30.330 1.00 14.85 92 ARG B O 1
ATOM 2449 N N . PRO B 1 94 ? -15.602 12.469 30.878 1.00 13.93 93 PRO B N 1
ATOM 2450 C CA . PRO B 1 94 ? -14.626 13.086 31.780 1.00 13.87 93 PRO B CA 1
ATOM 2451 C C . PRO B 1 94 ? -13.590 13.927 31.037 1.00 12.87 93 PRO B C 1
ATOM 2452 O O . PRO B 1 94 ? -13.201 13.575 29.940 1.00 12.69 93 PRO B O 1
ATOM 2456 N N . VAL B 1 95 ? -13.199 15.045 31.620 1.00 12.39 94 VAL B N 1
ATOM 2457 C CA . VAL B 1 95 ? -12.310 16.023 30.967 1.00 12.97 94 VAL B CA 1
ATOM 2458 C C . VAL B 1 95 ? -11.180 16.418 31.910 1.00 13.29 94 VAL B C 1
ATOM 2459 O O . VAL B 1 95 ? -11.420 16.688 33.082 1.00 14.81 94 VAL B O 1
ATOM 2463 N N . ARG B 1 96 ? -9.947 16.345 31.431 1.00 13.06 95 ARG B N 1
ATOM 2464 C CA . ARG B 1 96 ? -8.790 16.960 32.139 1.00 12.91 95 ARG B CA 1
ATOM 2465 C C . ARG B 1 96 ? -8.295 18.092 31.283 1.00 12.60 95 ARG B C 1
ATOM 2466 O O . ARG B 1 96 ? -8.253 17.952 30.066 1.00 12.93 95 ARG B O 1
ATOM 2474 N N . ILE B 1 97 ? -7.962 19.208 31.930 1.00 12.58 96 ILE B N 1
ATOM 2475 C CA . ILE B 1 97 ? -7.538 20.417 31.249 1.00 12.01 96 ILE B CA 1
ATOM 2476 C C . ILE B 1 97 ? -6.240 20.897 31.892 1.00 12.55 96 ILE B C 1
ATOM 2477 O O . ILE B 1 97 ? -6.155 20.970 33.107 1.00 11.99 96 ILE B O 1
ATOM 2482 N N . VAL B 1 98 ? -5.236 21.190 31.051 1.00 12.55 97 VAL B N 1
ATOM 2483 C CA . VAL B 1 98 ? -3.981 21.820 31.477 1.00 12.34 97 VAL B CA 1
ATOM 2484 C C . VAL B 1 98 ? -3.622 22.917 30.504 1.00 12.75 97 VAL B C 1
ATOM 2485 O O . VAL B 1 98 ? -4.164 23.019 29.389 1.00 13.37 97 VAL B O 1
ATOM 2489 N N . ASN B 1 99 ? -2.751 23.807 30.926 1.00 12.07 98 ASN B N 1
ATOM 2490 C CA . ASN B 1 99 ? -2.206 24.768 30.003 1.00 12.72 98 ASN B CA 1
ATOM 2491 C C . ASN B 1 99 ? -1.556 24.081 28.789 1.00 12.09 98 ASN B C 1
ATOM 2492 O O . ASN B 1 99 ? -0.989 22.981 28.893 1.00 12.37 98 ASN B O 1
ATOM 2497 N N . ASP B 1 100 ? -1.661 24.731 27.622 1.00 12.31 99 ASP B N 1
ATOM 2498 C CA . ASP B 1 100 ? -1.154 24.196 26.364 1.00 14.45 99 ASP B CA 1
ATOM 2499 C C . ASP B 1 100 ? 0.338 23.821 26.370 1.00 14.90 99 ASP B C 1
ATOM 2500 O O . ASP B 1 100 ? 0.677 22.746 25.906 1.00 15.49 99 ASP B O 1
ATOM 2505 N N . ALA B 1 101 ? 1.180 24.693 26.927 1.00 14.19 100 ALA B N 1
ATOM 2506 C CA . ALA B 1 101 ? 2.615 24.434 27.043 1.00 14.03 100 ALA B CA 1
ATOM 2507 C C . ALA B 1 101 ? 2.864 23.224 27.976 1.00 13.13 100 ALA B C 1
ATOM 2508 O O . ALA B 1 101 ? 3.682 22.365 27.674 1.00 14.39 100 ALA B O 1
ATOM 2510 N N . LEU B 1 102 ? 2.101 23.107 29.054 1.00 13.07 101 LEU B N 1
ATOM 2511 C CA . LEU B 1 102 ? 2.218 21.972 29.972 1.00 11.79 101 LEU B CA 1
ATOM 2512 C C . LEU B 1 102 ? 1.866 20.653 29.270 1.00 12.42 101 LEU B C 1
ATOM 2513 O O . LEU B 1 102 ? 2.570 19.685 29.469 1.00 13.19 101 LEU B O 1
ATOM 2526 N N . GLN B 1 104 ? 2.110 19.984 26.043 1.00 14.07 103 GLN B N 1
ATOM 2527 C CA A GLN B 1 104 ? 3.184 19.645 25.103 0.60 14.51 103 GLN B CA 1
ATOM 2528 C CA B GLN B 1 104 ? 3.179 19.648 25.095 0.40 14.63 103 GLN B CA 1
ATOM 2529 C C . GLN B 1 104 ? 4.442 19.187 25.828 1.00 14.43 103 GLN B C 1
ATOM 2530 O O . GLN B 1 104 ? 5.110 18.274 25.363 1.00 14.50 103 GLN B O 1
ATOM 2541 N N . ALA B 1 105 ? 4.743 19.832 26.969 1.00 13.51 104 ALA B N 1
ATOM 2542 C CA . ALA B 1 105 ? 5.867 19.424 27.834 1.00 13.07 104 ALA B CA 1
ATOM 2543 C C . ALA B 1 105 ? 5.724 17.977 28.295 1.00 13.29 104 ALA B C 1
ATOM 2544 O O . ALA B 1 105 ? 6.648 17.157 28.150 1.00 12.63 104 ALA B O 1
ATOM 2546 N N . ILE B 1 106 ? 4.533 17.632 28.755 1.00 12.75 105 ILE B N 1
ATOM 2547 C CA . ILE B 1 106 ? 4.236 16.274 29.148 1.00 12.87 105 ILE B CA 1
ATOM 2548 C C . ILE B 1 106 ? 4.454 15.283 28.006 1.00 12.76 105 ILE B C 1
ATOM 2549 O O . ILE B 1 106 ? 5.009 14.225 28.223 1.00 12.60 105 ILE B O 1
ATOM 2554 N N . GLY B 1 107 ? 4.062 15.646 26.788 1.00 12.89 106 GLY B N 1
ATOM 2555 C CA . GLY B 1 107 ? 4.215 14.786 25.648 1.00 13.27 106 GLY B CA 1
ATOM 2556 C C . GLY B 1 107 ? 5.652 14.642 25.143 1.00 13.64 106 GLY B C 1
ATOM 2557 O O . GLY B 1 107 ? 5.963 13.687 24.434 1.00 13.29 106 GLY B O 1
ATOM 2558 N N . SER B 1 108 ? 6.501 15.600 25.493 1.00 12.91 107 SER B N 1
ATOM 2559 C CA . SER B 1 108 ? 7.897 15.667 25.071 1.00 13.44 107 SER B CA 1
ATOM 2560 C C . SER B 1 108 ? 8.857 15.034 26.065 1.00 13.75 107 SER B C 1
ATOM 2561 O O . SER B 1 108 ? 10.030 14.887 25.780 1.00 13.03 107 SER B O 1
ATOM 2564 N N . TYR B 1 109 ? 8.366 14.715 27.255 1.00 14.30 108 TYR B N 1
ATOM 2565 C CA . TYR B 1 109 ? 9.216 14.323 28.357 1.00 14.15 108 TYR B CA 1
ATOM 2566 C C . TYR B 1 109 ? 9.826 12.941 28.185 1.00 15.44 108 TYR B C 1
ATOM 2567 O O . TYR B 1 109 ? 9.121 11.970 27.884 1.00 13.87 108 TYR B O 1
ATOM 2576 N N . ASN B 1 110 ? 11.132 12.857 28.433 1.00 16.05 109 ASN B N 1
ATOM 2577 C CA . ASN B 1 110 ? 11.861 11.577 28.388 1.00 17.94 109 ASN B CA 1
ATOM 2578 C C . ASN B 1 110 ? 12.654 11.338 29.672 1.00 17.51 109 ASN B C 1
ATOM 2579 O O . ASN B 1 110 ? 13.632 10.613 29.651 1.00 19.07 109 ASN B O 1
ATOM 2584 N N . GLY B 1 111 ? 12.262 11.946 30.787 1.00 17.42 110 GLY B N 1
ATOM 2585 C CA . GLY B 1 111 ? 13.013 11.778 32.045 1.00 17.14 110 GLY B CA 1
ATOM 2586 C C . GLY B 1 111 ? 13.869 12.950 32.450 1.00 17.31 110 GLY B C 1
ATOM 2587 O O . GLY B 1 111 ? 14.138 13.843 31.655 1.00 16.63 110 GLY B O 1
ATOM 2588 N N . GLY B 1 112 ? 14.286 12.960 33.711 1.00 16.82 111 GLY B N 1
ATOM 2589 C CA . GLY B 1 112 ? 15.231 13.954 34.178 1.00 16.64 111 GLY B CA 1
ATOM 2590 C C . GLY B 1 112 ? 14.542 15.283 34.435 1.00 15.85 111 GLY B C 1
ATOM 2591 O O . GLY B 1 112 ? 13.324 15.308 34.669 1.00 16.33 111 GLY B O 1
ATOM 2592 N N . ARG B 1 113 ? 15.337 16.347 34.488 1.00 15.41 112 ARG B N 1
ATOM 2593 C CA . ARG B 1 113 ? 14.861 17.697 34.696 1.00 15.02 112 ARG B CA 1
ATOM 2594 C C . ARG B 1 113 ? 14.722 18.354 33.324 1.00 14.82 112 ARG B C 1
ATOM 2595 O O . ARG B 1 113 ? 15.726 18.678 32.687 1.00 15.36 112 ARG B O 1
ATOM 2611 N N . LEU B 1 115 ? 13.001 21.421 31.001 1.00 13.30 114 LEU B N 1
ATOM 2612 C CA . LEU B 1 115 ? 12.281 22.692 30.803 1.00 12.95 114 LEU B CA 1
ATOM 2613 C C . LEU B 1 115 ? 11.728 22.719 29.393 1.00 12.25 114 LEU B C 1
ATOM 2614 O O . LEU B 1 115 ? 12.446 22.418 28.424 1.00 12.61 114 LEU B O 1
ATOM 2619 N N . PHE B 1 116 ? 10.467 23.113 29.272 1.00 11.66 115 PHE B N 1
ATOM 2620 C CA . PHE B 1 116 ? 9.809 23.225 27.974 1.00 11.78 115 PHE B CA 1
ATOM 2621 C C . PHE B 1 116 ? 9.496 24.665 27.727 1.00 12.83 115 PHE B C 1
ATOM 2622 O O . PHE B 1 116 ? 8.959 25.339 28.617 1.00 13.32 115 PHE B O 1
ATOM 2630 N N . LEU B 1 117 ? 9.824 25.163 26.525 1.00 12.88 116 LEU B N 1
ATOM 2631 C CA A LEU B 1 117 ? 9.445 26.506 26.106 0.60 13.44 116 LEU B CA 1
ATOM 2632 C CA B LEU B 1 117 ? 9.486 26.515 26.104 0.40 13.96 116 LEU B CA 1
ATOM 2633 C C . LEU B 1 117 ? 8.627 26.388 24.834 1.00 14.29 116 LEU B C 1
ATOM 2634 O O . LEU B 1 117 ? 9.044 25.722 23.871 1.00 14.93 116 LEU B O 1
ATOM 2643 N N . GLY B 1 118 ? 7.445 27.015 24.833 1.00 14.59 117 GLY B N 1
ATOM 2644 C CA . GLY B 1 118 ? 6.561 27.034 23.660 1.00 15.26 117 GLY B CA 1
ATOM 2645 C C . GLY B 1 118 ? 6.586 28.397 23.014 1.00 15.48 117 GLY B C 1
ATOM 2646 O O . GLY B 1 118 ? 6.162 29.368 23.613 1.00 15.41 117 GLY B O 1
ATOM 2647 N N . LEU B 1 119 ? 7.083 28.444 21.787 1.00 15.89 118 LEU B N 1
ATOM 2648 C CA . LEU B 1 119 ? 7.200 29.655 21.004 1.00 17.15 118 LEU B CA 1
ATOM 2649 C C . LEU B 1 119 ? 6.107 29.676 19.963 1.00 18.99 118 LEU B C 1
ATOM 2650 O O . LEU B 1 119 ? 6.180 28.968 18.973 1.00 19.79 118 LEU B O 1
ATOM 2655 N N . GLY B 1 120 ? 5.104 30.497 20.174 1.00 20.29 119 GLY B N 1
ATOM 2656 C CA . GLY B 1 120 ? 4.060 30.656 19.168 1.00 21.70 119 GLY B CA 1
ATOM 2657 C C . GLY B 1 120 ? 3.672 32.096 19.092 1.00 22.18 119 GLY B C 1
ATOM 2658 O O . GLY B 1 120 ? 4.525 32.977 19.064 1.00 23.87 119 GLY B O 1
ATOM 2659 N N . THR B 1 121 ? 2.377 32.358 19.054 1.00 22.75 120 THR B N 1
ATOM 2660 C CA . THR B 1 121 ? 1.904 33.726 19.140 1.00 23.34 120 THR B CA 1
ATOM 2661 C C . THR B 1 121 ? 2.485 34.384 20.377 1.00 23.45 120 THR B C 1
ATOM 2662 O O . THR B 1 121 ? 2.983 35.532 20.328 1.00 24.34 120 THR B O 1
ATOM 2666 N N . GLY B 1 122 ? 2.504 33.617 21.465 1.00 23.73 121 GLY B N 1
ATOM 2667 C CA . GLY B 1 122 ? 3.120 34.061 22.711 1.00 23.25 121 GLY B CA 1
ATOM 2668 C C . GLY B 1 122 ? 4.104 33.041 23.263 1.00 22.41 121 GLY B C 1
ATOM 2669 O O . GLY B 1 122 ? 4.546 32.112 22.554 1.00 21.78 121 GLY B O 1
ATOM 2670 N N . LEU B 1 123 ? 4.437 33.212 24.538 1.00 20.36 122 LEU B N 1
ATOM 2671 C CA . LEU B 1 123 ? 5.474 32.416 25.157 1.00 18.79 122 LEU B CA 1
ATOM 2672 C C . LEU B 1 123 ? 4.855 31.589 26.248 1.00 17.09 122 LEU B C 1
ATOM 2673 O O . LEU B 1 123 ? 4.265 32.138 27.169 1.00 17.24 122 LEU B O 1
ATOM 2678 N N . GLY B 1 124 ? 4.934 30.272 26.123 1.00 15.51 123 GLY B N 1
ATOM 2679 C CA . GLY B 1 124 ? 4.528 29.358 27.187 1.00 14.90 123 GLY B CA 1
ATOM 2680 C C . GLY B 1 124 ? 5.740 28.627 27.755 1.00 13.99 123 GLY B C 1
ATOM 2681 O O . GLY B 1 124 ? 6.798 28.586 27.126 1.00 12.86 123 GLY B O 1
ATOM 2682 N N . ALA B 1 125 ? 5.590 28.061 28.940 1.00 13.24 124 ALA B N 1
ATOM 2683 C CA . ALA B 1 125 ? 6.684 27.268 29.543 1.00 12.96 124 ALA B CA 1
ATOM 2684 C C . ALA B 1 125 ? 6.117 26.302 30.555 1.00 11.98 124 ALA B C 1
ATOM 2685 O O . ALA B 1 125 ? 5.034 26.542 31.113 1.00 11.26 124 ALA B O 1
ATOM 2687 N N . ALA B 1 126 ? 6.819 25.186 30.770 1.00 11.65 125 ALA B N 1
ATOM 2688 C CA . ALA B 1 126 ? 6.528 24.247 31.823 1.00 10.85 125 ALA B CA 1
ATOM 2689 C C . ALA B 1 126 ? 7.796 23.482 32.146 1.00 11.75 125 ALA B C 1
ATOM 2690 O O . ALA B 1 126 ? 8.764 23.484 31.376 1.00 11.92 125 ALA B O 1
ATOM 2700 N N . ILE B 1 128 ? 9.312 19.777 34.097 1.00 12.66 127 ILE B N 1
ATOM 2701 C CA . ILE B 1 128 ? 9.054 18.472 34.646 1.00 11.97 127 ILE B CA 1
ATOM 2702 C C . ILE B 1 128 ? 10.353 18.006 35.323 1.00 12.22 127 ILE B C 1
ATOM 2703 O O . ILE B 1 128 ? 11.419 18.040 34.710 1.00 11.22 127 ILE B O 1
ATOM 2708 N N . VAL B 1 129 ? 10.260 17.595 36.585 1.00 13.42 128 VAL B N 1
ATOM 2709 C CA . VAL B 1 129 ? 11.409 17.009 37.318 1.00 13.77 128 VAL B CA 1
ATOM 2710 C C . VAL B 1 129 ? 10.927 15.693 37.953 1.00 14.77 128 VAL B C 1
ATOM 2711 O O . VAL B 1 129 ? 9.930 15.690 38.691 1.00 13.58 128 VAL B O 1
ATOM 2715 N N . GLU B 1 130 ? 11.586 14.587 37.599 1.00 16.42 129 GLU B N 1
ATOM 2716 C CA A GLU B 1 130 ? 11.263 13.281 38.178 0.50 17.26 129 GLU B CA 1
ATOM 2717 C CA B GLU B 1 130 ? 11.276 13.232 38.055 0.50 17.14 129 GLU B CA 1
ATOM 2718 C C . GLU B 1 130 ? 9.781 12.943 37.993 1.00 16.92 129 GLU B C 1
ATOM 2719 O O . GLU B 1 130 ? 9.137 12.539 38.968 1.00 15.70 129 GLU B O 1
ATOM 2730 N N . ASN B 1 131 ? 9.247 13.143 36.781 1.00 16.04 130 ASN B N 1
ATOM 2731 C CA . ASN B 1 131 ? 7.851 12.879 36.460 1.00 17.12 130 ASN B CA 1
ATOM 2732 C C . ASN B 1 131 ? 6.822 13.817 37.067 1.00 16.42 130 ASN B C 1
ATOM 2733 O O . ASN B 1 131 ? 5.622 13.605 36.840 1.00 17.84 130 ASN B O 1
ATOM 2738 N N . VAL B 1 132 ? 7.268 14.838 37.801 1.00 14.22 131 VAL B N 1
ATOM 2739 C CA . VAL B 1 132 ? 6.355 15.816 38.402 1.00 14.31 131 VAL B CA 1
ATOM 2740 C C . VAL B 1 132 ? 6.309 17.054 37.501 1.00 14.43 131 VAL B C 1
ATOM 2741 O O . VAL B 1 132 ? 7.319 17.747 37.362 1.00 13.72 131 VAL B O 1
ATOM 2745 N N . ALA B 1 133 ? 5.167 17.289 36.858 1.00 14.44 132 ALA B N 1
ATOM 2746 C CA . ALA B 1 133 ? 5.024 18.375 35.898 1.00 14.19 132 ALA B CA 1
ATOM 2747 C C . ALA B 1 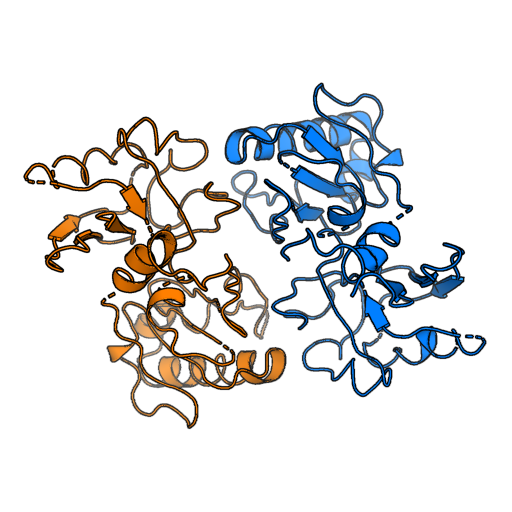133 ? 4.384 19.581 36.520 1.00 14.89 132 ALA B C 1
ATOM 2748 O O . ALA B 1 133 ? 3.321 19.478 37.160 1.00 15.15 132 ALA B O 1
ATOM 2750 N N . GLN B 1 134 ? 4.996 20.747 36.294 1.00 13.34 133 GLN B N 1
ATOM 2751 C CA . GLN B 1 134 ? 4.502 22.020 36.805 1.00 12.92 133 GLN B CA 1
ATOM 2752 C C . GLN B 1 134 ? 4.363 23.067 35.712 1.00 13.89 133 GLN B C 1
ATOM 2753 O O . GLN B 1 134 ? 5.305 23.286 34.945 1.00 13.59 133 GLN B O 1
ATOM 2759 N N . PRO B 1 135 ? 3.188 23.708 35.613 1.00 13.65 134 PRO B N 1
ATOM 2760 C CA . PRO B 1 135 ? 3.067 24.812 34.668 1.00 14.08 134 PRO B CA 1
ATOM 2761 C C . PRO B 1 135 ? 3.796 26.039 35.197 1.00 15.02 134 PRO B C 1
ATOM 2762 O O . PRO B 1 135 ? 4.096 26.137 36.399 1.00 14.01 134 PRO B O 1
ATOM 2779 N N . GLU B 1 137 ? 4.092 30.476 34.380 1.00 16.36 136 GLU B N 1
ATOM 2780 C CA . GLU B 1 137 ? 3.622 31.640 33.637 1.00 17.65 136 GLU B CA 1
ATOM 2781 C C . GLU B 1 137 ? 4.795 32.626 33.621 1.00 18.40 136 GLU B C 1
ATOM 2782 O O . GLU B 1 137 ? 5.081 33.300 34.626 1.00 17.79 136 GLU B O 1
ATOM 2788 N N . ILE B 1 138 ? 5.475 32.706 32.473 1.00 17.93 137 ILE B N 1
ATOM 2789 C CA . ILE B 1 138 ? 6.651 33.593 32.339 1.00 18.04 137 ILE B CA 1
ATOM 2790 C C . ILE B 1 138 ? 6.399 34.800 31.436 1.00 17.80 137 ILE B C 1
ATOM 2791 O O . ILE B 1 138 ? 7.151 35.763 31.460 1.00 17.94 137 ILE B O 1
ATOM 2796 N N . ALA B 1 139 ? 5.322 34.780 30.655 1.00 16.98 138 ALA B N 1
ATOM 2797 C CA . ALA B 1 139 ? 5.116 35.817 29.663 1.00 16.97 138 ALA B CA 1
ATOM 2798 C C . ALA B 1 139 ? 5.126 37.223 30.223 1.00 16.83 138 ALA B C 1
ATOM 2799 O O . ALA B 1 139 ? 5.653 38.145 29.583 1.00 17.01 138 ALA B O 1
ATOM 2801 N N . HIS B 1 140 ? 4.527 37.397 31.400 1.00 15.98 139 HIS B N 1
ATOM 2802 C CA . HIS B 1 140 ? 4.373 38.717 32.033 1.00 15.58 139 HIS B CA 1
ATOM 2803 C C . HIS B 1 140 ? 5.572 39.136 32.880 1.00 15.22 139 HIS B C 1
ATOM 2804 O O . HIS B 1 140 ? 5.606 40.261 33.413 1.00 13.72 139 HIS B O 1
ATOM 2811 N N . LEU B 1 141 ? 6.539 38.248 33.065 1.00 15.33 140 LEU B N 1
ATOM 2812 C CA . LEU B 1 141 ? 7.646 38.524 33.969 1.00 15.58 140 LEU B CA 1
ATOM 2813 C C . LEU B 1 141 ? 8.599 39.526 33.319 1.00 16.60 140 LEU B C 1
ATOM 2814 O O . LEU B 1 141 ? 8.724 39.537 32.095 1.00 16.74 140 LEU B O 1
ATOM 2819 N N . PRO B 1 142 ? 9.222 40.403 34.127 1.00 16.60 141 PRO B N 1
ATOM 2820 C CA . PRO B 1 142 ? 10.136 41.353 33.526 1.00 17.69 141 PRO B CA 1
ATOM 2821 C C . PRO B 1 142 ? 11.399 40.682 33.057 1.00 17.28 141 PRO B C 1
ATOM 2822 O O . PRO B 1 142 ? 11.973 39.838 33.765 1.00 18.32 141 PRO B O 1
ATOM 2826 N N . TYR B 1 143 ? 11.831 41.068 31.863 1.00 17.96 142 TYR B N 1
ATOM 2827 C CA . TYR B 1 143 ? 13.008 40.486 31.248 1.00 18.17 142 TYR B CA 1
ATOM 2828 C C . TYR B 1 143 ? 14.106 41.544 31.219 1.00 18.25 142 TYR B C 1
ATOM 2829 O O . TYR B 1 143 ? 15.149 41.371 31.836 1.00 16.27 142 TYR B O 1
ATOM 2838 N N . ARG B 1 144 ? 13.868 42.640 30.503 1.00 19.17 143 ARG B N 1
ATOM 2839 C CA . ARG B 1 144 ? 14.888 43.704 30.408 1.00 21.22 143 ARG B CA 1
ATOM 2840 C C . ARG B 1 144 ? 14.298 44.987 29.852 1.00 21.67 143 ARG B C 1
ATOM 2841 O O . ARG B 1 144 ? 13.288 44.967 29.134 1.00 22.33 143 ARG B O 1
ATOM 2844 N N . LYS B 1 145 ? 14.907 46.102 30.233 1.00 22.94 144 LYS B N 1
ATOM 2845 C CA . LYS B 1 145 ? 14.566 47.416 29.693 1.00 23.19 144 LYS B CA 1
ATOM 2846 C C . LYS B 1 145 ? 13.058 47.719 29.792 1.00 23.18 144 LYS B C 1
ATOM 2847 O O . LYS B 1 145 ? 12.455 48.262 28.863 1.00 23.28 144 LYS B O 1
ATOM 2853 N N . GLY B 1 146 ? 12.461 47.370 30.934 1.00 23.06 145 GLY B N 1
ATOM 2854 C CA . GLY B 1 146 ? 11.015 47.542 31.144 1.00 22.99 145 GLY B CA 1
ATOM 2855 C C . GLY B 1 146 ? 10.108 46.663 30.279 1.00 22.84 145 GLY B C 1
ATOM 2856 O O . GLY B 1 146 ? 8.907 46.929 30.185 1.00 24.95 145 GLY B O 1
ATOM 2857 N N . LYS B 1 147 ? 10.668 45.642 29.630 1.00 20.77 146 LYS B N 1
ATOM 2858 C CA . LYS B 1 147 ? 9.901 44.767 28.731 1.00 19.28 146 LYS B CA 1
ATOM 2859 C C . LYS B 1 147 ? 9.800 43.393 29.361 1.00 18.40 146 LYS B C 1
ATOM 2860 O O . LYS B 1 147 ? 10.682 42.987 30.104 1.00 17.79 146 LYS B O 1
ATOM 2862 N N . THR B 1 148 ? 8.757 42.667 28.999 1.00 18.66 147 THR B N 1
ATOM 2863 C CA . THR B 1 148 ? 8.529 41.333 29.528 1.00 18.89 147 THR B CA 1
ATOM 2864 C C . THR B 1 148 ? 9.295 40.298 28.699 1.00 18.80 147 THR B C 1
ATOM 2865 O O . THR B 1 148 ? 9.834 40.619 27.621 1.00 19.52 147 THR B O 1
ATOM 2869 N N . TYR B 1 149 ? 9.360 39.066 29.209 1.00 17.33 148 TYR B N 1
ATOM 2870 C CA . TYR B 1 149 ? 9.865 37.935 28.432 1.00 17.46 148 TYR B CA 1
ATOM 2871 C C . TYR B 1 149 ? 9.165 37.795 27.085 1.00 16.98 148 TYR B C 1
ATOM 2872 O O . TYR B 1 149 ? 9.805 37.589 26.071 1.00 17.00 148 TYR B O 1
ATOM 2881 N N . GLU B 1 150 ? 7.845 37.895 27.068 1.00 16.97 149 GLU B N 1
ATOM 2882 C CA . GLU B 1 150 ? 7.122 37.574 25.844 1.00 17.38 149 GLU B CA 1
ATOM 2883 C C . GLU B 1 150 ? 7.391 38.635 24.754 1.00 18.40 149 GLU B C 1
ATOM 2884 O O . GLU B 1 150 ? 7.464 38.304 23.574 1.00 16.86 149 GLU B O 1
ATOM 2890 N N . HIS B 1 151 ? 7.565 39.887 25.174 1.00 19.15 150 HIS B N 1
ATOM 2891 C CA A HIS B 1 151 ? 7.894 40.958 24.226 0.50 19.42 150 HIS B CA 1
ATOM 2892 C CA B HIS B 1 151 ? 7.925 40.993 24.275 0.50 20.07 150 HIS B CA 1
ATOM 2893 C C . HIS B 1 151 ? 8.995 40.587 23.256 1.00 20.30 150 HIS B C 1
ATOM 2894 O O . HIS B 1 151 ? 8.873 40.876 22.055 1.00 19.12 150 HIS B O 1
ATOM 2907 N N . TYR B 1 152 ? 10.072 39.938 23.739 1.00 21.01 151 TYR B N 1
ATOM 2908 C CA . TYR B 1 152 ? 11.229 39.677 22.875 1.00 21.66 151 TYR B CA 1
ATOM 2909 C C . TYR B 1 152 ? 11.146 38.420 22.045 1.00 22.49 151 TYR B C 1
ATOM 2910 O O . TYR B 1 152 ? 11.968 38.229 21.137 1.00 23.35 151 TYR B O 1
ATOM 2919 N N . VAL B 1 153 ? 10.220 37.523 22.340 1.00 22.07 152 VAL B N 1
ATOM 2920 C CA . VAL B 1 153 ? 10.233 36.257 21.608 1.00 21.55 152 VAL B CA 1
ATOM 2921 C C . VAL B 1 153 ? 8.904 35.951 20.887 1.00 22.56 152 VAL B C 1
ATOM 2922 O O . VAL B 1 153 ? 8.711 34.866 20.309 1.00 22.22 152 VAL B O 1
ATOM 2926 N N . SER B 1 154 ? 8.000 36.910 20.911 1.00 22.83 153 SER B N 1
ATOM 2927 C CA . SER B 1 154 ? 6.670 36.717 20.338 1.00 23.42 153 SER B CA 1
ATOM 2928 C C . SER B 1 154 ? 6.743 36.678 18.817 1.00 23.48 153 SER B C 1
ATOM 2929 O O . SER B 1 154 ? 7.700 37.191 18.211 1.00 23.03 153 SER B O 1
ATOM 2932 N N . GLU B 1 155 ? 5.685 36.134 18.209 1.00 23.06 154 GLU B N 1
ATOM 2933 C CA . GLU B 1 155 ? 5.555 36.143 16.758 1.00 23.35 154 GLU B CA 1
ATOM 2934 C C . GLU B 1 155 ? 5.617 37.590 16.229 1.00 23.95 154 GLU B C 1
ATOM 2935 O O . GLU B 1 155 ? 6.225 37.848 15.181 1.00 23.65 154 GLU B O 1
ATOM 2941 N N . ALA B 1 156 ? 4.993 38.524 16.948 1.00 23.99 155 ALA B N 1
ATOM 2942 C CA . ALA B 1 156 ? 5.073 39.958 16.610 1.00 24.55 155 ALA B CA 1
ATOM 2943 C C . ALA B 1 156 ? 6.525 40.417 16.496 1.00 24.53 155 ALA B C 1
ATOM 2944 O O . ALA B 1 156 ? 6.897 41.069 15.548 1.00 24.99 155 ALA B O 1
ATOM 2946 N N . TYR B 1 157 ? 7.343 40.074 17.473 1.00 25.60 156 TYR B N 1
ATOM 2947 C CA . TYR B 1 157 ? 8.771 40.451 17.447 1.00 25.65 156 TYR B CA 1
ATOM 2948 C C . TYR B 1 157 ? 9.504 39.842 16.239 1.00 25.33 156 TYR B C 1
ATOM 2949 O O . TYR B 1 157 ? 10.258 40.532 15.544 1.00 25.40 156 TYR B O 1
ATOM 2958 N N . ARG B 1 158 ? 9.258 38.561 15.967 1.00 24.92 157 ARG B N 1
ATOM 2959 C CA . ARG B 1 158 ? 9.864 37.890 14.822 1.00 25.25 157 ARG B CA 1
ATOM 2960 C C . ARG B 1 158 ? 9.495 38.570 13.500 1.00 25.87 157 ARG B C 1
ATOM 2961 O O . ARG B 1 158 ? 10.362 38.803 12.645 1.00 25.36 157 ARG B O 1
ATOM 2969 N N . GLU B 1 159 ? 8.204 38.862 13.315 1.00 26.34 158 GLU B N 1
ATOM 2970 C CA . GLU B 1 159 ? 7.749 39.454 12.046 1.00 27.22 158 GLU B CA 1
ATOM 2971 C C . GLU B 1 159 ? 8.360 40.839 11.829 1.00 27.25 158 GLU B C 1
ATOM 2972 O O . GLU B 1 159 ? 8.717 41.184 10.712 1.00 28.22 158 GLU B O 1
ATOM 2978 N N . LYS B 1 160 ? 8.518 41.614 12.898 1.00 27.47 159 LYS B N 1
ATOM 2979 C CA . LYS B 1 160 ? 9.020 42.993 12.787 1.00 27.40 159 LYS B CA 1
ATOM 2980 C C . LYS B 1 160 ? 10.540 43.059 12.633 1.00 26.88 159 LYS B C 1
ATOM 2981 O O . LYS B 1 160 ? 11.053 43.741 11.739 1.00 27.34 159 LYS B O 1
ATOM 2984 N N . LYS B 1 161 ? 11.241 42.346 13.517 1.00 26.53 160 LYS B N 1
ATOM 2985 C CA . LYS B 1 161 ? 12.699 42.455 13.690 1.00 25.64 160 LYS B CA 1
ATOM 2986 C C . LYS B 1 161 ? 13.510 41.467 12.838 1.00 24.67 160 LYS B C 1
ATOM 2987 O O . LYS B 1 161 ? 14.727 41.634 12.694 1.00 23.98 160 LYS B O 1
ATOM 2993 N N . GLY B 1 162 ? 12.844 40.431 12.316 1.00 23.39 161 GLY B N 1
ATOM 2994 C CA . GLY B 1 162 ? 13.483 39.392 11.494 1.00 22.37 161 GLY B CA 1
ATOM 2995 C C . GLY B 1 162 ? 13.894 38.136 12.264 1.00 20.80 161 GLY B C 1
ATOM 2996 O O . GLY B 1 162 ? 14.135 38.174 13.467 1.00 20.65 161 GLY B O 1
ATOM 2997 N N . ASN B 1 163 ? 13.978 37.020 11.546 1.00 19.66 162 ASN B N 1
ATOM 2998 C CA A ASN B 1 163 ? 14.341 35.740 12.142 0.50 19.02 162 ASN B CA 1
ATOM 2999 C CA B ASN B 1 163 ? 14.356 35.735 12.110 0.50 19.50 162 ASN B CA 1
ATOM 3000 C C . ASN B 1 163 ? 15.687 35.760 12.878 1.00 18.79 162 ASN B C 1
ATOM 3001 O O . ASN B 1 163 ? 15.806 35.182 13.947 1.00 18.88 162 ASN B O 1
ATOM 3010 N N . ALA B 1 164 ? 16.689 36.431 12.326 1.00 17.40 163 ALA B N 1
ATOM 3011 C CA . ALA B 1 164 ? 18.032 36.416 12.928 1.00 16.60 163 ALA B CA 1
ATOM 3012 C C . ALA B 1 164 ? 18.032 37.065 14.305 1.00 15.64 163 ALA B C 1
ATOM 3013 O O . ALA B 1 164 ? 18.528 36.476 15.273 1.00 15.38 163 ALA B O 1
ATOM 3015 N N . LYS B 1 165 ? 17.497 38.284 14.402 1.00 14.56 164 LYS B N 1
ATOM 3016 C CA . LYS B 1 165 ? 17.394 38.944 15.726 1.00 13.48 164 LYS B CA 1
ATOM 3017 C C . LYS B 1 165 ? 16.535 38.132 16.716 1.00 12.64 164 LYS B C 1
ATOM 3018 O O . LYS B 1 165 ? 16.887 37.987 17.886 1.00 11.82 164 LYS B O 1
ATOM 3024 N N . TRP B 1 166 ? 15.427 37.599 16.226 1.00 11.84 165 TRP B N 1
ATOM 3025 C CA . TRP B 1 166 ? 14.489 36.879 17.069 1.00 12.73 165 TRP B CA 1
ATOM 3026 C C . TRP B 1 166 ? 15.137 35.614 17.623 1.00 12.69 165 TRP B C 1
ATOM 3027 O O . TRP B 1 166 ? 15.007 35.302 18.822 1.00 13.07 165 TRP B O 1
ATOM 3038 N N . GLN B 1 167 ? 15.868 34.900 16.777 1.00 13.21 166 GLN B N 1
ATOM 3039 C CA . GLN B 1 167 ? 16.563 33.680 17.230 1.00 15.05 166 GLN B CA 1
ATOM 3040 C C . GLN B 1 167 ? 17.555 33.999 18.353 1.00 14.14 166 GLN B C 1
ATOM 3041 O O . GLN B 1 167 ? 17.669 33.250 19.323 1.00 13.65 166 GLN B O 1
ATOM 3047 N N . LYS B 1 168 ? 18.255 35.128 18.239 1.00 12.97 167 LYS B N 1
ATOM 3048 C CA . LYS B 1 168 ? 19.185 35.531 19.301 1.00 12.45 167 LYS B CA 1
ATOM 3049 C C . LYS B 1 168 ? 18.423 35.793 20.605 1.00 12.05 167 LYS B C 1
ATOM 3050 O O . LYS B 1 168 ? 18.867 35.373 21.692 1.00 10.91 167 LYS B O 1
ATOM 3056 N N . ARG B 1 169 ? 17.268 36.456 20.526 1.00 11.39 168 ARG B N 1
ATOM 3057 C CA . ARG B 1 169 ? 16.463 36.690 21.731 1.00 11.69 168 ARG B CA 1
ATOM 3058 C C . ARG B 1 169 ? 15.983 35.372 22.339 1.00 11.38 168 ARG B C 1
ATOM 3059 O O . ARG B 1 169 ? 15.978 35.207 23.556 1.00 11.94 168 ARG B O 1
ATOM 3063 N N . VAL B 1 170 ? 15.557 34.442 21.498 1.00 12.32 169 VAL B N 1
ATOM 3064 C CA . VAL B 1 170 ? 15.199 33.121 21.989 1.00 12.47 169 VAL B CA 1
ATOM 3065 C C . VAL B 1 170 ? 16.372 32.494 22.762 1.00 13.08 169 VAL B C 1
ATOM 3066 O O . VAL B 1 170 ? 16.182 31.935 23.856 1.00 13.74 169 VAL B O 1
ATOM 3070 N N . GLN B 1 171 ? 17.578 32.601 22.225 1.00 13.91 170 GLN B N 1
ATOM 3071 C CA A GLN B 1 171 ? 18.788 32.032 22.848 0.50 14.33 170 GLN B CA 1
ATOM 3072 C CA B GLN B 1 171 ? 18.745 31.989 22.869 0.50 14.28 170 GLN B CA 1
ATOM 3073 C C . GLN B 1 171 ? 19.016 32.652 24.216 1.00 13.89 170 GLN B C 1
ATOM 3074 O O . GLN B 1 171 ? 19.353 31.967 25.171 1.00 13.88 170 GLN B O 1
ATOM 3085 N N . ASP B 1 172 ? 18.821 33.962 24.293 1.00 14.18 171 ASP B N 1
ATOM 3086 C CA . ASP B 1 172 ? 19.041 34.702 25.533 1.00 14.70 171 ASP B CA 1
ATOM 3087 C C . ASP B 1 172 ? 18.037 34.237 26.607 1.00 13.95 171 ASP B C 1
ATOM 3088 O O . ASP B 1 172 ? 18.403 34.021 27.769 1.00 13.91 171 ASP B O 1
ATOM 3093 N N . VAL B 1 173 ? 16.776 34.082 26.218 1.00 13.37 172 VAL B N 1
ATOM 3094 C CA . VAL B 1 173 ? 15.727 33.654 27.137 1.00 12.88 172 VAL B CA 1
ATOM 3095 C C . VAL B 1 173 ? 16.034 32.235 27.651 1.00 13.18 172 VAL B C 1
ATOM 3096 O O . VAL B 1 173 ? 15.910 31.943 28.859 1.00 12.88 172 VAL B O 1
ATOM 3100 N N . VAL B 1 174 ? 16.466 31.349 26.754 1.00 13.25 173 VAL B N 1
ATOM 3101 C CA . VAL B 1 174 ? 16.828 29.994 27.160 1.00 13.17 173 VAL B CA 1
ATOM 3102 C C . VAL B 1 174 ? 17.982 30.013 28.154 1.00 13.25 173 VAL B C 1
ATOM 3103 O O . VAL B 1 174 ? 17.936 29.283 29.162 1.00 13.39 173 VAL B O 1
ATOM 3107 N N . GLU B 1 175 ? 18.979 30.883 27.927 1.00 12.73 174 GLU B N 1
ATOM 3108 C CA A GLU B 1 175 ? 20.098 30.945 28.850 0.50 13.16 174 GLU B CA 1
ATOM 3109 C CA B GLU B 1 175 ? 20.112 31.016 28.834 0.50 13.14 174 GLU B CA 1
ATOM 3110 C C . GLU B 1 175 ? 19.628 31.475 30.213 1.00 13.38 174 GLU B C 1
ATOM 3111 O O . GLU B 1 175 ? 20.021 30.930 31.266 1.00 12.33 174 GLU B O 1
ATOM 3122 N N . ARG B 1 176 ? 18.801 32.519 30.212 1.00 12.15 175 ARG B N 1
ATOM 3123 C CA . ARG B 1 176 ? 18.335 33.087 31.459 1.00 12.25 175 ARG B CA 1
ATOM 3124 C C . ARG B 1 176 ? 17.502 32.089 32.265 1.00 11.30 175 ARG B C 1
ATOM 3125 O O . ARG B 1 176 ? 17.728 31.913 33.454 1.00 10.72 175 ARG B O 1
ATOM 3133 N N . LEU B 1 177 ? 16.553 31.432 31.621 1.00 11.61 176 LEU B N 1
ATOM 3134 C CA . LEU B 1 177 ? 15.741 30.420 32.309 1.00 11.92 176 LEU B CA 1
ATOM 3135 C C . LEU B 1 177 ? 16.582 29.247 32.772 1.00 12.96 176 LEU B C 1
ATOM 3136 O O . LEU B 1 177 ? 16.336 28.699 33.845 1.00 12.38 176 LEU B O 1
ATOM 3141 N N . SER B 1 178 ? 17.590 28.863 31.985 1.00 12.66 177 SER B N 1
ATOM 3142 C CA . SER B 1 178 ? 18.434 27.731 32.373 1.00 12.56 177 SER B CA 1
ATOM 3143 C C . SER B 1 178 ? 19.236 28.068 33.621 1.00 12.14 177 SER B C 1
ATOM 3144 O O . SER B 1 178 ? 19.418 27.226 34.509 1.00 12.25 177 SER B O 1
ATOM 3147 N N . ALA B 1 179 ? 19.722 29.305 33.713 1.00 12.57 178 ALA B N 1
ATOM 3148 C CA . ALA B 1 179 ? 20.457 29.727 34.910 1.00 11.62 178 ALA B CA 1
ATOM 3149 C C . ALA B 1 179 ? 19.567 29.809 36.182 1.00 10.85 178 ALA B C 1
ATOM 3150 O O . ALA B 1 179 ? 20.014 29.479 37.271 1.00 10.66 178 ALA B O 1
ATOM 3152 N N . ALA B 1 180 ? 18.302 30.173 36.022 1.00 10.41 179 ALA B N 1
ATOM 3153 C CA . ALA B 1 180 ? 17.351 30.195 37.108 1.00 9.97 179 ALA B CA 1
ATOM 3154 C C . ALA B 1 180 ? 16.955 28.802 37.610 1.00 9.89 179 ALA B C 1
ATOM 3155 O O . ALA B 1 180 ? 16.817 28.612 38.805 1.00 9.71 179 ALA B O 1
ATOM 3157 N N . LEU B 1 181 ? 16.768 27.865 36.663 1.00 10.69 180 LEU B N 1
ATOM 3158 C CA . LEU B 1 181 ? 16.048 26.620 36.915 1.00 11.21 180 LEU B CA 1
ATOM 3159 C C . LEU B 1 181 ? 16.910 25.344 36.794 1.00 12.60 180 LEU B C 1
ATOM 3160 O O . LEU B 1 181 ? 16.507 24.293 37.284 1.00 11.83 180 LEU B O 1
ATOM 3165 N N . GLU B 1 182 ? 18.116 25.470 36.230 1.00 12.15 181 GLU B N 1
ATOM 3166 C CA . GLU B 1 182 ? 19.056 24.337 36.065 1.00 13.54 181 GLU B CA 1
ATOM 3167 C C . GLU B 1 182 ? 18.454 23.032 35.507 1.00 13.02 181 GLU B C 1
ATOM 3168 O O . GLU B 1 182 ? 18.623 21.960 36.098 1.00 13.04 181 GLU B O 1
ATOM 3174 N N . PRO B 1 183 ? 17.799 23.110 34.346 1.00 13.54 182 PRO B N 1
ATOM 3175 C CA . PRO B 1 183 ? 17.303 21.891 33.724 1.00 14.21 182 PRO B CA 1
ATOM 3176 C C . PRO B 1 183 ? 18.461 21.068 33.176 1.00 15.21 182 PRO B C 1
ATOM 3177 O O . PRO B 1 183 ? 19.540 21.614 32.929 1.00 14.00 182 PRO B O 1
ATOM 3181 N N . ASP B 1 184 ? 18.224 19.763 33.011 1.00 15.44 183 ASP B N 1
ATOM 3182 C CA . ASP B 1 184 ? 19.149 18.881 32.290 1.00 16.02 183 ASP B CA 1
ATOM 3183 C C . ASP B 1 184 ? 19.036 19.099 30.784 1.00 15.67 183 ASP B C 1
ATOM 3184 O O . ASP B 1 184 ? 20.010 18.943 30.052 1.00 15.16 183 ASP B O 1
ATOM 3189 N N . GLU B 1 185 ? 17.820 19.364 30.322 1.00 15.99 184 GLU B N 1
ATOM 3190 C CA . GLU B 1 185 ? 17.611 19.718 28.929 1.00 16.04 184 GLU B CA 1
ATOM 3191 C C . GLU B 1 185 ? 16.476 20.723 28.784 1.00 15.19 184 GLU B C 1
ATOM 3192 O O . GLU B 1 185 ? 15.620 20.859 29.672 1.00 14.85 184 GLU B O 1
ATOM 3198 N N . VAL B 1 186 ? 16.484 21.390 27.636 1.00 15.67 185 VAL B N 1
ATOM 3199 C CA . VAL B 1 186 ? 15.460 22.352 27.292 1.00 15.02 185 VAL B CA 1
ATOM 3200 C C . VAL B 1 186 ? 14.855 21.920 25.971 1.00 15.06 185 VAL B C 1
ATOM 3201 O O . VAL B 1 186 ? 15.591 21.683 25.000 1.00 15.79 185 VAL B O 1
ATOM 3205 N N . VAL B 1 187 ? 13.532 21.747 25.948 1.00 13.41 186 VAL B N 1
ATOM 3206 C CA . VAL B 1 187 ? 12.828 21.327 24.737 1.00 13.93 186 VAL B CA 1
ATOM 3207 C C . VAL B 1 187 ? 12.064 22.544 24.259 1.00 13.90 186 VAL B C 1
ATOM 3208 O O . VAL B 1 187 ? 11.313 23.173 25.039 1.00 13.67 186 VAL B O 1
ATOM 3212 N N . ILE B 1 188 ? 12.227 22.876 22.988 1.00 14.33 187 ILE B N 1
ATOM 3213 C CA . ILE B 1 188 ? 11.556 24.047 22.431 1.00 15.89 187 ILE B CA 1
ATOM 3214 C C . ILE B 1 188 ? 10.515 23.575 21.445 1.00 16.16 187 ILE B C 1
ATOM 3215 O O . ILE B 1 188 ? 10.806 22.783 20.532 1.00 17.04 187 ILE B O 1
ATOM 3220 N N . GLY B 1 189 ? 9.291 24.024 21.656 1.00 16.20 188 GLY B N 1
ATOM 3221 C CA . GLY B 1 189 ? 8.170 23.674 20.809 1.00 16.37 188 GLY B CA 1
ATOM 3222 C C . GLY B 1 189 ? 7.366 24.879 20.408 1.00 16.86 188 GLY B C 1
ATOM 3223 O O . GLY B 1 189 ? 7.840 26.005 20.463 1.00 15.31 188 GLY B O 1
ATOM 3224 N N . GLY B 1 190 ? 6.124 24.629 20.011 1.00 19.10 189 GLY B N 1
ATOM 3225 C CA . GLY B 1 190 ? 5.223 25.675 19.490 1.00 19.69 189 GLY B CA 1
ATOM 3226 C C . GLY B 1 190 ? 5.295 25.844 17.989 1.00 20.62 189 GLY B C 1
ATOM 3227 O O . GLY B 1 190 ? 6.115 25.215 17.307 1.00 21.84 189 GLY B O 1
ATOM 3228 N N . GLY B 1 191 ? 4.446 26.719 17.458 1.00 21.00 190 GLY B N 1
ATOM 3229 C CA . GLY B 1 191 ? 4.348 26.907 16.015 1.00 21.36 190 GLY B CA 1
ATOM 3230 C C . GLY B 1 191 ? 5.606 27.445 15.343 1.00 21.40 190 GLY B C 1
ATOM 3231 O O . GLY B 1 191 ? 5.780 27.284 14.140 1.00 21.51 190 GLY B O 1
ATOM 3232 N N . ASN B 1 192 ? 6.473 28.091 16.121 1.00 21.49 191 ASN B N 1
ATOM 3233 C CA . ASN B 1 192 ? 7.690 28.737 15.601 1.00 21.41 191 ASN B CA 1
ATOM 3234 C C . ASN B 1 192 ? 8.975 27.937 15.813 1.00 22.33 191 ASN B C 1
ATOM 3235 O O . ASN B 1 192 ? 10.052 28.396 15.415 1.00 22.56 191 ASN B O 1
ATOM 3240 N N . VAL B 1 193 ? 8.876 26.740 16.380 1.00 23.51 192 VAL B N 1
ATOM 3241 C CA . VAL B 1 193 ? 10.060 25.897 16.592 1.00 24.55 192 VAL B CA 1
ATOM 3242 C C . VAL B 1 193 ? 10.888 25.670 15.300 1.00 25.22 192 VAL B C 1
ATOM 3243 O O . VAL B 1 193 ? 12.125 25.657 15.349 1.00 24.47 192 VAL B O 1
ATOM 3247 N N . GLU B 1 194 ? 10.211 25.501 14.162 1.00 25.51 193 GLU B N 1
ATOM 3248 C CA . GLU B 1 194 ? 10.901 25.254 12.880 1.00 26.50 193 GLU B CA 1
ATOM 3249 C C . GLU B 1 194 ? 11.709 26.442 12.346 1.00 25.79 193 GLU B C 1
ATOM 3250 O O . GLU B 1 194 ? 12.439 26.295 11.370 1.00 26.56 193 GLU B O 1
ATOM 3256 N N . ARG B 1 195 ? 11.569 27.603 12.975 1.00 25.18 194 ARG B N 1
ATOM 3257 C CA . ARG B 1 195 ? 12.300 28.804 12.588 1.00 25.34 194 ARG B CA 1
ATOM 3258 C C . ARG B 1 195 ? 13.629 28.985 13.343 1.00 24.80 194 ARG B C 1
ATOM 3259 O O . ARG B 1 195 ? 14.402 29.889 13.033 1.00 24.35 194 ARG B O 1
ATOM 3267 N N . LEU B 1 196 ? 13.892 28.128 14.327 1.00 24.61 195 LEU B N 1
ATOM 3268 C CA . LEU B 1 196 ? 15.162 28.154 15.056 1.00 24.79 195 LEU B CA 1
ATOM 3269 C C . LEU B 1 196 ? 16.169 27.303 14.309 1.00 24.95 195 LEU B C 1
ATOM 3270 O O . LEU B 1 196 ? 15.832 26.247 13.793 1.00 24.80 195 LEU B O 1
ATOM 3275 N N . GLU B 1 197 ? 17.407 27.758 14.252 1.00 25.59 196 GLU B N 1
ATOM 3276 C CA . GLU B 1 197 ? 18.407 27.090 13.431 1.00 26.59 196 GLU B CA 1
ATOM 3277 C C . GLU B 1 197 ? 19.391 26.273 14.252 1.00 26.80 196 GLU B C 1
ATOM 3278 O O . GLU B 1 197 ? 19.440 25.053 14.126 1.00 28.51 196 GLU B O 1
ATOM 3284 N N . ASN B 1 198 ? 20.199 26.939 15.065 1.00 26.45 197 ASN B N 1
ATOM 3285 C CA . ASN B 1 198 ? 21.415 26.309 15.595 1.00 26.10 197 ASN B CA 1
ATOM 3286 C C . ASN B 1 198 ? 21.369 26.238 17.097 1.00 25.18 197 ASN B C 1
ATOM 3287 O O . ASN B 1 198 ? 22.061 27.003 17.789 1.00 26.09 197 ASN B O 1
ATOM 3292 N N . LEU B 1 199 ? 20.577 25.290 17.586 1.00 22.88 198 LEU B N 1
ATOM 3293 C CA . LEU B 1 199 ? 20.3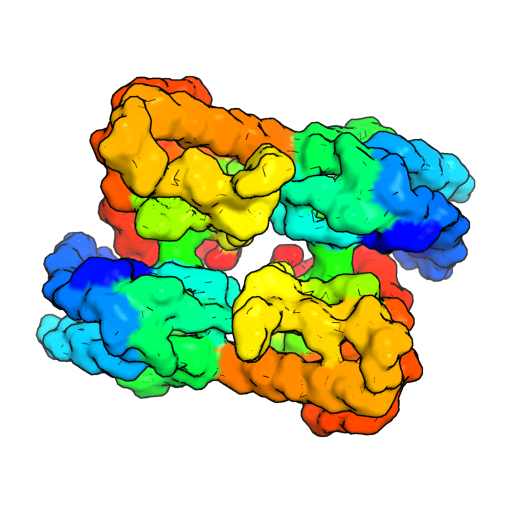21 25.147 19.009 1.00 21.68 198 LEU B CA 1
ATOM 3294 C C . LEU B 1 199 ? 21.561 24.806 19.830 1.00 20.19 198 LEU B C 1
ATOM 3295 O O . LEU B 1 199 ? 22.389 24.008 19.406 1.00 19.54 198 LEU B O 1
ATOM 3300 N N . PRO B 1 200 ? 21.682 25.414 21.016 1.00 18.47 199 PRO B N 1
ATOM 3301 C CA . PRO B 1 200 ? 22.840 25.112 21.852 1.00 17.55 199 PRO B CA 1
ATOM 3302 C C . PRO B 1 200 ? 22.783 23.730 22.472 1.00 15.67 199 PRO B C 1
ATOM 3303 O O . PRO B 1 200 ? 21.729 23.140 22.536 1.00 14.65 199 PRO B O 1
ATOM 3307 N N . PRO B 1 201 ? 23.917 23.232 22.969 1.00 14.64 200 PRO B N 1
ATOM 3308 C CA . PRO B 1 201 ? 23.920 21.983 23.703 1.00 14.20 200 PRO B CA 1
ATOM 3309 C C . PRO B 1 201 ? 22.858 22.003 24.802 1.00 14.49 200 PRO B C 1
ATOM 3310 O O . PRO B 1 201 ? 22.616 23.041 25.406 1.00 14.52 200 PRO B O 1
ATOM 3314 N N . LYS B 1 202 ? 22.245 20.847 25.009 1.00 14.95 201 LYS B N 1
ATOM 3315 C CA . LYS B 1 202 ? 21.216 20.597 26.013 1.00 15.30 201 LYS B CA 1
ATOM 3316 C C . LYS B 1 202 ? 19.834 21.079 25.560 1.00 15.31 201 LYS B C 1
ATOM 3317 O O . LYS B 1 202 ? 18.865 20.862 26.286 1.00 15.45 201 LYS B O 1
ATOM 3323 N N . CYS B 1 203 ? 19.753 21.677 24.376 1.00 15.00 202 CYS B N 1
ATOM 3324 C CA A CYS B 1 203 ? 18.497 22.156 23.837 0.50 15.88 202 CYS B CA 1
ATOM 3325 C CA B CYS B 1 203 ? 18.486 22.148 23.806 0.50 16.25 202 CYS B CA 1
ATOM 3326 C C . CYS B 1 203 ? 18.068 21.232 22.692 1.00 16.31 202 CYS B C 1
ATOM 3327 O O . CYS B 1 203 ? 18.884 20.904 21.802 1.00 17.00 202 CYS B O 1
ATOM 3332 N N . ARG B 1 204 ? 16.804 20.829 22.683 1.00 16.73 203 ARG B N 1
ATOM 3333 C CA . ARG B 1 204 ? 16.307 20.078 21.539 1.00 17.47 203 ARG B CA 1
ATOM 3334 C C . ARG B 1 204 ? 14.973 20.584 21.039 1.00 18.05 203 ARG B C 1
ATOM 3335 O O . ARG B 1 204 ? 14.180 21.129 21.776 1.00 15.21 203 ARG B O 1
ATOM 3343 N N . ARG B 1 205 ? 14.795 20.403 19.742 1.00 18.67 204 ARG B N 1
ATOM 3344 C CA . ARG B 1 205 ? 13.606 20.739 19.013 1.00 20.04 204 ARG B CA 1
ATOM 3345 C C . ARG B 1 205 ? 12.503 19.764 19.368 1.00 19.38 204 ARG B C 1
ATOM 3346 O O . ARG B 1 205 ? 12.644 18.547 19.189 1.00 19.33 204 ARG B O 1
ATOM 3354 N N . GLY B 1 206 ? 11.389 20.308 19.826 1.00 19.52 205 GLY B N 1
ATOM 3355 C CA . GLY B 1 206 ? 10.220 19.539 20.130 1.00 20.17 205 GLY B CA 1
ATOM 3356 C C . GLY B 1 206 ? 9.478 19.246 18.828 1.00 21.67 205 GLY B C 1
ATOM 3357 O O . GLY B 1 206 ? 9.698 19.880 17.795 1.00 22.43 205 GLY B O 1
ATOM 3358 N N . ASP B 1 207 ? 8.636 18.246 18.869 1.00 22.73 206 ASP B N 1
ATOM 3359 C CA . ASP B 1 207 ? 7.698 17.980 17.792 1.00 23.36 206 ASP B CA 1
ATOM 3360 C C . ASP B 1 207 ? 6.298 18.389 18.239 1.00 23.13 206 ASP B C 1
ATOM 3361 O O . ASP B 1 207 ? 5.853 17.889 19.217 1.00 23.50 206 ASP B O 1
ATOM 3366 N N . ASN B 1 208 ? 5.595 19.267 17.511 1.00 23.88 207 ASN B N 1
ATOM 3367 C CA . ASN B 1 208 ? 4.212 19.692 17.887 1.00 23.63 207 ASN B CA 1
ATOM 3368 C C . ASN B 1 208 ? 3.139 18.576 18.026 1.00 22.46 207 ASN B C 1
ATOM 3369 O O . ASN B 1 208 ? 2.162 18.740 18.788 1.00 20.78 207 ASN B O 1
ATOM 3374 N N . ALA B 1 209 ? 3.319 17.460 17.309 1.00 20.53 208 ALA B N 1
ATOM 3375 C CA . ALA B 1 209 ? 2.540 16.243 17.603 1.00 19.19 208 ALA B CA 1
ATOM 3376 C C . ALA B 1 209 ? 2.611 15.839 19.077 1.00 17.51 208 ALA B C 1
ATOM 3377 O O . ALA B 1 209 ? 1.729 15.118 19.589 1.00 16.72 208 ALA B O 1
ATOM 3392 N N . ALA B 1 211 ? 1.876 17.490 21.490 1.00 14.90 210 ALA B N 1
ATOM 3393 C CA . ALA B 1 211 ? 0.706 18.010 22.190 1.00 15.07 210 ALA B CA 1
ATOM 3394 C C . ALA B 1 211 ? -0.280 16.875 22.424 1.00 14.94 210 ALA B C 1
ATOM 3395 O O . ALA B 1 211 ? -0.833 16.751 23.511 1.00 14.52 210 ALA B O 1
ATOM 3397 N N . PHE B 1 212 ? -0.511 16.051 21.399 1.00 14.13 211 PHE B N 1
ATOM 3398 C CA . PHE B 1 212 ? -1.497 14.969 21.513 1.00 14.02 211 PHE B CA 1
ATOM 3399 C C . PHE B 1 212 ? -0.999 13.902 22.459 1.00 14.19 211 PHE B C 1
ATOM 3400 O O . PHE B 1 212 ? -1.731 13.442 23.324 1.00 13.11 211 PHE B O 1
ATOM 3408 N N . GLU B 1 213 ? 0.264 13.542 22.292 1.00 14.36 212 GLU B N 1
ATOM 3409 C CA . GLU B 1 213 ? 0.894 12.548 23.154 1.00 15.40 212 GLU B CA 1
ATOM 3410 C C . GLU B 1 213 ? 0.778 12.988 24.602 1.00 14.58 212 GLU B C 1
ATOM 3411 O O . GLU B 1 213 ? 0.541 12.177 25.473 1.00 15.47 212 GLU B O 1
ATOM 3417 N N . GLY B 1 214 ? 0.943 14.273 24.867 1.00 13.91 213 GLY B N 1
ATOM 3418 C CA . GLY B 1 214 ? 0.823 14.793 26.218 1.00 14.46 213 GLY B CA 1
ATOM 3419 C C . GLY B 1 214 ? -0.589 14.599 26.768 1.00 14.03 213 GLY B C 1
ATOM 3420 O O . GLY B 1 214 ? -0.779 14.309 27.956 1.00 13.63 213 GLY B O 1
ATOM 3421 N N . GLY B 1 215 ? -1.584 14.759 25.889 1.00 13.78 214 GLY B N 1
ATOM 3422 C CA . GLY B 1 215 ? -2.992 14.575 26.283 1.00 12.70 214 GLY B CA 1
ATOM 3423 C C . GLY B 1 215 ? -3.256 13.136 26.613 1.00 13.72 214 GLY B C 1
ATOM 3424 O O . GLY B 1 215 ? -3.960 12.823 27.564 1.00 13.65 214 GLY B O 1
ATOM 3425 N N . PHE B 1 216 ? -2.657 12.257 25.809 1.00 12.08 215 PHE B N 1
ATOM 3426 C CA . PHE B 1 216 ? -2.817 10.806 26.018 1.00 12.43 215 PHE B CA 1
ATOM 3427 C C . PHE B 1 216 ? -2.195 10.452 27.347 1.00 12.37 215 PHE B C 1
ATOM 3428 O O . PHE B 1 216 ? -2.811 9.784 28.175 1.00 12.53 215 PHE B O 1
ATOM 3436 N N . ARG B 1 217 ? -0.979 10.957 27.577 1.00 12.86 216 ARG B N 1
ATOM 3437 C CA . ARG B 1 217 ? -0.274 10.716 28.831 1.00 13.01 216 ARG B CA 1
ATOM 3438 C C . ARG B 1 217 ? -0.960 11.235 30.092 1.00 13.12 216 ARG B C 1
ATOM 3439 O O . ARG B 1 217 ? -0.864 10.611 31.147 1.00 12.51 216 ARG B O 1
ATOM 3447 N N . LEU B 1 218 ? -1.674 12.352 29.973 1.00 13.58 217 LEU B N 1
ATOM 3448 C CA . LEU B 1 218 ? -2.383 12.970 31.082 1.00 13.93 217 LEU B CA 1
ATOM 3449 C C . LEU B 1 218 ? -3.404 12.009 31.687 1.00 14.39 217 LEU B C 1
ATOM 3450 O O . LEU B 1 218 ? -3.688 12.060 32.887 1.00 15.06 217 LEU B O 1
ATOM 3455 N N . TRP B 1 219 ? -3.946 11.122 30.856 1.00 13.64 218 TRP B N 1
ATOM 3456 C CA . TRP B 1 219 ? -4.823 10.049 31.314 1.00 13.70 218 TRP B CA 1
ATOM 3457 C C . TRP B 1 219 ? -4.124 8.692 31.496 1.00 15.89 218 TRP B C 1
ATOM 3458 O O . TRP B 1 219 ? -4.448 7.954 32.422 1.00 16.30 218 TRP B O 1
ATOM 3469 N N . LYS B 1 220 ? -3.205 8.337 30.599 1.00 17.00 219 LYS B N 1
ATOM 3470 C CA . LYS B 1 220 ? -2.723 6.958 30.530 1.00 18.24 219 LYS B CA 1
ATOM 3471 C C . LYS B 1 220 ? -1.404 6.709 31.241 1.00 18.82 219 LYS B C 1
ATOM 3472 O O . LYS B 1 220 ? -1.117 5.567 31.572 1.00 18.69 219 LYS B O 1
ATOM 3478 N N . ASN B 1 221 ? -0.611 7.753 31.484 1.00 19.57 220 ASN B N 1
ATOM 3479 C CA . ASN B 1 221 ? 0.731 7.567 32.047 1.00 20.87 220 ASN B CA 1
ATOM 3480 C C . ASN B 1 221 ? 0.648 7.405 33.560 1.00 21.56 220 ASN B C 1
ATOM 3481 O O . ASN B 1 221 ? 0.265 8.333 34.276 1.00 21.90 220 ASN B O 1
ATOM 3486 N N . ALA B 1 222 ? 1.046 6.232 34.038 1.00 20.77 221 ALA B N 1
ATOM 3487 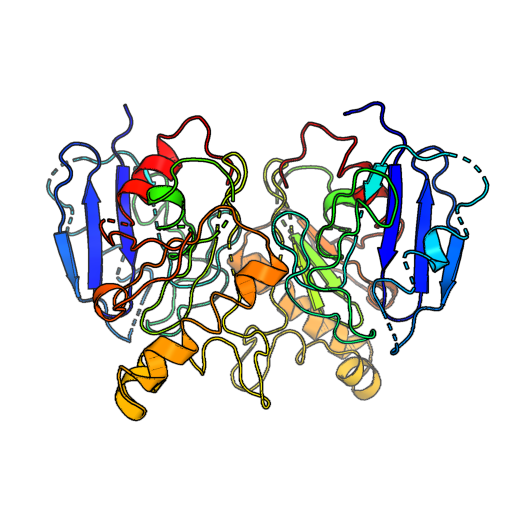C CA . ALA B 1 222 ? 0.917 5.870 35.456 1.00 21.51 221 ALA B CA 1
ATOM 3488 C C . ALA B 1 222 ? 1.893 6.589 36.406 1.00 21.85 221 ALA B C 1
ATOM 3489 O O . ALA B 1 222 ? 1.680 6.583 37.621 1.00 22.09 221 ALA B O 1
ATOM 3491 N N . ASP B 1 223 ? 2.942 7.212 35.859 1.00 22.30 222 ASP B N 1
ATOM 3492 C CA . ASP B 1 223 ? 3.984 7.886 36.663 1.00 21.91 222 ASP B CA 1
ATOM 3493 C C . ASP B 1 223 ? 3.815 9.400 36.727 1.00 21.00 222 ASP B C 1
ATOM 3494 O O . ASP B 1 223 ? 4.441 10.052 37.569 1.00 19.81 222 ASP B O 1
ATOM 3499 N N . LEU B 1 224 ? 3.026 9.967 35.816 1.00 20.22 223 LEU B N 1
ATOM 3500 C CA . LEU B 1 224 ? 2.900 11.433 35.751 1.00 20.62 223 LEU B CA 1
ATOM 3501 C C . LEU B 1 224 ? 2.280 11.946 37.022 1.00 20.66 223 LEU B C 1
ATOM 3502 O O . LEU B 1 224 ? 1.251 11.421 37.453 1.00 20.39 223 LEU B O 1
ATOM 3507 N N . ILE B 1 225 ? 2.889 12.980 37.600 1.00 20.10 224 ILE B N 1
ATOM 3508 C CA . ILE B 1 225 ? 2.285 13.713 38.698 1.00 20.76 224 ILE B CA 1
ATOM 3509 C C . ILE B 1 225 ? 1.989 15.159 38.223 1.00 21.89 224 ILE B C 1
ATOM 3510 O O . ILE B 1 225 ? 2.910 15.910 37.918 1.00 18.77 224 ILE B O 1
ATOM 3515 N N . VAL B 1 226 ? 0.700 15.521 38.135 1.00 23.01 225 VAL B N 1
ATOM 3516 C CA . VAL B 1 226 ? 0.295 16.859 37.698 1.00 25.47 225 VAL B CA 1
ATOM 3517 C C . VAL B 1 226 ? -0.052 16.988 36.206 1.00 27.12 225 VAL B C 1
ATOM 3518 O O . VAL B 1 226 ? 0.049 18.060 35.585 1.00 29.29 225 VAL B O 1
#

Solvent-accessible surface area: 19466 Å² total

B-factor: mean 18.48, std 6.77, range [3.37, 71.7]

CATH classification: 3.30.420.40 (+1 more: 3.30.420.40)

Foldseek 3Di:
DQPFWEWEWQDDQFWIWIDIPVPLDIDIDGFWQEEQLVLVVVCVVVVDGAEYEEAQAADDFQAGDDAHPTGHYHRGPDDNCVSNVHHYHYHHLQLLVQLQDDAAFKEWAPEQFTFIWAHQQEIGTDQQQPPPDVPDGLRRQLHVVCCVPVHLVVSLVSVVVVVVVVCVVGVGQAYEYHHPCLVSHDDDDPRYDYRDPSSNSSGSCVPNPPSHHD/DFKEWEWQDDLFWIKIAIPPPRDIDIDGAHQEEQLVLVVVCVVVPDGAEYEADQAADDFQFGDDAHPRYHYHRGPDDNCVSNVHHYHYHHLQLLCLLQDDAAFKEWAAEQWIWIWAHQQEIDGDQQQPCDDPRHGLRVLQHPVNCVPVHLVSNLVSVQVSVVVVCVVGVTQAYEYHYPCLVSHDDDDPRYYYRDPSSNSSGVCVPPPPRHHD

InterPro domains:
  IPR000600 ROK family [PF00480] (8-130)
  IPR043129 ATPase, nucleotide binding domain [SSF53067] (7-198)

Organism: Agrobacterium fabrum (strain C58 / ATCC 33970) (NCBI:txid176299)

Nearest PDB structures (foldseek):
  3lm2-assembly1_B  TM=9.939E-01  e=5.086E-40  Agrobacterium fabrum str. C58
  3vov-assembly1_B  TM=7.353E-01  e=6.198E-09  Thermus thermophilus HB8
  2ch6-assembly1_D  TM=4.310E-01  e=5.083E-02  Homo sapiens
  3k6q-assembly2_D  TM=6.416E-01  e=5.018E+00  Syntrophomonas wolfei subsp. wolfei str. Goettingen G311
  3lm2-assembly1_B  TM=1.003E+00  e=6.171E-45  Agrobacterium fabrum str. C58

Sequence (426 aa):
AEDQTVLAIDIGGSHVKIGLSTDGEERKVESGKTTGPEVAAVTAAKDDTYDVIAGYPGPVVHNKPLRREPVNLGEGWVGYDYEEGAFGRPVRIVNDALQQAIGSYNGGRLFLGLGTGLGAAIVEENNVAQQPEIAHLPYRKGKTYEHHYVSEAYREKKGNAKWQKRVQDVVEERLSAALEPDEVVIGGGNVERLENLPPKCCRRGDNAAFEGGFRLLWKNNADLIVDQTTVLAIDIGGSHVKIGLSTDGEEERKVESGKTTGPEVAAVTAAKDTYDVIAGYPGPVVHNKPLRREPVNLGEGWVGYDYEEGAFGRPVRIVNDALQQAIGSYNGGRLFLLGLGTGLGAAIVEENVAQPEIAHLPYRKGKTYEHHYVSEAYREKKGNNAKWQKRVQQDVVEERLSAALEPDEVVIGGGNVERLENLPPKCCRRGDNAAFEGGFRLWKNADLIV